Protein AF-0000000074463330 (afdb_homodimer)

Structure (mmCIF, N/CA/C/O backbone):
data_AF-0000000074463330-model_v1
#
loop_
_entity.id
_entity.type
_entity.pdbx_description
1 polymer 'Transcription factor domain-containing protein'
#
loop_
_atom_site.group_PDB
_atom_site.id
_atom_site.type_symbol
_atom_site.label_atom_id
_atom_site.label_alt_id
_atom_site.label_comp_id
_atom_site.label_asym_id
_atom_site.label_entity_id
_atom_site.label_seq_id
_atom_site.pdbx_PDB_ins_code
_atom_site.Cartn_x
_atom_site.Cartn_y
_atom_site.Cartn_z
_atom_site.occupancy
_atom_site.B_iso_or_equiv
_atom_site.auth_seq_id
_atom_site.auth_comp_id
_atom_site.auth_asym_id
_atom_site.auth_atom_id
_atom_site.pdbx_PDB_model_num
ATOM 1 N N . MET A 1 1 ? 44.812 35 -33.781 1 24.67 1 MET A N 1
ATOM 2 C CA . MET A 1 1 ? 43.562 34.344 -34.25 1 24.67 1 MET A CA 1
ATOM 3 C C . MET A 1 1 ? 43.031 33.438 -33.188 1 24.67 1 MET A C 1
ATOM 5 O O . MET A 1 1 ? 43.562 33.344 -32.062 1 24.67 1 MET A O 1
ATOM 9 N N . SER A 1 2 ? 42.969 32.094 -33.125 1 26.42 2 SER A N 1
ATOM 10 C CA . SER A 1 2 ? 41.688 31.516 -33.469 1 26.42 2 SER A CA 1
ATOM 11 C C . SER A 1 2 ? 40.875 31.234 -32.219 1 26.42 2 SER A C 1
ATOM 13 O O . SER A 1 2 ? 39.625 31.391 -32.25 1 26.42 2 SER A O 1
ATOM 15 N N . PRO A 1 3 ? 41.281 30.344 -31.516 1 35.53 3 PRO A N 1
ATOM 16 C CA . PRO A 1 3 ? 41 29.562 -30.312 1 35.53 3 PRO A CA 1
ATOM 17 C C . PRO A 1 3 ? 40.469 30.406 -29.172 1 35.53 3 PRO A C 1
ATOM 19 O O . PRO A 1 3 ? 40.781 31.609 -29.078 1 35.53 3 PRO A O 1
ATOM 22 N N . GLN A 1 4 ? 39.031 29.812 -28.75 1 30.98 4 GLN A N 1
ATOM 23 C CA . GLN A 1 4 ? 38.062 29.281 -27.781 1 30.98 4 GLN A CA 1
ATOM 24 C C . GLN A 1 4 ? 38.625 29.25 -26.375 1 30.98 4 GLN A C 1
ATOM 26 O O . GLN A 1 4 ? 39.25 28.266 -25.969 1 30.98 4 GLN A O 1
ATOM 31 N N . ASP A 1 5 ? 39.531 29.797 -25.969 1 28.56 5 ASP A N 1
ATOM 32 C CA . ASP A 1 5 ? 40.125 30.297 -24.719 1 28.56 5 ASP A CA 1
ATOM 33 C C . ASP A 1 5 ? 39.094 30.25 -23.578 1 28.56 5 ASP A C 1
ATOM 35 O O . ASP A 1 5 ? 37.875 30.297 -23.828 1 28.56 5 ASP A O 1
ATOM 39 N N . ALA A 1 6 ? 39.906 30.172 -22.344 1 32.5 6 ALA A N 1
ATOM 40 C CA . ALA A 1 6 ? 39.562 29.859 -20.953 1 32.5 6 ALA A CA 1
ATOM 41 C C . ALA A 1 6 ? 38.219 30.469 -20.562 1 32.5 6 ALA A C 1
ATOM 43 O O . ALA A 1 6 ? 37.906 31.594 -20.969 1 32.5 6 ALA A O 1
ATOM 44 N N . LYS A 1 7 ? 37.344 29.609 -20.125 1 33 7 LYS A N 1
ATOM 45 C CA . LYS A 1 7 ? 36.5 28.969 -19.109 1 33 7 LYS A CA 1
ATOM 46 C C . LYS A 1 7 ? 36.562 29.719 -17.797 1 33 7 LYS A C 1
ATOM 48 O O . LYS A 1 7 ? 36.031 29.25 -16.781 1 33 7 LYS A O 1
ATOM 53 N N . SER A 1 8 ? 37.375 30.672 -17.594 1 29 8 SER A N 1
ATOM 54 C CA . SER A 1 8 ? 37.656 31.453 -16.406 1 29 8 SER A CA 1
ATOM 55 C C . SER A 1 8 ? 36.438 32.156 -15.867 1 29 8 SER A C 1
ATOM 57 O O . SER A 1 8 ? 36.156 32.094 -14.672 1 29 8 SER A O 1
ATOM 59 N N . GLN A 1 9 ? 36.406 33.594 -16.156 1 24.06 9 GLN A N 1
ATOM 60 C CA . GLN A 1 9 ? 35.531 34.406 -15.344 1 24.06 9 GLN A CA 1
ATOM 61 C C . GLN A 1 9 ? 34.125 33.781 -15.289 1 24.06 9 GLN A C 1
ATOM 63 O O . GLN A 1 9 ? 33.531 33.469 -16.328 1 24.06 9 GLN A O 1
ATOM 68 N N . ALA A 1 10 ? 33.969 32.938 -14.016 1 29.97 10 ALA A N 1
ATOM 69 C CA . ALA A 1 10 ? 33 32.562 -13 1 29.97 10 ALA A CA 1
ATOM 70 C C . ALA A 1 10 ? 31.781 33.469 -13.039 1 29.97 10 ALA A C 1
ATOM 72 O O . ALA A 1 10 ? 31.828 34.594 -12.531 1 29.97 10 ALA A O 1
ATOM 73 N N . ARG A 1 11 ? 31.75 34.25 -14 1 31 11 ARG A N 1
ATOM 74 C CA . ARG A 1 11 ? 30.359 34.469 -14.383 1 31 11 ARG A CA 1
ATOM 75 C C . ARG A 1 11 ? 29.406 33.594 -13.555 1 31 11 ARG A C 1
ATOM 77 O O . ARG A 1 11 ? 29.438 32.375 -13.633 1 31 11 ARG A O 1
ATOM 84 N N . VAL A 1 12 ? 28.797 34.188 -12.086 1 31.64 12 VAL A N 1
ATOM 85 C CA . VAL A 1 12 ? 28.469 35.062 -10.953 1 31.64 12 VAL A CA 1
ATOM 86 C C . VAL A 1 12 ? 26.969 35.031 -10.703 1 31.64 12 VAL A C 1
ATOM 88 O O . VAL A 1 12 ? 26.531 34.781 -9.586 1 31.64 12 VAL A O 1
ATOM 91 N N . ASN A 1 13 ? 26.141 36.375 -10.812 1 26.14 13 ASN A N 1
ATOM 92 C CA . ASN A 1 13 ? 24.891 36.562 -10.086 1 26.14 13 ASN A CA 1
ATOM 93 C C . ASN A 1 13 ? 23.922 35.406 -10.328 1 26.14 13 ASN A C 1
ATOM 95 O O . ASN A 1 13 ? 23.375 35.281 -11.422 1 26.14 13 ASN A O 1
ATOM 99 N N . ASP A 1 14 ? 24.406 34.375 -10.164 1 32.69 14 ASP A N 1
ATOM 100 C CA . ASP A 1 14 ? 23.594 33.156 -10.07 1 32.69 14 ASP A CA 1
ATOM 101 C C . ASP A 1 14 ? 22.266 33.438 -9.375 1 32.69 14 ASP A C 1
ATOM 103 O O . ASP A 1 14 ? 21.391 32.594 -9.312 1 32.69 14 ASP A O 1
ATOM 107 N N . ARG A 1 15 ? 21.922 34.625 -8.43 1 31.67 15 ARG A N 1
ATOM 108 C CA . ARG A 1 15 ? 21.25 35.188 -7.266 1 31.67 15 ARG A CA 1
ATOM 109 C C . ARG A 1 15 ? 19.781 35.469 -7.566 1 31.67 15 ARG A C 1
ATOM 111 O O . ARG A 1 15 ? 18.906 35.062 -6.809 1 31.67 15 ARG A O 1
ATOM 118 N N . PRO A 1 16 ? 19.453 36.688 -8.023 1 28.98 16 PRO A N 1
ATOM 119 C CA . PRO A 1 16 ? 18.031 36.938 -7.797 1 28.98 16 PRO A CA 1
ATOM 120 C C . PRO A 1 16 ? 17.156 35.75 -8.125 1 28.98 16 PRO A C 1
ATOM 122 O O . PRO A 1 16 ? 17.297 35.125 -9.188 1 28.98 16 PRO A O 1
ATOM 125 N N . LYS A 1 17 ? 17.016 34.938 -6.555 1 36.09 17 LYS A N 1
ATOM 126 C CA . LYS A 1 17 ? 15.797 34.375 -5.973 1 36.09 17 LYS A CA 1
ATOM 127 C C . LYS A 1 17 ? 14.695 34.25 -7.012 1 36.09 17 LYS A C 1
ATOM 129 O O . LYS A 1 17 ? 14.133 35.25 -7.453 1 36.09 17 LYS A O 1
ATOM 134 N N . LEU A 1 18 ? 14.711 34.031 -8.219 1 34.25 18 LEU A N 1
ATOM 135 C CA . LEU A 1 18 ? 14.039 32.75 -8.391 1 34.25 18 LEU A CA 1
ATOM 136 C C . LEU A 1 18 ? 13.719 32.125 -7.039 1 34.25 18 LEU A C 1
ATOM 138 O O . LEU A 1 18 ? 14.336 31.141 -6.648 1 34.25 18 LEU A O 1
ATOM 142 N N . LEU A 1 19 ? 13.477 32.781 -6.066 1 35.53 19 LEU A N 1
ATOM 143 C CA . LEU A 1 19 ? 13.102 33.469 -4.828 1 35.53 19 LEU A CA 1
ATOM 144 C C . LEU A 1 19 ? 11.586 33.531 -4.672 1 35.53 19 LEU A C 1
ATOM 146 O O . LEU A 1 19 ? 11.055 33.219 -3.602 1 35.53 19 LEU A O 1
ATOM 150 N N . ARG A 1 20 ? 10.586 34.281 -5.414 1 35.41 20 ARG A N 1
ATOM 151 C CA . ARG A 1 20 ? 9.195 33.844 -5.293 1 35.41 20 ARG A CA 1
ATOM 152 C C . ARG A 1 20 ? 9.07 32.344 -5.547 1 35.41 20 ARG A C 1
ATOM 154 O O . ARG A 1 20 ? 8.992 31.922 -6.695 1 35.41 20 ARG A O 1
ATOM 161 N N . GLN A 1 21 ? 9.883 31.812 -5.934 1 37.69 21 GLN A N 1
ATOM 162 C CA . GLN A 1 21 ? 9.336 30.484 -5.617 1 37.69 21 GLN A CA 1
ATOM 163 C C . GLN A 1 21 ? 8.477 30.547 -4.359 1 37.69 21 GLN A C 1
ATOM 165 O O . GLN A 1 21 ? 7.684 29.625 -4.105 1 37.69 21 GLN A O 1
ATOM 170 N N . THR A 1 22 ? 8.594 31.516 -3.707 1 39.84 22 THR A N 1
ATOM 171 C CA . THR A 1 22 ? 8.031 32.25 -2.592 1 39.84 22 THR A CA 1
ATOM 172 C C . THR A 1 22 ? 6.594 32.656 -2.885 1 39.84 22 THR A C 1
ATOM 174 O O . THR A 1 22 ? 5.727 32.562 -2.016 1 39.84 22 THR A O 1
ATOM 177 N N . THR A 1 23 ? 6.289 34.094 -3.541 1 39.19 23 THR A N 1
ATOM 178 C CA . THR A 1 23 ? 4.965 34.562 -3.178 1 39.19 23 THR A CA 1
ATOM 179 C C . THR A 1 23 ? 4.031 33.406 -2.863 1 39.19 23 THR A C 1
ATOM 181 O O . THR A 1 23 ? 3.705 32.594 -3.744 1 39.19 23 THR A O 1
ATOM 184 N N . TRP A 1 24 ? 5.371 32.406 -1.98 1 40.56 24 TRP A N 1
ATOM 185 C CA . TRP A 1 24 ? 4.973 31.25 -1.193 1 40.56 24 TRP A CA 1
ATOM 186 C C . TRP A 1 24 ? 3.463 31.047 -1.262 1 40.56 24 TRP A C 1
ATOM 188 O O . TRP A 1 24 ? 2.688 31.953 -0.958 1 40.56 24 TRP A O 1
ATOM 198 N N . CYS A 1 25 ? 3.844 30.406 -2.279 1 41.78 25 CYS A N 1
ATOM 199 C CA . CYS A 1 25 ? 2.77 29.656 -2.93 1 41.78 25 CYS A CA 1
ATOM 200 C C . CYS A 1 25 ? 1.416 30.016 -2.33 1 41.78 25 CYS A C 1
ATOM 202 O O . CYS A 1 25 ? 1.131 29.672 -1.182 1 41.78 25 CYS A O 1
ATOM 204 N N . ASP A 1 26 ? 1.65 31.266 -2.385 1 43.47 26 ASP A N 1
ATOM 205 C CA . ASP A 1 26 ? 1.362 32.656 -1.999 1 43.47 26 ASP A CA 1
ATOM 206 C C . ASP A 1 26 ? -0.14 32.875 -1.848 1 43.47 26 ASP A C 1
ATOM 208 O O . ASP A 1 26 ? -0.58 33.562 -0.928 1 43.47 26 ASP A O 1
ATOM 212 N N . LEU A 1 27 ? -0.972 33.344 -2.295 1 41.72 27 LEU A N 1
ATOM 213 C CA . LEU A 1 27 ? -2.363 33.062 -1.972 1 41.72 27 LEU A CA 1
ATOM 214 C C . LEU A 1 27 ? -2.479 31.766 -1.178 1 41.72 27 LEU A C 1
ATOM 216 O O . LEU A 1 27 ? -3.564 31.406 -0.707 1 41.72 27 LEU A O 1
ATOM 220 N N . TYR A 1 28 ? -1.092 31.094 -0.988 1 42.28 28 TYR A N 1
ATOM 221 C CA . TYR A 1 28 ? -1.128 29.641 -0.854 1 42.28 28 TYR A CA 1
ATOM 222 C C . TYR A 1 28 ? -2.557 29.141 -0.672 1 42.28 28 TYR A C 1
ATOM 224 O O . TYR A 1 28 ? -3.027 28.984 0.458 1 42.28 28 TYR A O 1
ATOM 232 N N . LEU A 1 29 ? -2.727 29.562 -0.995 1 43.25 29 LEU A N 1
ATOM 233 C CA . LEU A 1 29 ? -2.598 30.984 -1.283 1 43.25 29 LEU A CA 1
ATOM 234 C C . LEU A 1 29 ? -3.965 31.609 -1.531 1 43.25 29 LEU A C 1
ATOM 236 O O . LEU A 1 29 ? -4.824 31 -2.178 1 43.25 29 LEU A O 1
ATOM 240 N N . ARG A 1 30 ? -4.383 32.281 -2.377 1 43.88 30 ARG A N 1
ATOM 241 C CA . ARG A 1 30 ? -5.652 33 -2.357 1 43.88 30 ARG A CA 1
ATOM 242 C C . ARG A 1 30 ? -6.676 32.281 -1.484 1 43.88 30 ARG A C 1
ATOM 244 O O . ARG A 1 30 ? -7.176 31.219 -1.854 1 43.88 30 ARG A O 1
ATOM 251 N N . MET A 1 31 ? -5.773 31.859 -0.049 1 40.53 31 MET A N 1
ATOM 252 C CA . MET A 1 31 ? -6.395 31.688 1.259 1 40.53 31 MET A CA 1
ATOM 253 C C . MET A 1 31 ? -7.625 30.781 1.157 1 40.53 31 MET A C 1
ATOM 255 O O . MET A 1 31 ? -8.703 31.25 0.761 1 40.53 31 MET A O 1
ATOM 259 N N . ILE A 1 32 ? -6.922 30.203 0.501 1 42.94 32 ILE A N 1
ATOM 260 C CA . ILE A 1 32 ? -7.398 28.953 -0.097 1 42.94 32 ILE A CA 1
ATOM 261 C C . ILE A 1 32 ? -8.922 28.969 -0.187 1 42.94 32 ILE A C 1
ATOM 263 O O . ILE A 1 32 ? -9.609 29.078 0.832 1 42.94 32 ILE A O 1
ATOM 267 N N . THR A 1 33 ? -8.656 29.859 -0.935 1 43.88 33 THR A N 1
ATOM 268 C CA . THR A 1 33 ? -8.812 31.094 -1.699 1 43.88 33 THR A CA 1
ATOM 269 C C . THR A 1 33 ? -10.047 31.859 -1.234 1 43.88 33 THR A C 1
ATOM 271 O O . THR A 1 33 ? -11.062 31.266 -0.883 1 43.88 33 THR A O 1
ATOM 274 N N . GLY A 1 34 ? -10.375 32.875 -1.562 1 44.5 34 GLY A N 1
ATOM 275 C CA . GLY A 1 34 ? -11.766 33.25 -1.347 1 44.5 34 GLY A CA 1
ATOM 276 C C . GLY A 1 34 ? -12.516 32.281 -0.461 1 44.5 34 GLY A C 1
ATOM 277 O O . GLY A 1 34 ? -13.023 31.266 -0.942 1 44.5 34 GLY A O 1
ATOM 278 N N . LEU A 1 35 ? -11.891 31.344 0.212 1 45.56 35 LEU A N 1
ATOM 279 C CA . LEU A 1 35 ? -11.945 30.297 1.231 1 45.56 35 LEU A CA 1
ATOM 280 C C . LEU A 1 35 ? -13.328 29.672 1.286 1 45.56 35 LEU A C 1
ATOM 282 O O . LEU A 1 35 ? -14.305 30.312 1.67 1 45.56 35 LEU A O 1
ATOM 286 N N . LEU A 1 36 ? -13.031 29.203 0.502 1 42.88 36 LEU A N 1
ATOM 287 C CA . LEU A 1 36 ? -13.93 28.469 -0.378 1 42.88 36 LEU A CA 1
ATOM 288 C C . LEU A 1 36 ? -15.234 29.234 -0.593 1 42.88 36 LEU A C 1
ATOM 290 O O . LEU A 1 36 ? -15.977 29.469 0.358 1 42.88 36 LEU A O 1
ATOM 294 N N . ASP A 1 37 ? -14.93 30.469 -1.25 1 45.84 37 ASP A N 1
ATOM 295 C CA . ASP A 1 37 ? -15.75 31.594 -1.677 1 45.84 37 ASP A CA 1
ATOM 296 C C . ASP A 1 37 ? -16.812 31.922 -0.629 1 45.84 37 ASP A C 1
ATOM 298 O O . ASP A 1 37 ? -17.547 31.047 -0.171 1 45.84 37 ASP A O 1
ATOM 302 N N . GLU A 1 38 ? -17.125 32.938 0.131 1 44.41 38 GLU A N 1
ATOM 303 C CA . GLU A 1 38 ? -18.5 33.188 0.579 1 44.41 38 GLU A CA 1
ATOM 304 C C . GLU A 1 38 ? -19.188 31.859 0.96 1 44.41 38 GLU A C 1
ATOM 306 O O . GLU A 1 38 ? -19.781 31.203 0.11 1 44.41 38 GLU A O 1
ATOM 311 N N . TRP A 1 39 ? -18.344 30.734 0.541 1 42.66 39 TRP A N 1
ATOM 312 C CA . TRP A 1 39 ? -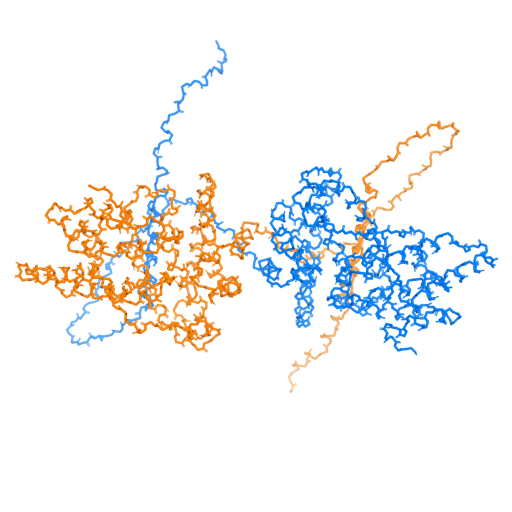18.766 29.344 0.697 1 42.66 39 TRP A CA 1
ATOM 313 C C . TRP A 1 39 ? -20.281 29.219 0.548 1 42.66 39 TRP A C 1
ATOM 315 O O . TRP A 1 39 ? -21.031 29.766 1.346 1 42.66 39 TRP A O 1
ATOM 325 N N . MET A 1 40 ? -20.938 29.234 -0.395 1 44.34 40 MET A N 1
ATOM 326 C CA . MET A 1 40 ? -22.016 29.25 -1.368 1 44.34 40 MET A CA 1
ATOM 327 C C . MET A 1 40 ? -22.859 30.516 -1.205 1 44.34 40 MET A C 1
ATOM 329 O O . MET A 1 40 ? -23.484 30.719 -0.156 1 44.34 40 MET A O 1
ATOM 333 N N . GLN A 1 41 ? -23.109 31.656 -1.552 1 44.56 41 GLN A N 1
ATOM 334 C CA . GLN A 1 41 ? -23.766 32.938 -1.603 1 44.56 41 GLN A CA 1
ATOM 335 C C . GLN A 1 41 ? -25.109 32.906 -0.875 1 44.56 41 GLN A C 1
ATOM 337 O O . GLN A 1 41 ? -25.422 33.812 -0.093 1 44.56 41 GLN A O 1
ATOM 342 N N . PRO A 1 42 ? -26.641 32.656 -1.02 1 39.56 42 PRO A N 1
ATOM 343 C CA . PRO A 1 42 ? -27.375 33.938 -1.11 1 39.56 42 PRO A CA 1
ATOM 344 C C . PRO A 1 42 ? -27.578 34.594 0.249 1 39.56 42 PRO A C 1
ATOM 346 O O . PRO A 1 42 ? -28.125 34 1.17 1 39.56 42 PRO A O 1
ATOM 349 N N . PRO A 1 43 ? -27.125 35.094 1.417 1 36.12 43 PRO A N 1
ATOM 350 C CA . PRO A 1 43 ? -28.141 35.594 2.324 1 36.12 43 PRO A CA 1
ATOM 351 C C . PRO A 1 43 ? -29.125 36.562 1.634 1 36.12 43 PRO A C 1
ATOM 353 O O . PRO A 1 43 ? -28.703 37.531 1.015 1 36.12 43 PRO A O 1
ATOM 356 N N . GLN A 1 44 ? -30.375 36.5 1.55 1 30.7 44 GLN A N 1
ATOM 357 C CA . GLN A 1 44 ? -31.5 37.375 1.17 1 30.7 44 GLN A CA 1
ATOM 358 C C . GLN A 1 44 ? -31.438 38.719 1.893 1 30.7 44 GLN A C 1
ATOM 360 O O . GLN A 1 44 ? -30.766 38.844 2.918 1 30.7 44 GLN A O 1
ATOM 365 N N . THR A 1 45 ? -32.812 39.5 1.943 1 31.52 45 THR A N 1
ATOM 366 C CA . THR A 1 45 ? -33.562 40.75 1.747 1 31.52 45 THR A CA 1
ATOM 367 C C . THR A 1 45 ? -33.562 41.562 3.031 1 31.52 45 THR A C 1
ATOM 369 O O . THR A 1 45 ? -34.281 41.25 3.973 1 31.52 45 THR A O 1
ATOM 372 N N . GLU A 1 46 ? -33.062 42.031 4.125 1 32.69 46 GLU A N 1
ATOM 373 C CA . GLU A 1 46 ? -33.875 42.938 4.922 1 32.69 46 GLU A CA 1
ATOM 374 C C . GLU A 1 46 ? -33.969 44.312 4.254 1 32.69 46 GLU A C 1
ATOM 376 O O . GLU A 1 46 ? -33.094 45.156 4.41 1 32.69 46 GLU A O 1
ATOM 381 N N . ASN A 1 47 ? -34.531 44.594 3.002 1 26.31 47 ASN A N 1
ATOM 382 C CA . ASN A 1 47 ? -35.312 45.812 2.676 1 26.31 47 ASN A CA 1
ATOM 383 C C . ASN A 1 47 ? -36.406 46.031 3.686 1 26.31 47 ASN A C 1
ATOM 385 O O . ASN A 1 47 ? -37.438 45.344 3.678 1 26.31 47 ASN A O 1
ATOM 389 N N . SER A 1 48 ? -36.344 46.562 4.988 1 27.73 48 SER A N 1
ATOM 390 C CA . SER A 1 48 ? -37.125 47.781 5.293 1 27.73 48 SER A CA 1
ATOM 391 C C . SER A 1 48 ? -37.062 48.75 4.129 1 27.73 48 SER A C 1
ATOM 393 O O . SER A 1 48 ? -36.219 48.656 3.246 1 27.73 48 SER A O 1
ATOM 395 N N . SER A 1 49 ? -37.719 50.219 4.195 1 27.16 49 SER A N 1
ATOM 396 C CA . SER A 1 49 ? -38.188 51.219 3.236 1 27.16 49 SER A CA 1
ATOM 397 C C . SER A 1 49 ? -37.062 51.656 2.32 1 27.16 49 SER A C 1
ATOM 399 O O . SER A 1 49 ? -37.25 51.812 1.113 1 27.16 49 SER A O 1
ATOM 401 N N . GLY A 1 50 ? -36.125 52.688 2.826 1 27.84 50 GLY A N 1
ATOM 402 C CA . GLY A 1 50 ? -35.719 53.812 2.008 1 27.84 50 GLY A CA 1
ATOM 403 C C . GLY A 1 50 ? -34.781 53.406 0.874 1 27.84 50 GLY A C 1
ATOM 404 O O . GLY A 1 50 ? -34.156 52.344 0.925 1 27.84 50 GLY A O 1
ATOM 405 N N . ARG A 1 51 ? -34.531 54.125 -0.52 1 26.36 51 ARG A N 1
ATOM 406 C CA . ARG A 1 51 ? -34.344 53.562 -1.853 1 26.36 51 ARG A CA 1
ATOM 407 C C . ARG A 1 51 ? -33 52.812 -1.941 1 26.36 51 ARG A C 1
ATOM 409 O O . ARG A 1 51 ? -31.938 53.438 -1.992 1 26.36 51 ARG A O 1
ATOM 416 N N . ARG A 1 52 ? -32.844 51.75 -1.244 1 26.62 52 ARG A N 1
ATOM 417 C CA . ARG A 1 52 ? -31.578 51.062 -1.069 1 26.62 52 ARG A CA 1
ATOM 418 C C . ARG A 1 52 ? -30.859 50.906 -2.404 1 26.62 52 ARG A C 1
ATOM 420 O O . ARG A 1 52 ? -31.234 50.062 -3.221 1 26.62 52 ARG A O 1
ATOM 427 N N . LYS A 1 53 ? -30.438 52.125 -2.982 1 24.89 53 LYS A N 1
ATOM 428 C CA . LYS A 1 53 ? -29.844 52.281 -4.309 1 24.89 53 LYS A CA 1
ATOM 429 C C . LYS A 1 53 ? -28.859 51.156 -4.605 1 24.89 53 LYS A C 1
ATOM 431 O O . LYS A 1 53 ? -28.266 50.594 -3.686 1 24.89 53 LYS A O 1
ATOM 436 N N . SER A 1 54 ? -29.047 50.688 -5.91 1 22.78 54 SER A N 1
ATOM 437 C CA . SER A 1 54 ? -28.328 49.594 -6.566 1 22.78 54 SER A CA 1
ATOM 438 C C . SER A 1 54 ? -26.812 49.781 -6.402 1 22.78 54 SER A C 1
ATOM 440 O O . SER A 1 54 ? -26.234 50.781 -6.848 1 22.78 54 SER A O 1
ATOM 442 N N . PRO A 1 55 ? -26.328 49.469 -5.215 1 24.3 55 PRO A N 1
ATOM 443 C CA . PRO A 1 55 ? -24.906 49.719 -5.012 1 24.3 55 PRO A CA 1
ATOM 444 C C . PRO A 1 55 ? -24.078 49.531 -6.277 1 24.3 55 PRO A C 1
ATOM 446 O O . PRO A 1 55 ? -24.297 48.562 -7.008 1 24.3 55 PRO A O 1
ATOM 449 N N . THR A 1 56 ? -23.766 50.5 -6.977 1 21.86 56 THR A N 1
ATOM 450 C CA . THR A 1 56 ? -22.906 50.594 -8.156 1 21.86 56 THR A CA 1
ATOM 451 C C . THR A 1 56 ? -21.766 49.594 -8.07 1 21.86 56 THR A C 1
ATOM 453 O O . THR A 1 56 ? -21.266 49.312 -6.977 1 21.86 56 THR A O 1
ATOM 456 N N . THR A 1 57 ? -21.406 49.094 -9.281 1 23.48 57 THR A N 1
ATOM 457 C CA . THR A 1 57 ? -20.562 48 -9.773 1 23.48 57 THR A CA 1
ATOM 458 C C . THR A 1 57 ? -19.141 48.156 -9.25 1 23.48 57 THR A C 1
ATOM 460 O O . THR A 1 57 ? -18.359 48.969 -9.766 1 23.48 57 THR A O 1
ATOM 463 N N . SER A 1 58 ? -19 48.625 -8.07 1 23.42 58 SER A N 1
ATOM 464 C CA . SER A 1 58 ? -17.562 48.812 -7.855 1 23.42 58 SER A CA 1
ATOM 465 C C . SER A 1 58 ? -16.75 47.688 -8.5 1 23.42 58 SER A C 1
ATOM 467 O O . SER A 1 58 ? -17.125 46.5 -8.406 1 23.42 58 SER A O 1
ATOM 469 N N . SER A 1 59 ? -16.062 48.094 -9.547 1 22.34 59 SER A N 1
ATOM 470 C CA . SER A 1 59 ? -15.078 47.406 -10.352 1 22.34 59 SER A CA 1
ATOM 471 C C . SER A 1 59 ? -14.148 46.562 -9.484 1 22.34 59 SER A C 1
ATOM 473 O O . SER A 1 59 ? -13.375 47.094 -8.688 1 22.34 59 SER A O 1
ATOM 475 N N . THR A 1 60 ? -14.695 45.625 -8.922 1 24.28 60 THR A N 1
ATOM 476 C CA . THR A 1 60 ? -13.891 44.625 -8.227 1 24.28 60 THR A CA 1
ATOM 477 C C . THR A 1 60 ? -12.57 44.406 -8.961 1 24.28 60 THR A C 1
ATOM 479 O O . THR A 1 60 ? -12.562 44.062 -10.148 1 24.28 60 THR A O 1
ATOM 482 N N . PRO A 1 61 ? -11.602 45.156 -8.562 1 23.45 61 PRO A N 1
ATOM 483 C CA . PRO A 1 61 ? -10.352 45.031 -9.32 1 23.45 61 PRO A CA 1
ATOM 484 C C . PRO A 1 61 ? -10.148 43.656 -9.898 1 23.45 61 PRO A C 1
ATOM 486 O O . PRO A 1 61 ? -10.422 42.656 -9.219 1 23.45 61 PRO A O 1
ATOM 489 N N . SER A 1 62 ? -10.289 43.625 -11.195 1 22.86 62 SER A N 1
ATOM 490 C CA . SER A 1 62 ? -10.172 42.562 -12.164 1 22.86 62 SER A CA 1
ATOM 491 C C . SER A 1 62 ? -8.984 41.656 -11.836 1 22.86 62 SER A C 1
ATOM 493 O O . SER A 1 62 ? -9.125 40.438 -11.797 1 22.86 62 SER A O 1
ATOM 495 N N . SER A 1 63 ? -7.789 42.281 -12.219 1 23.09 63 SER A N 1
ATOM 496 C CA . SER A 1 63 ? -6.695 41.562 -12.883 1 23.09 63 SER A CA 1
ATOM 497 C C . SER A 1 63 ? -5.836 40.812 -11.875 1 23.09 63 SER A C 1
ATOM 499 O O . SER A 1 63 ? -5.129 41.406 -11.07 1 23.09 63 SER A O 1
ATOM 501 N N . LEU A 1 64 ? -6.375 39.969 -11.328 1 26.61 64 LEU A N 1
ATOM 502 C CA . LEU A 1 64 ? -5.535 38.969 -10.688 1 26.61 64 LEU A CA 1
ATOM 503 C C . LEU A 1 64 ? -4.312 38.656 -11.539 1 26.61 64 LEU A C 1
ATOM 505 O O . LEU A 1 64 ? -4.238 37.594 -12.156 1 26.61 64 LEU A O 1
ATOM 509 N N . GLY A 1 65 ? -3.668 39.562 -12.305 1 24.66 65 GLY A N 1
ATOM 510 C CA . GLY A 1 65 ? -2.656 39.688 -13.344 1 24.66 65 GLY A CA 1
ATOM 511 C C . GLY A 1 65 ? -1.332 39.031 -12.953 1 24.66 65 GLY A C 1
ATOM 512 O O . GLY A 1 65 ? -0.531 38.688 -13.82 1 24.66 65 GLY A O 1
ATOM 513 N N . TRP A 1 66 ? -0.864 39.344 -11.867 1 25.72 66 TRP A N 1
ATOM 514 C CA . TRP A 1 66 ? 0.55 39 -11.734 1 25.72 66 TRP A CA 1
ATOM 515 C C . TRP A 1 66 ? 0.744 37.5 -11.648 1 25.72 66 TRP A C 1
ATOM 517 O O . TRP A 1 66 ? 1.868 37 -11.484 1 25.72 66 TRP A O 1
ATOM 527 N N . MET A 1 67 ? -0.329 36.812 -11.281 1 29.42 67 MET A N 1
ATOM 528 C CA . MET A 1 67 ? -0.231 35.375 -11.508 1 29.42 67 MET A CA 1
ATOM 529 C C . MET A 1 67 ? 0.135 35.062 -12.961 1 29.42 67 MET A C 1
ATOM 531 O O . MET A 1 67 ? -0.201 34 -13.484 1 29.42 67 MET A O 1
ATOM 535 N N . GLY A 1 68 ? 0.392 35.875 -13.758 1 28.06 68 GLY A N 1
ATOM 536 C CA . GLY A 1 68 ? 0.634 35.875 -15.188 1 28.06 68 GLY A CA 1
ATOM 537 C C . GLY A 1 68 ? 1.841 35.031 -15.578 1 28.06 68 GLY A C 1
ATOM 538 O O . GLY A 1 68 ? 2.174 34.938 -16.766 1 28.06 68 GLY A O 1
ATOM 539 N N . SER A 1 69 ? 2.842 35.094 -14.82 1 30.08 69 SER A N 1
ATOM 540 C CA . SER A 1 69 ? 3.893 34.312 -15.477 1 30.08 69 SER A CA 1
ATOM 541 C C . SER A 1 69 ? 3.58 32.844 -15.453 1 30.08 69 SER A C 1
ATOM 543 O O . SER A 1 69 ? 3.256 32.281 -14.398 1 30.08 69 SER A O 1
ATOM 545 N N . SER A 1 70 ? 3.105 32.094 -16.453 1 31.8 70 SER A N 1
ATOM 546 C CA . SER A 1 70 ? 2.672 30.844 -17.062 1 31.8 70 SER A CA 1
ATOM 547 C C . SER A 1 70 ? 3.605 29.688 -16.703 1 31.8 70 SER A C 1
ATOM 549 O O . SER A 1 70 ? 3.674 28.688 -17.406 1 31.8 70 SER A O 1
ATOM 551 N N . ASP A 1 71 ? 4.555 29.891 -15.938 1 32.53 71 ASP A N 1
ATOM 552 C CA . ASP A 1 71 ? 5.305 28.641 -15.938 1 32.53 71 ASP A CA 1
ATOM 553 C C . ASP A 1 71 ? 4.516 27.531 -15.25 1 32.53 71 ASP A C 1
ATOM 555 O O . ASP A 1 71 ? 4.082 27.688 -14.102 1 32.53 71 ASP A O 1
ATOM 559 N N . PRO A 1 72 ? 3.889 26.594 -15.906 1 36.22 72 PRO A N 1
ATOM 560 C CA . PRO A 1 72 ? 3.035 25.516 -15.398 1 36.22 72 PRO A CA 1
ATOM 561 C C . PRO A 1 72 ? 3.67 24.734 -14.242 1 36.22 72 PRO A C 1
ATOM 563 O O . PRO A 1 72 ? 4.875 24.484 -14.266 1 36.22 72 PRO A O 1
ATOM 566 N N . LEU A 1 73 ? 3.318 25.062 -12.906 1 40.53 73 LEU A N 1
ATOM 567 C CA . LEU A 1 73 ? 3.705 24.078 -11.898 1 40.53 73 LEU A CA 1
ATOM 568 C C . LEU A 1 73 ? 3.83 22.688 -12.508 1 40.53 73 LEU A C 1
ATOM 570 O O . LEU A 1 73 ? 3.143 22.375 -13.477 1 40.53 73 LEU A O 1
ATOM 574 N N . PRO A 1 74 ? 4.957 22.062 -12.383 1 44.09 74 PRO A N 1
ATOM 575 C CA . PRO A 1 74 ? 4.949 20.672 -12.852 1 44.09 74 PRO A CA 1
ATOM 576 C C . PRO A 1 74 ? 3.643 19.953 -12.531 1 44.09 74 PRO A C 1
ATOM 578 O O . PRO A 1 74 ? 3.08 20.125 -11.453 1 44.09 74 PRO A O 1
ATOM 581 N N . GLN A 1 75 ? 2.74 19.875 -13.445 1 48.72 75 GLN A N 1
ATOM 582 C CA . GLN A 1 75 ? 1.422 19.266 -13.32 1 48.72 75 GLN A CA 1
ATOM 583 C C . GLN A 1 75 ? 1.528 17.844 -12.781 1 48.72 75 GLN A C 1
ATOM 585 O O . GLN A 1 75 ? 2.236 17.016 -13.344 1 48.72 75 GLN A O 1
ATOM 590 N N . ALA A 1 76 ? 1.226 17.75 -11.445 1 52.56 76 ALA A N 1
ATOM 591 C CA . ALA A 1 76 ? 1.136 16.375 -10.953 1 52.56 76 ALA A CA 1
ATOM 592 C C . ALA A 1 76 ? 0.498 15.461 -11.992 1 52.56 76 ALA A C 1
ATOM 594 O O . ALA A 1 76 ? -0.443 15.859 -12.688 1 52.56 76 ALA A O 1
ATOM 595 N N . PRO A 1 77 ? 1.275 14.344 -12.281 1 60.56 77 PRO A N 1
ATOM 596 C CA . PRO A 1 77 ? 0.728 13.414 -13.266 1 60.56 77 PRO A CA 1
ATOM 597 C C . PRO A 1 77 ? -0.689 12.953 -12.922 1 60.56 77 PRO A C 1
ATOM 599 O O . PRO A 1 77 ? -1.084 12.977 -11.75 1 60.56 77 PRO A O 1
ATOM 602 N N . GLU A 1 78 ? -1.427 12.836 -13.898 1 76.56 78 GLU A N 1
ATOM 603 C CA . GLU A 1 78 ? -2.785 12.328 -13.766 1 76.56 78 GLU A CA 1
ATOM 604 C C . GLU A 1 78 ? -2.803 11 -13.008 1 76.56 78 GLU A C 1
ATOM 606 O O . GLU A 1 78 ? -1.896 10.18 -13.164 1 76.56 78 GLU A O 1
ATOM 611 N N . LEU A 1 79 ? -3.691 10.961 -12.07 1 81.38 79 LEU A N 1
ATOM 612 C CA . LEU A 1 79 ? -3.836 9.727 -11.312 1 81.38 79 LEU A CA 1
ATOM 613 C C . LEU A 1 79 ? -4.25 8.578 -12.219 1 81.38 79 LEU A C 1
ATOM 615 O O . LEU A 1 79 ? -5.145 8.727 -13.055 1 81.38 79 LEU A O 1
ATOM 619 N N . ASN A 1 80 ? -3.5 7.496 -12.203 1 88.5 80 ASN A N 1
ATOM 620 C CA . ASN A 1 80 ? -3.984 6.238 -12.758 1 88.5 80 ASN A CA 1
ATOM 621 C C . ASN A 1 80 ? -4.703 5.398 -11.703 1 88.5 80 ASN A C 1
ATOM 623 O O . ASN A 1 80 ? -4.082 4.562 -11.047 1 88.5 80 ASN A O 1
ATOM 627 N N . LEU A 1 81 ? -5.992 5.613 -11.633 1 91.31 81 LEU A N 1
ATOM 628 C CA . LEU A 1 81 ? -6.777 5.062 -10.531 1 91.31 81 LEU A CA 1
ATOM 629 C C . LEU A 1 81 ? -6.816 3.541 -10.602 1 91.31 81 LEU A C 1
ATOM 631 O O . LEU A 1 81 ? -6.844 2.869 -9.562 1 91.31 81 LEU A O 1
ATOM 635 N N . SER A 1 82 ? -6.723 3.021 -11.781 1 92.69 82 SER A N 1
ATOM 636 C CA . SER A 1 82 ? -6.746 1.571 -11.938 1 92.69 82 SER A CA 1
ATOM 637 C C . SER A 1 82 ? -5.492 0.931 -11.352 1 92.69 82 SER A C 1
ATOM 639 O O . SER A 1 82 ? -5.582 -0.028 -10.578 1 92.69 82 SER A O 1
ATOM 641 N N . ASN A 1 83 ? -4.344 1.482 -11.734 1 95.31 83 ASN A N 1
ATOM 642 C CA . ASN A 1 83 ? -3.094 0.96 -11.203 1 95.31 83 ASN A CA 1
ATOM 643 C C . ASN A 1 83 ? -3.006 1.155 -9.688 1 95.31 83 ASN A C 1
ATOM 645 O O . ASN A 1 83 ? -2.484 0.296 -8.977 1 95.31 83 ASN A O 1
ATOM 649 N N . MET A 1 84 ? -3.504 2.27 -9.234 1 96.38 84 MET A N 1
ATOM 650 C CA . MET A 1 84 ? -3.447 2.549 -7.801 1 96.38 84 MET A CA 1
ATOM 651 C C . MET A 1 84 ? -4.367 1.61 -7.027 1 96.38 84 MET A C 1
ATOM 653 O O . MET A 1 84 ? -4.031 1.178 -5.922 1 96.38 84 MET A O 1
ATOM 657 N N . GLU A 1 85 ? -5.48 1.325 -7.602 1 96.81 85 GLU A N 1
ATOM 658 C CA . GLU A 1 85 ? -6.387 0.355 -6.992 1 96.81 85 GLU A CA 1
ATOM 659 C C . GLU A 1 85 ? -5.723 -1.012 -6.855 1 96.81 85 GLU A C 1
ATOM 661 O O . GLU A 1 85 ? -5.824 -1.655 -5.809 1 96.81 85 GLU A O 1
ATOM 666 N N . LEU A 1 86 ? -5.074 -1.411 -7.875 1 97.69 86 LEU A N 1
ATOM 667 C CA . LEU A 1 86 ? -4.418 -2.713 -7.875 1 97.69 86 LEU A CA 1
ATOM 668 C C . LEU A 1 86 ? -3.268 -2.746 -6.875 1 97.69 86 LEU A C 1
ATOM 670 O O . LEU A 1 86 ? -3.053 -3.758 -6.203 1 97.69 86 LEU A O 1
ATOM 674 N N . LEU A 1 87 ? -2.523 -1.668 -6.844 1 97.94 87 LEU A N 1
ATOM 675 C CA . LEU A 1 87 ? -1.433 -1.604 -5.875 1 97.94 87 LEU A CA 1
ATOM 676 C C . LEU A 1 87 ? -1.968 -1.657 -4.449 1 97.94 87 LEU A C 1
ATOM 678 O O . LEU A 1 87 ? -1.393 -2.33 -3.592 1 97.94 87 LEU A O 1
ATOM 682 N N . LEU A 1 88 ? -3.045 -0.913 -4.188 1 97.56 88 LEU A N 1
ATOM 683 C CA . LEU A 1 88 ? -3.67 -0.943 -2.869 1 97.56 88 LEU A CA 1
ATOM 684 C C . LEU A 1 88 ? -4.156 -2.348 -2.531 1 97.56 88 LEU A C 1
ATOM 686 O O . LEU A 1 88 ? -4.008 -2.805 -1.396 1 97.56 88 LEU A O 1
ATOM 690 N N . GLN A 1 89 ? -4.781 -2.988 -3.506 1 97.5 89 GLN A N 1
ATOM 691 C CA . GLN A 1 89 ? -5.215 -4.371 -3.328 1 97.5 89 GLN A CA 1
ATOM 692 C C . GLN A 1 89 ? -4.039 -5.277 -2.977 1 97.5 89 GLN A C 1
ATOM 694 O O . GLN A 1 89 ? -4.16 -6.148 -2.111 1 97.5 89 GLN A O 1
ATOM 699 N N . TRP A 1 90 ? -2.934 -5.082 -3.639 1 98.19 90 TRP A N 1
ATOM 700 C CA . TRP A 1 90 ? -1.747 -5.883 -3.367 1 98.19 90 TRP A CA 1
ATOM 701 C C . TRP A 1 90 ? -1.278 -5.695 -1.929 1 98.19 90 TRP A C 1
ATOM 703 O O . TRP A 1 90 ? -1.104 -6.672 -1.192 1 98.19 90 TRP A O 1
ATOM 713 N N . CYS A 1 91 ? -1.137 -4.43 -1.512 1 97.19 91 CYS A N 1
ATOM 714 C CA . CYS A 1 91 ? -0.534 -4.094 -0.227 1 97.19 91 CYS A CA 1
ATOM 715 C C . CYS A 1 91 ? -1.478 -4.426 0.922 1 97.19 91 CYS A C 1
ATOM 717 O O . CYS A 1 91 ? -1.037 -4.621 2.057 1 97.19 91 CYS A O 1
ATOM 719 N N . SER A 1 92 ? -2.744 -4.527 0.641 1 95.88 92 SER A N 1
ATOM 720 C CA . SER A 1 92 ? -3.699 -4.73 1.725 1 95.88 92 SER A CA 1
ATOM 721 C C . SER A 1 92 ? -4.109 -6.195 1.833 1 95.88 92 SER A C 1
ATOM 723 O O . SER A 1 92 ? -4.453 -6.672 2.918 1 95.88 92 SER A O 1
ATOM 725 N N . SER A 1 93 ? -4.055 -6.934 0.67 1 96.12 93 SER A N 1
ATOM 726 C CA . SER A 1 93 ? -4.699 -8.242 0.752 1 96.12 93 SER A CA 1
ATOM 727 C C . SER A 1 93 ? -3.936 -9.289 -0.054 1 96.12 93 SER A C 1
ATOM 729 O O . SER A 1 93 ? -3.529 -10.32 0.484 1 96.12 93 SER A O 1
ATOM 731 N N . THR A 1 94 ? -3.625 -9.07 -1.315 1 97.56 94 THR A N 1
ATOM 732 C CA . THR A 1 94 ? -3.115 -10.078 -2.234 1 97.56 94 THR A CA 1
ATOM 733 C C . THR A 1 94 ? -1.752 -10.594 -1.776 1 97.56 94 THR A C 1
ATOM 735 O O . THR A 1 94 ? -1.456 -11.781 -1.898 1 97.56 94 THR A O 1
ATOM 738 N N . TYR A 1 95 ? -0.935 -9.727 -1.248 1 97.06 95 TYR A N 1
ATOM 739 C CA . TYR A 1 95 ? 0.417 -10.109 -0.857 1 97.06 95 TYR A CA 1
ATOM 740 C C . TYR A 1 95 ? 0.39 -11.289 0.106 1 97.06 95 TYR A C 1
ATOM 742 O O . TYR A 1 95 ? 1.2 -12.211 -0.011 1 97.06 95 TYR A O 1
ATOM 750 N N . ALA A 1 96 ? -0.547 -11.297 1.029 1 95.19 96 ALA A N 1
ATOM 751 C CA . ALA A 1 96 ? -0.606 -12.289 2.096 1 95.19 96 ALA A CA 1
ATOM 752 C C . ALA A 1 96 ? -1.031 -13.648 1.552 1 95.19 96 ALA A C 1
ATOM 754 O O . ALA A 1 96 ? -0.637 -14.695 2.086 1 95.19 96 ALA A O 1
ATOM 755 N N . THR A 1 97 ? -1.807 -13.594 0.517 1 94.44 97 THR A N 1
ATOM 756 C CA . THR A 1 97 ? -2.271 -14.836 -0.092 1 94.44 97 THR A CA 1
ATOM 757 C C . THR A 1 97 ? -1.191 -15.445 -0.983 1 94.44 97 THR A C 1
ATOM 759 O O . THR A 1 97 ? -1.195 -16.641 -1.243 1 94.44 97 THR A O 1
ATOM 762 N N . MET A 1 98 ? -0.291 -14.586 -1.391 1 94.38 98 MET A N 1
ATOM 763 C CA . MET A 1 98 ? 0.762 -15.055 -2.285 1 94.38 98 MET A CA 1
ATOM 764 C C . MET A 1 98 ? 1.986 -15.508 -1.494 1 94.38 98 MET A C 1
ATOM 766 O O . MET A 1 98 ? 2.729 -16.391 -1.937 1 94.38 98 MET A O 1
ATOM 770 N N . ALA A 1 99 ? 2.068 -14.867 -0.353 1 90.12 99 ALA A N 1
ATOM 771 C CA . ALA A 1 99 ? 3.182 -15.242 0.513 1 90.12 99 ALA A CA 1
ATOM 772 C C . ALA A 1 99 ? 2.891 -16.562 1.231 1 90.12 99 ALA A C 1
ATOM 774 O O . ALA A 1 99 ? 1.79 -16.766 1.747 1 90.12 99 ALA A O 1
ATOM 775 N N . HIS A 1 100 ? 3.627 -17.594 1.134 1 77.44 100 HIS A N 1
ATOM 776 C CA . HIS A 1 100 ? 3.383 -18.906 1.693 1 77.44 100 HIS A CA 1
ATOM 777 C C . HIS A 1 100 ? 3.623 -18.922 3.199 1 77.44 100 HIS A C 1
ATOM 779 O O . HIS A 1 100 ? 3.129 -19.812 3.902 1 77.44 100 HIS A O 1
ATOM 785 N N . ASP A 1 101 ? 4.367 -18.047 3.631 1 81.69 101 ASP A N 1
ATOM 786 C CA . ASP A 1 101 ? 4.711 -17.969 5.047 1 81.69 101 ASP A CA 1
ATOM 787 C C . ASP A 1 101 ? 4.855 -16.531 5.516 1 81.69 101 ASP A C 1
ATOM 789 O O . ASP A 1 101 ? 5.059 -15.625 4.699 1 81.69 101 ASP A O 1
ATOM 793 N N . GLN A 1 102 ? 4.785 -16.391 6.828 1 83.06 102 GLN A N 1
ATOM 794 C CA . GLN A 1 102 ? 4.863 -15.07 7.441 1 83.06 102 GLN A CA 1
ATOM 795 C C . GLN A 1 102 ? 6.219 -14.422 7.184 1 83.06 102 GLN A C 1
ATOM 797 O O . GLN A 1 102 ? 6.312 -13.203 7.047 1 83.06 102 GLN A O 1
ATOM 802 N N . GLN A 1 103 ? 7.18 -15.258 7.035 1 84 103 GLN A N 1
ATOM 803 C CA . GLN A 1 103 ? 8.539 -14.75 6.848 1 84 103 GLN A CA 1
ATOM 804 C C . GLN A 1 103 ? 8.68 -14.039 5.504 1 84 103 GLN A C 1
ATOM 806 O O . GLN A 1 103 ? 9.523 -13.156 5.352 1 84 103 GLN A O 1
ATOM 811 N N . PHE A 1 104 ? 7.738 -14.375 4.543 1 89.06 104 PHE A N 1
ATOM 812 C CA . PHE A 1 104 ? 7.844 -13.812 3.201 1 89.06 104 PHE A CA 1
ATOM 813 C C . PHE A 1 104 ? 6.867 -12.648 3.023 1 89.06 104 PHE A C 1
ATOM 815 O O . PHE A 1 104 ? 6.895 -11.961 2.002 1 89.06 104 PHE A O 1
ATOM 822 N N . GLU A 1 105 ? 6.078 -12.375 3.977 1 92.25 105 GLU A N 1
ATOM 823 C CA . GLU A 1 105 ? 5.012 -11.391 3.828 1 92.25 105 GLU A CA 1
ATOM 824 C C . GLU A 1 105 ? 5.582 -9.992 3.604 1 92.25 105 GLU A C 1
ATOM 826 O O . GLU A 1 105 ? 5.09 -9.242 2.754 1 92.25 105 GLU A O 1
ATOM 831 N N . ASP A 1 106 ? 6.617 -9.648 4.32 1 92.88 106 ASP A N 1
ATOM 832 C CA . ASP A 1 106 ? 7.215 -8.328 4.148 1 92.88 106 ASP A CA 1
ATOM 833 C C . ASP A 1 106 ? 7.84 -8.188 2.762 1 92.88 106 ASP A C 1
ATOM 835 O O . ASP A 1 106 ? 7.797 -7.109 2.168 1 92.88 106 ASP A O 1
ATOM 839 N N . LEU A 1 107 ? 8.422 -9.242 2.307 1 93.5 107 LEU A N 1
ATOM 840 C CA . LEU A 1 107 ? 9 -9.242 0.969 1 93.5 107 LEU A CA 1
ATOM 841 C C . LEU A 1 107 ? 7.941 -8.961 -0.087 1 93.5 107 LEU A C 1
ATOM 843 O O . LEU A 1 107 ? 8.109 -8.078 -0.928 1 93.5 107 LEU A O 1
ATOM 847 N N . TYR A 1 108 ? 6.828 -9.695 0.017 1 96.25 108 TYR A N 1
ATOM 848 C CA . TYR A 1 108 ? 5.77 -9.555 -0.975 1 96.25 108 TYR A CA 1
ATOM 849 C C . TYR A 1 108 ? 5.066 -8.211 -0.831 1 96.25 108 TYR A C 1
ATOM 851 O O . TYR A 1 108 ? 4.727 -7.566 -1.828 1 96.25 108 TYR A O 1
ATOM 859 N N . ARG A 1 109 ? 4.93 -7.746 0.314 1 96.44 109 ARG A N 1
ATOM 860 C CA . ARG A 1 109 ? 4.09 -6.586 0.577 1 96.44 109 ARG A CA 1
ATOM 861 C C . ARG A 1 109 ? 4.832 -5.289 0.263 1 96.44 109 ARG A C 1
ATOM 863 O O . ARG A 1 109 ? 4.246 -4.352 -0.281 1 96.44 109 ARG A O 1
ATOM 870 N N . TRP A 1 110 ? 6.148 -5.25 0.6 1 94.5 110 TRP A N 1
ATOM 871 C CA . TRP A 1 110 ? 6.816 -3.955 0.544 1 94.5 110 TRP A CA 1
ATOM 872 C C . TRP A 1 110 ? 8.031 -4.008 -0.377 1 94.5 110 TRP A C 1
ATOM 874 O O . TRP A 1 110 ? 8.25 -3.098 -1.18 1 94.5 110 TRP A O 1
ATOM 884 N N . VAL A 1 111 ? 8.781 -5.035 -0.366 1 94.38 111 VAL A N 1
ATOM 885 C CA . VAL A 1 111 ? 10.023 -5.109 -1.128 1 94.38 111 VAL A CA 1
ATOM 886 C C . VAL A 1 111 ? 9.703 -5.238 -2.617 1 94.38 111 VAL A C 1
ATOM 888 O O . VAL A 1 111 ? 10.312 -4.555 -3.447 1 94.38 111 VAL A O 1
ATOM 891 N N . LEU A 1 112 ? 8.719 -6.129 -2.975 1 96.62 112 LEU A N 1
ATOM 892 C CA . LEU A 1 112 ? 8.367 -6.359 -4.371 1 96.62 112 LEU A CA 1
ATOM 893 C C . LEU A 1 112 ? 7.871 -5.074 -5.023 1 96.62 112 LEU A C 1
ATOM 895 O O . LEU A 1 112 ? 8.391 -4.664 -6.066 1 96.62 112 LEU A O 1
ATOM 899 N N . PRO A 1 113 ? 6.941 -4.387 -4.375 1 97.38 113 PRO A N 1
ATOM 900 C CA . PRO A 1 113 ? 6.484 -3.148 -5.012 1 97.38 113 PRO A CA 1
ATOM 901 C C . PRO A 1 113 ? 7.586 -2.094 -5.105 1 97.38 113 PRO A C 1
ATOM 903 O O . PRO A 1 113 ? 7.664 -1.36 -6.094 1 97.38 113 PRO A O 1
ATOM 906 N N . LYS A 1 114 ? 8.406 -2.031 -4.117 1 95.75 114 LYS A N 1
ATOM 907 C CA . LYS A 1 114 ? 9.5 -1.06 -4.141 1 95.75 114 LYS A CA 1
ATOM 908 C C . LYS A 1 114 ? 10.477 -1.363 -5.27 1 95.75 114 LYS A C 1
ATOM 910 O O . LYS A 1 114 ? 10.914 -0.456 -5.984 1 95.75 114 LYS A O 1
ATOM 915 N N . GLU A 1 115 ? 10.859 -2.656 -5.414 1 95.19 115 GLU A N 1
ATOM 916 C CA . GLU A 1 115 ? 11.695 -3.076 -6.535 1 95.19 115 GLU A CA 1
ATOM 917 C C . GLU A 1 115 ? 11.023 -2.771 -7.867 1 95.19 115 GLU A C 1
ATOM 919 O O . GLU A 1 115 ? 11.695 -2.457 -8.852 1 95.19 115 GLU A O 1
ATOM 924 N N . GLY A 1 116 ? 9.766 -2.918 -7.859 1 96.81 116 GLY A N 1
ATOM 925 C CA . GLY A 1 116 ? 8.992 -2.678 -9.062 1 96.81 116 GLY A CA 1
ATOM 926 C C . GLY A 1 116 ? 9.023 -1.231 -9.516 1 96.81 116 GLY A C 1
ATOM 927 O O . GLY A 1 116 ? 8.836 -0.942 -10.703 1 96.81 116 GLY A O 1
ATOM 928 N N . LEU A 1 117 ? 9.195 -0.306 -8.594 1 95.5 117 LEU A N 1
ATOM 929 C CA . LEU A 1 117 ? 9.289 1.101 -8.969 1 95.5 117 LEU A CA 1
ATOM 930 C C . LEU A 1 117 ? 10.5 1.348 -9.852 1 95.5 117 LEU A C 1
ATOM 932 O O . LEU A 1 117 ? 10.469 2.207 -10.734 1 95.5 117 LEU A O 1
ATOM 936 N N . GLU A 1 118 ? 11.539 0.589 -9.656 1 94.69 118 GLU A N 1
ATOM 937 C CA . GLU A 1 118 ? 12.75 0.7 -10.461 1 94.69 118 GLU A CA 1
ATOM 938 C C . GLU A 1 118 ? 12.703 -0.233 -11.672 1 94.69 118 GLU A C 1
ATOM 940 O O . GLU A 1 118 ? 13.25 0.081 -12.727 1 94.69 118 GLU A O 1
ATOM 945 N N . TYR A 1 119 ? 12.125 -1.384 -11.477 1 95.75 119 TYR A N 1
ATOM 946 C CA . TYR A 1 119 ? 11.969 -2.377 -12.531 1 95.75 119 TYR A CA 1
ATOM 947 C C . TYR A 1 119 ? 10.5 -2.668 -12.797 1 95.75 119 TYR A C 1
ATOM 949 O O . TYR A 1 119 ? 9.945 -3.641 -12.273 1 95.75 119 TYR A O 1
ATOM 957 N N . PRO A 1 120 ? 9.898 -1.971 -13.742 1 96.19 120 PRO A N 1
ATOM 958 C CA . PRO A 1 120 ? 8.445 -1.949 -13.906 1 96.19 120 PRO A CA 1
ATOM 959 C C . PRO A 1 120 ? 7.867 -3.318 -14.273 1 96.19 120 PRO A C 1
ATOM 961 O O . PRO A 1 120 ? 6.676 -3.562 -14.07 1 96.19 120 PRO A O 1
ATOM 964 N N . PHE A 1 121 ? 8.672 -4.262 -14.812 1 94.62 121 PHE A N 1
ATOM 965 C CA . PHE A 1 121 ? 8.117 -5.578 -15.102 1 94.62 121 PHE A CA 1
ATOM 966 C C . PHE A 1 121 ? 7.707 -6.285 -13.812 1 94.62 121 PHE A C 1
ATOM 968 O O . PHE A 1 121 ? 6.75 -7.066 -13.805 1 94.62 121 PHE A O 1
ATOM 975 N N . VAL A 1 122 ? 8.414 -5.988 -12.695 1 97.62 122 VAL A N 1
ATOM 976 C CA . VAL A 1 122 ? 8.023 -6.551 -11.406 1 97.62 122 VAL A CA 1
ATOM 977 C C . VAL A 1 122 ? 6.672 -5.98 -10.984 1 97.62 122 VAL A C 1
ATOM 979 O O . VAL A 1 122 ? 5.797 -6.715 -10.523 1 97.62 122 VAL A O 1
ATOM 982 N N . LEU A 1 123 ? 6.52 -4.68 -11.164 1 97.5 123 LEU A N 1
ATOM 983 C CA . LEU A 1 123 ? 5.281 -4.012 -10.781 1 97.5 123 LEU A CA 1
ATOM 984 C C . LEU A 1 123 ? 4.109 -4.52 -11.617 1 97.5 123 LEU A C 1
ATOM 986 O O . LEU A 1 123 ? 3.041 -4.816 -11.07 1 97.5 123 LEU A O 1
ATOM 990 N N . HIS A 1 124 ? 4.312 -4.648 -12.883 1 96.25 124 HIS A N 1
ATOM 991 C CA . HIS A 1 124 ? 3.275 -5.203 -13.742 1 96.25 124 HIS A CA 1
ATOM 992 C C . HIS A 1 124 ? 2.912 -6.625 -13.328 1 96.25 124 HIS A C 1
ATOM 994 O O . HIS A 1 124 ? 1.742 -7.012 -13.375 1 96.25 124 HIS A O 1
ATOM 1000 N N . GLY A 1 125 ? 3.932 -7.395 -12.953 1 96.75 125 GLY A N 1
ATOM 1001 C CA . GLY A 1 125 ? 3.664 -8.75 -12.508 1 96.75 125 GLY A CA 1
ATOM 1002 C C . GLY A 1 125 ? 2.768 -8.812 -11.289 1 96.75 125 GLY A C 1
ATOM 1003 O O . GLY A 1 125 ? 1.794 -9.57 -11.266 1 96.75 125 GLY A O 1
ATOM 1004 N N . LEU A 1 126 ? 3.135 -7.984 -10.289 1 98 126 LEU A N 1
ATOM 1005 C CA . LEU A 1 126 ? 2.332 -8.039 -9.078 1 98 126 LEU A CA 1
ATOM 1006 C C . LEU A 1 126 ? 0.953 -7.434 -9.305 1 98 126 LEU A C 1
ATOM 1008 O O . LEU A 1 126 ? -0.032 -7.879 -8.711 1 98 126 LEU A O 1
ATOM 1012 N N . LEU A 1 127 ? 0.826 -6.391 -10.18 1 98 127 LEU A N 1
ATOM 1013 C CA . LEU A 1 127 ? -0.479 -5.816 -10.492 1 98 127 LEU A CA 1
ATOM 1014 C C . LEU A 1 127 ? -1.355 -6.828 -11.227 1 98 127 LEU A C 1
ATOM 1016 O O . LEU A 1 127 ? -2.574 -6.844 -11.047 1 98 127 LEU A O 1
ATOM 1020 N N . ALA A 1 128 ? -0.717 -7.668 -12.039 1 96.56 128 ALA A N 1
ATOM 1021 C CA . ALA A 1 128 ? -1.459 -8.734 -12.711 1 96.56 128 ALA A CA 1
ATOM 1022 C C . ALA A 1 128 ? -2.07 -9.695 -11.695 1 96.56 128 ALA A C 1
ATOM 1024 O O . ALA A 1 128 ? -3.246 -10.047 -11.805 1 96.56 128 ALA A O 1
ATOM 1025 N N . LEU A 1 129 ? -1.295 -10.07 -10.727 1 98.12 129 LEU A N 1
ATOM 1026 C CA . LEU A 1 129 ? -1.782 -10.984 -9.695 1 98.12 129 LEU A CA 1
ATOM 1027 C C . LEU A 1 129 ? -2.885 -10.328 -8.867 1 98.12 129 LEU A C 1
ATOM 1029 O O . LEU A 1 129 ? -3.859 -10.992 -8.5 1 98.12 129 LEU A O 1
ATOM 1033 N N . SER A 1 130 ? -2.682 -9.039 -8.633 1 98.12 130 SER A N 1
ATOM 1034 C CA . SER A 1 130 ? -3.709 -8.297 -7.91 1 98.12 130 SER A CA 1
ATOM 1035 C C . SER A 1 130 ? -5.027 -8.289 -8.672 1 98.12 130 SER A C 1
ATOM 1037 O O . SER A 1 130 ? -6.094 -8.469 -8.078 1 98.12 130 SER A O 1
ATOM 1039 N N . ALA A 1 131 ? -4.93 -8.016 -9.922 1 97.38 131 ALA A N 1
ATOM 1040 C CA . ALA A 1 131 ? -6.125 -7.992 -10.758 1 97.38 131 ALA A CA 1
ATOM 1041 C C . ALA A 1 131 ? -6.809 -9.359 -10.781 1 97.38 131 ALA A C 1
ATOM 1043 O O . ALA A 1 131 ? -8.039 -9.445 -10.719 1 97.38 131 ALA A O 1
ATOM 1044 N N . LEU A 1 132 ? -6.062 -10.414 -10.836 1 97.31 132 LEU A N 1
ATOM 1045 C CA . LEU A 1 132 ? -6.633 -11.758 -10.82 1 97.31 132 LEU A CA 1
ATOM 1046 C C . LEU A 1 132 ? -7.324 -12.047 -9.492 1 97.31 132 LEU A C 1
ATOM 1048 O O . LEU A 1 132 ? -8.391 -12.664 -9.461 1 97.31 132 LEU A O 1
ATOM 1052 N N . HIS A 1 133 ? -6.68 -11.672 -8.461 1 97.94 133 HIS A N 1
ATOM 1053 C CA . HIS A 1 133 ? -7.262 -11.859 -7.137 1 97.94 133 HIS A CA 1
ATOM 1054 C C . HIS A 1 133 ? -8.602 -11.148 -7.012 1 97.94 133 HIS A C 1
ATOM 1056 O O . HIS A 1 133 ? -9.555 -11.688 -6.441 1 97.94 133 HIS A O 1
ATOM 1062 N N . ILE A 1 134 ? -8.68 -9.906 -7.504 1 97.31 134 ILE A N 1
ATOM 1063 C CA . ILE A 1 134 ? -9.938 -9.164 -7.504 1 97.31 134 ILE A CA 1
ATOM 1064 C C . ILE A 1 134 ? -10.961 -9.875 -8.383 1 97.31 134 ILE A C 1
ATOM 1066 O O . ILE A 1 134 ? -12.125 -10.016 -8 1 97.31 134 ILE A O 1
ATOM 1070 N N . ALA A 1 135 ? -10.57 -10.336 -9.539 1 94.69 135 ALA A N 1
ATOM 1071 C CA . ALA A 1 135 ? -11.469 -11.016 -10.469 1 94.69 135 ALA A CA 1
ATOM 1072 C C . ALA A 1 135 ? -12.117 -12.227 -9.812 1 94.69 135 ALA A C 1
ATOM 1074 O O . ALA A 1 135 ? -13.312 -12.469 -9.992 1 94.69 135 ALA A O 1
ATOM 1075 N N . ARG A 1 136 ? -11.391 -12.953 -9.062 1 93.31 136 ARG A N 1
ATOM 1076 C CA . ARG A 1 136 ? -11.859 -14.18 -8.43 1 93.31 136 ARG A CA 1
ATOM 1077 C C . ARG A 1 136 ? -13.008 -13.898 -7.465 1 93.31 136 ARG A C 1
ATOM 1079 O O . ARG A 1 136 ? -13.938 -14.695 -7.352 1 93.31 136 ARG A O 1
ATOM 1086 N N . THR A 1 137 ? -12.938 -12.773 -6.801 1 91.75 137 THR A N 1
ATOM 1087 C CA . THR A 1 137 ? -13.914 -12.477 -5.758 1 91.75 137 THR A CA 1
ATOM 1088 C C . THR A 1 137 ? -14.977 -11.516 -6.266 1 91.75 137 THR A C 1
ATOM 1090 O O . THR A 1 137 ? -15.828 -11.055 -5.5 1 91.75 137 THR A O 1
ATOM 1093 N N . SER A 1 138 ? -14.945 -11.172 -7.484 1 91.81 138 SER A N 1
ATOM 1094 C CA . SER A 1 138 ? -15.844 -10.164 -8.039 1 91.81 138 SER A CA 1
ATOM 1095 C C . SER A 1 138 ? -17.062 -10.812 -8.703 1 91.81 138 SER A C 1
ATOM 1097 O O . SER A 1 138 ? -17.094 -12.031 -8.883 1 91.81 138 SER A O 1
ATOM 1099 N N . ASP A 1 139 ? -18.047 -9.977 -9.031 1 88.81 139 ASP A N 1
ATOM 1100 C CA . ASP A 1 139 ? -19.172 -10.406 -9.844 1 88.81 139 ASP A CA 1
ATOM 1101 C C . ASP A 1 139 ? -18.734 -10.734 -11.266 1 88.81 139 ASP A C 1
ATOM 1103 O O . ASP A 1 139 ? -17.641 -10.359 -11.68 1 88.81 139 ASP A O 1
ATOM 1107 N N . PRO A 1 140 ? -19.578 -11.359 -12.016 1 86 140 PRO A N 1
ATOM 1108 C CA . PRO A 1 140 ? -19.188 -11.859 -13.336 1 86 140 PRO A CA 1
ATOM 1109 C C . PRO A 1 140 ? -18.719 -10.75 -14.273 1 86 140 PRO A C 1
ATOM 1111 O O . PRO A 1 140 ? -17.75 -10.922 -15.016 1 86 140 PRO A O 1
ATOM 1114 N N . VAL A 1 141 ? -19.359 -9.648 -14.234 1 86.75 141 VAL A N 1
ATOM 1115 C CA . VAL A 1 141 ? -18.984 -8.547 -15.117 1 86.75 141 VAL A CA 1
ATOM 1116 C C . VAL A 1 141 ? -17.609 -8 -14.727 1 86.75 141 VAL A C 1
ATOM 1118 O O . VAL A 1 141 ? -16.75 -7.82 -15.578 1 86.75 141 VAL A O 1
ATOM 1121 N N . SER A 1 142 ? -17.422 -7.777 -13.539 1 90.88 142 SER A N 1
ATOM 1122 C CA . SER A 1 142 ? -16.141 -7.281 -13.039 1 90.88 142 SER A CA 1
ATOM 1123 C C . SER A 1 142 ? -15.039 -8.32 -13.203 1 90.88 142 SER A C 1
ATOM 1125 O O . SER A 1 142 ? -13.883 -7.973 -13.438 1 90.88 142 SER A O 1
ATOM 1127 N N . ARG A 1 143 ? -15.445 -9.555 -13.125 1 92.5 143 ARG A N 1
ATOM 1128 C CA . ARG A 1 143 ? -14.484 -10.641 -13.266 1 92.5 143 ARG A CA 1
ATOM 1129 C C . ARG A 1 143 ? -13.812 -10.602 -14.625 1 92.5 143 ARG A C 1
ATOM 1131 O O . ARG A 1 143 ? -12.586 -10.719 -14.727 1 92.5 143 ARG A O 1
ATOM 1138 N N . THR A 1 144 ? -14.547 -10.438 -15.648 1 89.69 144 THR A N 1
ATOM 1139 C CA . THR A 1 144 ? -14.008 -10.398 -17 1 89.69 144 THR A CA 1
ATOM 1140 C C . THR A 1 144 ? -13.117 -9.172 -17.188 1 89.69 144 THR A C 1
ATOM 1142 O O . THR A 1 144 ? -12.062 -9.25 -17.828 1 89.69 144 THR A O 1
ATOM 1145 N N . ARG A 1 145 ? -13.539 -8.078 -16.656 1 90.75 145 ARG A N 1
ATOM 1146 C CA . ARG A 1 145 ? -12.773 -6.844 -16.766 1 90.75 145 ARG A CA 1
ATOM 1147 C C . ARG A 1 145 ? -11.414 -6.98 -16.094 1 90.75 145 ARG A C 1
ATOM 1149 O O . ARG A 1 145 ? -10.375 -6.691 -16.688 1 90.75 145 ARG A O 1
ATOM 1156 N N . TYR A 1 146 ? -11.414 -7.453 -14.867 1 94.19 146 TYR A N 1
ATOM 1157 C CA . TYR A 1 146 ? -10.172 -7.562 -14.109 1 94.19 146 TYR A CA 1
ATOM 1158 C C . TYR A 1 146 ? -9.273 -8.648 -14.688 1 94.19 146 TYR A C 1
ATOM 1160 O O . TYR A 1 146 ? -8.047 -8.539 -14.648 1 94.19 146 TYR A O 1
ATOM 1168 N N . PHE A 1 147 ? -9.875 -9.695 -15.242 1 91.19 147 PHE A N 1
ATOM 1169 C CA . PHE A 1 147 ? -9.078 -10.711 -15.93 1 91.19 147 PHE A CA 1
ATOM 1170 C C . PHE A 1 147 ? -8.344 -10.109 -17.109 1 91.19 147 PHE A C 1
ATOM 1172 O O . PHE A 1 147 ? -7.152 -10.367 -17.312 1 91.19 147 PHE A O 1
ATOM 1179 N N . SER A 1 148 ? -9.039 -9.289 -17.859 1 88.38 148 SER A N 1
ATOM 1180 C CA . SER A 1 148 ? -8.43 -8.617 -19 1 88.38 148 SER A CA 1
ATOM 1181 C C . SER A 1 148 ? -7.301 -7.691 -18.562 1 88.38 148 SER A C 1
ATOM 1183 O O . SER A 1 148 ? -6.25 -7.633 -19.203 1 88.38 148 SER A O 1
ATOM 1185 N N . ILE A 1 149 ? -7.5 -7.008 -17.484 1 91.12 149 ILE A N 1
ATOM 1186 C CA . ILE A 1 149 ? -6.488 -6.113 -16.938 1 91.12 149 ILE A CA 1
ATOM 1187 C C . ILE A 1 149 ? -5.258 -6.918 -16.516 1 91.12 149 ILE A C 1
ATOM 1189 O O . ILE A 1 149 ? -4.125 -6.5 -16.766 1 91.12 149 ILE A O 1
ATOM 1193 N N . ALA A 1 150 ? -5.512 -8.062 -15.922 1 93.44 150 ALA A N 1
ATOM 1194 C CA . ALA A 1 150 ? -4.418 -8.93 -15.5 1 93.44 150 ALA A CA 1
ATOM 1195 C C . ALA A 1 150 ? -3.572 -9.367 -16.688 1 93.44 150 ALA A C 1
ATOM 1197 O O . ALA A 1 150 ? -2.34 -9.328 -16.641 1 93.44 150 ALA A O 1
ATOM 1198 N N . LEU A 1 151 ? -4.234 -9.758 -17.734 1 88.38 151 LEU A N 1
ATOM 1199 C CA . LEU A 1 151 ? -3.531 -10.219 -18.922 1 88.38 151 LEU A CA 1
ATOM 1200 C C . LEU A 1 151 ? -2.727 -9.086 -19.547 1 88.38 151 LEU A C 1
ATOM 1202 O O . LEU A 1 151 ? -1.618 -9.305 -20.047 1 88.38 151 LEU A O 1
ATOM 1206 N N . GLU A 1 152 ? -3.258 -7.945 -19.531 1 87.69 152 GLU A N 1
ATOM 1207 C CA . GLU A 1 152 ? -2.547 -6.789 -20.062 1 87.69 152 GLU A CA 1
ATOM 1208 C C . GLU A 1 152 ? -1.286 -6.492 -19.266 1 87.69 152 GLU A C 1
ATOM 1210 O O . GLU A 1 152 ? -0.226 -6.23 -19.828 1 87.69 152 GLU A O 1
ATOM 1215 N N . HIS A 1 153 ? -1.412 -6.457 -18 1 92.31 153 HIS A N 1
ATOM 1216 C CA . HIS A 1 153 ? -0.248 -6.246 -17.141 1 92.31 153 HIS A CA 1
ATOM 1217 C C . HIS A 1 153 ? 0.798 -7.336 -17.359 1 92.31 153 HIS A C 1
ATOM 1219 O O . HIS A 1 153 ? 1.997 -7.051 -17.406 1 92.31 153 HIS A O 1
ATOM 1225 N N . GLN A 1 154 ? 0.341 -8.547 -17.453 1 89.69 154 GLN A N 1
ATOM 1226 C CA . GLN A 1 154 ? 1.272 -9.641 -17.703 1 89.69 154 GLN A CA 1
ATOM 1227 C C . GLN A 1 154 ? 2.006 -9.445 -19.031 1 89.69 154 GLN A C 1
ATOM 1229 O O . GLN A 1 154 ? 3.219 -9.648 -19.109 1 89.69 154 GLN A O 1
ATOM 1234 N N . ASN A 1 155 ? 1.273 -9.07 -20.047 1 84.5 155 ASN A N 1
ATOM 1235 C CA . ASN A 1 155 ? 1.88 -8.836 -21.359 1 84.5 155 ASN A CA 1
ATOM 1236 C C . ASN A 1 155 ? 2.922 -7.723 -21.312 1 84.5 155 ASN A C 1
ATOM 1238 O O . ASN A 1 155 ? 4 -7.848 -21.891 1 84.5 155 ASN A O 1
ATOM 1242 N N . ARG A 1 156 ? 2.602 -6.691 -20.609 1 88.81 156 ARG A N 1
ATOM 1243 C CA . ARG A 1 156 ? 3.539 -5.578 -20.484 1 88.81 156 ARG A CA 1
ATOM 1244 C C . ARG A 1 156 ? 4.758 -5.984 -19.672 1 88.81 156 ARG A C 1
ATOM 1246 O O . ARG A 1 156 ? 5.879 -5.57 -19.969 1 88.81 156 ARG A O 1
ATOM 1253 N N . ALA A 1 157 ? 4.496 -6.738 -18.641 1 91.62 157 ALA A N 1
ATOM 1254 C CA . ALA A 1 157 ? 5.598 -7.234 -17.828 1 91.62 157 ALA A CA 1
ATOM 1255 C C . ALA A 1 157 ? 6.586 -8.039 -18.672 1 91.62 157 ALA A C 1
ATOM 1257 O O . ALA A 1 157 ? 7.797 -7.816 -18.594 1 91.62 157 ALA A O 1
ATOM 1258 N N . LEU A 1 158 ? 6.062 -8.875 -19.469 1 86.5 158 LEU A N 1
ATOM 1259 C CA . LEU A 1 158 ? 6.902 -9.742 -20.297 1 86.5 158 LEU A CA 1
ATOM 1260 C C . LEU A 1 158 ? 7.656 -8.93 -21.344 1 86.5 158 LEU A C 1
ATOM 1262 O O . LEU A 1 158 ? 8.82 -9.211 -21.625 1 86.5 158 LEU A O 1
ATOM 1266 N N . ALA A 1 159 ? 6.996 -7.938 -21.938 1 83.12 159 ALA A N 1
ATOM 1267 C CA . ALA A 1 159 ? 7.617 -7.074 -22.938 1 83.12 159 ALA A CA 1
ATOM 1268 C C . ALA A 1 159 ? 8.812 -6.328 -22.359 1 83.12 159 ALA A C 1
ATOM 1270 O O . ALA A 1 159 ? 9.82 -6.121 -23.031 1 83.12 159 ALA A O 1
ATOM 1271 N N . LEU A 1 160 ? 8.703 -5.996 -21.109 1 88.5 160 LEU A N 1
ATOM 1272 C CA . LEU A 1 160 ? 9.781 -5.262 -20.438 1 88.5 160 LEU A CA 1
ATOM 1273 C C . LEU A 1 160 ? 10.852 -6.215 -19.922 1 88.5 160 LEU A C 1
ATOM 1275 O O . LEU A 1 160 ? 12.016 -5.836 -19.797 1 88.5 160 LEU A O 1
ATOM 1279 N N . PHE A 1 161 ? 10.516 -7.395 -19.688 1 90.25 161 PHE A N 1
ATOM 1280 C CA . PHE A 1 161 ? 11.375 -8.391 -19.078 1 90.25 161 PHE A CA 1
ATOM 1281 C C . PHE A 1 161 ? 12.32 -9 -20.094 1 90.25 161 PHE A C 1
ATOM 1283 O O . PHE A 1 161 ? 13.508 -9.195 -19.828 1 90.25 161 PHE A O 1
ATOM 1290 N N . ARG A 1 162 ? 11.852 -9.219 -21.203 1 84.25 162 ARG A N 1
ATOM 1291 C CA . ARG A 1 162 ? 12.562 -9.953 -22.25 1 84.25 162 ARG A CA 1
ATOM 1292 C C . ARG A 1 162 ? 13.883 -9.273 -22.594 1 84.25 162 ARG A C 1
ATOM 1294 O O . ARG A 1 162 ? 14.922 -9.922 -22.656 1 84.25 162 ARG A O 1
ATOM 1301 N N . PRO A 1 163 ? 13.914 -7.961 -22.75 1 85.38 163 PRO A N 1
ATOM 1302 C CA . PRO A 1 163 ? 15.164 -7.305 -23.172 1 85.38 163 PRO A CA 1
ATOM 1303 C C . PRO A 1 163 ? 16.234 -7.34 -22.078 1 85.38 163 PRO A C 1
ATOM 1305 O O . PRO A 1 163 ? 17.406 -7.117 -22.359 1 85.38 163 PRO A O 1
ATOM 1308 N N . VAL A 1 164 ? 15.891 -7.656 -20.875 1 88.44 164 VAL A N 1
ATOM 1309 C CA . VAL A 1 164 ? 16.844 -7.594 -19.781 1 88.44 164 VAL A CA 1
ATOM 1310 C C . VAL A 1 164 ? 17.469 -8.969 -19.547 1 88.44 164 VAL A C 1
ATOM 1312 O O . VAL A 1 164 ? 18.531 -9.086 -18.938 1 88.44 164 VAL A O 1
ATOM 1315 N N . LEU A 1 165 ? 16.984 -10.031 -20.062 1 86.44 165 LEU A N 1
ATOM 1316 C CA . LEU A 1 165 ? 17.328 -11.414 -19.75 1 86.44 165 LEU A CA 1
ATOM 1317 C C . LEU A 1 165 ? 18.734 -11.742 -20.234 1 86.44 165 LEU A C 1
ATOM 1319 O O . LEU A 1 165 ? 19.484 -12.43 -19.531 1 86.44 165 LEU A O 1
ATOM 1323 N N . PRO A 1 166 ? 19.156 -11.164 -21.406 1 83.06 166 PRO A N 1
ATOM 1324 C CA . PRO A 1 166 ? 20.484 -11.508 -21.891 1 83.06 166 PRO A CA 1
ATOM 1325 C C . PRO A 1 166 ? 21.594 -10.891 -21.031 1 83.06 166 PRO A C 1
ATOM 1327 O O . PRO A 1 166 ? 22.75 -11.32 -21.094 1 83.06 166 PRO A O 1
ATOM 1330 N N . SER A 1 167 ? 21.328 -9.969 -20.172 1 88.56 167 SER A N 1
ATOM 1331 C CA . SER A 1 167 ? 22.344 -9.242 -19.406 1 88.56 167 SER A CA 1
ATOM 1332 C C . SER A 1 167 ? 22.094 -9.352 -17.906 1 88.56 167 SER A C 1
ATOM 1334 O O . SER A 1 167 ? 22.078 -8.336 -17.203 1 88.56 167 SER A O 1
ATOM 1336 N N . ILE A 1 168 ? 21.922 -10.586 -17.484 1 90.38 168 ILE A N 1
ATOM 1337 C CA . ILE A 1 168 ? 21.75 -10.766 -16.047 1 90.38 168 ILE A CA 1
ATOM 1338 C C . ILE A 1 168 ? 23.031 -10.414 -15.312 1 90.38 168 ILE A C 1
ATOM 1340 O O . ILE A 1 168 ? 24.125 -10.875 -15.695 1 90.38 168 ILE A O 1
ATOM 1344 N N . SER A 1 169 ? 22.969 -9.562 -14.438 1 92.31 169 SER A N 1
ATOM 1345 C CA . SER A 1 169 ? 24.109 -9.078 -13.656 1 92.31 169 SER A CA 1
ATOM 1346 C C . SER A 1 169 ? 23.75 -8.945 -12.18 1 92.31 169 SER A C 1
ATOM 1348 O O . SER A 1 169 ? 22.609 -9.227 -11.781 1 92.31 169 SER A O 1
ATOM 1350 N N . ARG A 1 170 ? 24.688 -8.547 -11.438 1 91.94 170 ARG A N 1
ATOM 1351 C CA . ARG A 1 170 ? 24.484 -8.352 -10.008 1 91.94 170 ARG A CA 1
ATOM 1352 C C . ARG A 1 170 ? 23.406 -7.305 -9.734 1 91.94 170 ARG A C 1
ATOM 1354 O O . ARG A 1 170 ? 22.625 -7.438 -8.789 1 91.94 170 ARG A O 1
ATOM 1361 N N . GLU A 1 171 ? 23.281 -6.34 -10.555 1 91.75 171 GLU A N 1
ATOM 1362 C CA . GLU A 1 171 ? 22.406 -5.188 -10.359 1 91.75 171 GLU A CA 1
ATOM 1363 C C . GLU A 1 171 ? 20.953 -5.559 -10.594 1 91.75 171 GLU A C 1
ATOM 1365 O O . GLU A 1 171 ? 20.062 -5.051 -9.914 1 91.75 171 GLU A O 1
ATOM 1370 N N . ASN A 1 172 ? 20.734 -6.434 -11.531 1 94.31 172 ASN A N 1
ATOM 1371 C CA . ASN A 1 172 ? 19.344 -6.691 -11.914 1 94.31 172 ASN A CA 1
ATOM 1372 C C . ASN A 1 172 ? 18.922 -8.109 -11.547 1 94.31 172 ASN A C 1
ATOM 1374 O O . ASN A 1 172 ? 17.797 -8.523 -11.859 1 94.31 172 ASN A O 1
ATOM 1378 N N . SER A 1 173 ? 19.734 -8.875 -10.852 1 95.56 173 SER A N 1
ATOM 1379 C CA . SER A 1 173 ? 19.438 -10.266 -10.516 1 95.56 173 SER A CA 1
ATOM 1380 C C . SER A 1 173 ? 18.281 -10.359 -9.539 1 95.56 173 SER A C 1
ATOM 1382 O O . SER A 1 173 ? 17.438 -11.258 -9.648 1 95.56 173 SER A O 1
ATOM 1384 N N . HIS A 1 174 ? 18.188 -9.43 -8.609 1 95.38 174 HIS A N 1
ATOM 1385 C CA . HIS A 1 174 ? 17.125 -9.469 -7.617 1 95.38 174 HIS A CA 1
ATOM 1386 C C . HIS A 1 174 ? 15.75 -9.25 -8.258 1 95.38 174 HIS A C 1
ATOM 1388 O O . HIS A 1 174 ? 14.859 -10.094 -8.125 1 95.38 174 HIS A O 1
ATOM 1394 N N . PRO A 1 175 ? 15.609 -8.164 -9.039 1 96.25 175 PRO A N 1
ATOM 1395 C CA . PRO A 1 175 ? 14.297 -7.988 -9.672 1 96.25 175 PRO A CA 1
ATOM 1396 C C . PRO A 1 175 ? 13.977 -9.086 -10.68 1 96.25 175 PRO A C 1
ATOM 1398 O O . PRO A 1 175 ? 12.812 -9.469 -10.828 1 96.25 175 PRO A O 1
ATOM 1401 N N . ILE A 1 176 ? 14.938 -9.602 -11.328 1 94.5 176 ILE A N 1
ATOM 1402 C CA . ILE A 1 176 ? 14.719 -10.688 -12.281 1 94.5 176 ILE A CA 1
ATOM 1403 C C . ILE A 1 176 ? 14.219 -11.922 -11.547 1 94.5 176 ILE A C 1
ATOM 1405 O O . ILE A 1 176 ? 13.242 -12.555 -11.977 1 94.5 176 ILE A O 1
ATOM 1409 N N . PHE A 1 177 ? 14.891 -12.234 -10.508 1 95.38 177 PHE A N 1
ATOM 1410 C CA . PHE A 1 177 ? 14.5 -13.375 -9.688 1 95.38 177 PHE A CA 1
ATOM 1411 C C . PHE A 1 177 ? 13.078 -13.203 -9.164 1 95.38 177 PHE A C 1
ATOM 1413 O O . PHE A 1 177 ? 12.273 -14.133 -9.211 1 95.38 177 PHE A O 1
ATOM 1420 N N . LEU A 1 178 ? 12.742 -12.023 -8.703 1 96 178 LEU A N 1
ATOM 1421 C CA . LEU A 1 178 ? 11.422 -11.734 -8.148 1 96 178 LEU A CA 1
ATOM 1422 C C . LEU A 1 178 ? 10.344 -11.859 -9.211 1 96 178 LEU A C 1
ATOM 1424 O O . LEU A 1 178 ? 9.297 -12.469 -8.977 1 96 178 LEU A O 1
ATOM 1428 N N . PHE A 1 179 ? 10.641 -11.289 -10.352 1 96.25 179 PHE A N 1
ATOM 1429 C CA . PHE A 1 179 ? 9.625 -11.359 -11.398 1 96.25 179 PHE A CA 1
ATOM 1430 C C . PHE A 1 179 ? 9.461 -12.789 -11.891 1 96.25 179 PHE A C 1
ATOM 1432 O O . PHE A 1 179 ? 8.344 -13.227 -12.172 1 96.25 179 PHE A O 1
ATOM 1439 N N . ALA A 1 180 ? 10.523 -13.5 -11.992 1 93.25 180 ALA A N 1
ATOM 1440 C CA . ALA A 1 180 ? 10.43 -14.898 -12.391 1 93.25 180 ALA A CA 1
ATOM 1441 C C . ALA A 1 180 ? 9.562 -15.688 -11.414 1 93.25 180 ALA A C 1
ATOM 1443 O O . ALA A 1 180 ? 8.766 -16.531 -11.82 1 93.25 180 ALA A O 1
ATOM 1444 N N . SER A 1 181 ? 9.719 -15.43 -10.164 1 93.44 181 SER A N 1
ATOM 1445 C CA . SER A 1 181 ? 8.891 -16.078 -9.148 1 93.44 181 SER A CA 1
ATOM 1446 C C . SER A 1 181 ? 7.422 -15.711 -9.312 1 93.44 181 SER A C 1
ATOM 1448 O O . SER A 1 181 ? 6.547 -16.562 -9.188 1 93.44 181 SER A O 1
ATOM 1450 N N . LEU A 1 182 ? 7.137 -14.453 -9.594 1 95.5 182 LEU A N 1
ATOM 1451 C CA . LEU A 1 182 ? 5.766 -14.023 -9.836 1 95.5 182 LEU A CA 1
ATOM 1452 C C . LEU A 1 182 ? 5.184 -14.711 -11.07 1 95.5 182 LEU A C 1
ATOM 1454 O O . LEU A 1 182 ? 4.004 -15.062 -11.086 1 95.5 182 LEU A O 1
ATOM 1458 N N . LEU A 1 183 ? 6.023 -14.883 -12 1 93.19 183 LEU A N 1
ATOM 1459 C CA . LEU A 1 183 ? 5.586 -15.508 -13.242 1 93.19 183 LEU A CA 1
ATOM 1460 C C . LEU A 1 183 ? 5.18 -16.953 -13 1 93.19 183 LEU A C 1
ATOM 1462 O O . LEU A 1 183 ? 4.242 -17.453 -13.625 1 93.19 183 LEU A O 1
ATOM 1466 N N . LEU A 1 184 ? 5.918 -17.609 -12.156 1 93.12 184 LEU A N 1
ATOM 1467 C CA . LEU A 1 184 ? 5.539 -18.969 -11.797 1 93.12 184 LEU A CA 1
ATOM 1468 C C . LEU A 1 184 ? 4.141 -19.016 -11.188 1 93.12 184 LEU A C 1
ATOM 1470 O O . LEU A 1 184 ? 3.328 -19.859 -11.539 1 93.12 184 LEU A O 1
ATOM 1474 N N . GLN A 1 185 ? 3.871 -18.094 -10.352 1 95.25 185 GLN A N 1
ATOM 1475 C CA . GLN A 1 185 ? 2.566 -18.031 -9.703 1 95.25 185 GLN A CA 1
ATOM 1476 C C . GLN A 1 185 ? 1.475 -17.641 -10.695 1 95.25 185 GLN A C 1
ATOM 1478 O O . GLN A 1 185 ? 0.369 -18.188 -10.656 1 95.25 185 GLN A O 1
ATOM 1483 N N . LEU A 1 186 ? 1.845 -16.719 -11.539 1 93.88 186 LEU A N 1
ATOM 1484 C CA . LEU A 1 186 ? 0.892 -16.281 -12.555 1 93.88 186 LEU A CA 1
ATOM 1485 C C . LEU A 1 186 ? 0.515 -17.438 -13.477 1 93.88 186 LEU A C 1
ATOM 1487 O O . LEU A 1 186 ? -0.635 -17.531 -13.914 1 93.88 186 LEU A O 1
ATOM 1491 N N . ALA A 1 187 ? 1.446 -18.281 -13.781 1 90.62 187 ALA A N 1
ATOM 1492 C CA . ALA A 1 187 ? 1.217 -19.422 -14.664 1 90.62 187 ALA A CA 1
ATOM 1493 C C . ALA A 1 187 ? 0.105 -20.312 -14.133 1 90.62 187 ALA A C 1
ATOM 1495 O O . ALA A 1 187 ? -0.658 -20.891 -14.906 1 90.62 187 ALA A O 1
ATOM 1496 N N . PHE A 1 188 ? -0.015 -20.438 -12.852 1 93.94 188 PHE A N 1
ATOM 1497 C CA . PHE A 1 188 ? -1.016 -21.297 -12.242 1 93.94 188 PHE A CA 1
ATOM 1498 C C . PHE A 1 188 ? -2.273 -20.516 -11.891 1 93.94 188 PHE A C 1
ATOM 1500 O O . PHE A 1 188 ? -3.346 -21.094 -11.711 1 93.94 188 PHE A O 1
ATOM 1507 N N . ALA A 1 189 ? -2.145 -19.203 -11.82 1 95 189 ALA A N 1
ATOM 1508 C CA . ALA A 1 189 ? -3.281 -18.391 -11.391 1 95 189 ALA A CA 1
ATOM 1509 C C . ALA A 1 189 ? -4.176 -18.031 -12.578 1 95 189 ALA A C 1
ATOM 1511 O O . ALA A 1 189 ? -5.395 -17.906 -12.43 1 95 189 ALA A O 1
ATOM 1512 N N . ILE A 1 190 ? -3.65 -17.891 -13.719 1 91.25 190 ILE A N 1
ATOM 1513 C CA . ILE A 1 190 ? -4.363 -17.328 -14.867 1 91.25 190 ILE A CA 1
ATOM 1514 C C . ILE A 1 190 ? -5.414 -18.312 -15.359 1 91.25 190 ILE A C 1
ATOM 1516 O O . ILE A 1 190 ? -6.586 -17.969 -15.508 1 91.25 190 ILE A O 1
ATOM 1520 N N . PRO A 1 191 ? -5.094 -19.578 -15.539 1 89 191 PRO A N 1
ATOM 1521 C CA . PRO A 1 191 ? -6.074 -20.484 -16.156 1 89 191 PRO A CA 1
ATOM 1522 C C . PRO A 1 191 ? -7.34 -20.625 -15.305 1 89 191 PRO A C 1
ATOM 1524 O O . PRO A 1 191 ? -8.453 -20.484 -15.828 1 89 191 PRO A O 1
ATOM 1527 N N . PRO A 1 192 ? -7.207 -20.891 -14.039 1 90.06 192 PRO A N 1
ATOM 1528 C CA . PRO A 1 192 ? -8.445 -21.062 -13.273 1 90.06 192 PRO A CA 1
ATOM 1529 C C . PRO A 1 192 ? -9.266 -19.766 -13.195 1 90.06 192 PRO A C 1
ATOM 1531 O O . PRO A 1 192 ? -10.469 -19.812 -12.914 1 90.06 192 PRO A O 1
ATOM 1534 N N . CYS A 1 193 ? -8.695 -18.609 -13.391 1 89.69 193 CYS A N 1
ATOM 1535 C CA . CYS A 1 193 ? -9.398 -17.328 -13.289 1 89.69 193 CYS A CA 1
ATOM 1536 C C . CYS A 1 193 ? -10 -16.938 -14.633 1 89.69 193 CYS A C 1
ATOM 1538 O O . CYS A 1 193 ? -10.758 -15.961 -14.711 1 89.69 193 CYS A O 1
ATOM 1540 N N . SER A 1 194 ? -9.727 -17.688 -15.586 1 86.06 194 SER A N 1
ATOM 1541 C CA . SER A 1 194 ? -10.242 -17.359 -16.906 1 86.06 194 SER A CA 1
ATOM 1542 C C . SER A 1 194 ? -11.758 -17.531 -16.969 1 86.06 194 SER A C 1
ATOM 1544 O O . SER A 1 194 ? -12.297 -18.547 -16.531 1 86.06 194 SER A O 1
ATOM 1546 N N . PRO A 1 195 ? -12.398 -16.531 -17.531 1 82.5 195 PRO A N 1
ATOM 1547 C CA . PRO A 1 195 ? -13.844 -16.672 -17.734 1 82.5 195 PRO A CA 1
ATOM 1548 C C . PRO A 1 195 ? -14.188 -17.812 -18.688 1 82.5 195 PRO A C 1
ATOM 1550 O O . PRO A 1 195 ? -15.336 -18.281 -18.719 1 82.5 195 PRO A O 1
ATOM 1553 N N . LEU A 1 196 ? -13.234 -18.328 -19.422 1 80.25 196 LEU A N 1
ATOM 1554 C CA . LEU A 1 196 ? -13.445 -19.391 -20.406 1 80.25 196 LEU A CA 1
ATOM 1555 C C . LEU A 1 196 ? -12.859 -20.703 -19.906 1 80.25 196 LEU A C 1
ATOM 1557 O O . LEU A 1 196 ? -12.602 -21.609 -20.703 1 80.25 196 LEU A O 1
ATOM 1561 N N . MET A 1 197 ? -12.656 -20.828 -18.688 1 81.56 197 MET A N 1
ATOM 1562 C CA . MET A 1 197 ? -12 -21.984 -18.078 1 81.56 197 MET A CA 1
ATOM 1563 C C . MET A 1 197 ? -12.711 -23.281 -18.484 1 81.56 197 MET A C 1
ATOM 1565 O O . MET A 1 197 ? -12.055 -24.297 -18.734 1 81.56 197 MET A O 1
ATOM 1569 N N . ALA A 1 198 ? -13.969 -23.234 -18.594 1 79.94 198 ALA A N 1
ATOM 1570 C CA . ALA A 1 198 ? -14.773 -24.422 -18.891 1 79.94 198 ALA A CA 1
ATOM 1571 C C . ALA A 1 198 ? -14.477 -24.938 -20.297 1 79.94 198 ALA A C 1
ATOM 1573 O O . ALA A 1 198 ? -14.656 -26.125 -20.578 1 79.94 198 ALA A O 1
ATOM 1574 N N . ASN A 1 199 ? -13.953 -24.109 -21.109 1 79.56 199 ASN A N 1
ATOM 1575 C CA . ASN A 1 199 ? -13.703 -24.469 -22.5 1 79.56 199 ASN A CA 1
ATOM 1576 C C . ASN A 1 199 ? -12.281 -25 -22.703 1 79.56 199 ASN A C 1
ATOM 1578 O O . ASN A 1 199 ? -11.93 -25.469 -23.781 1 79.56 199 ASN A O 1
ATOM 1582 N N . HIS A 1 200 ? -11.555 -25 -21.656 1 82.5 200 HIS A N 1
ATOM 1583 C CA . HIS A 1 200 ? -10.156 -25.391 -21.781 1 82.5 200 HIS A CA 1
ATOM 1584 C C . HIS A 1 200 ? -9.93 -26.812 -21.25 1 82.5 200 HIS A C 1
ATOM 1586 O O . HIS A 1 200 ? -10.68 -27.266 -20.375 1 82.5 200 HIS A O 1
ATOM 1592 N N . ASP A 1 201 ? -8.992 -27.438 -21.906 1 88.75 201 ASP A N 1
ATOM 1593 C CA . ASP A 1 201 ? -8.484 -28.688 -21.344 1 88.75 201 ASP A CA 1
ATOM 1594 C C . ASP A 1 201 ? -7.449 -28.422 -20.25 1 88.75 201 ASP A C 1
ATOM 1596 O O . ASP A 1 201 ? -6.375 -27.891 -20.531 1 88.75 201 ASP A O 1
ATOM 1600 N N . SER A 1 202 ? -7.727 -28.906 -19.125 1 93 202 SER A N 1
ATOM 1601 C CA . SER A 1 202 ? -6.898 -28.578 -17.969 1 93 202 SER A CA 1
ATOM 1602 C C . SER A 1 202 ? -5.516 -29.219 -18.078 1 93 202 SER A C 1
ATOM 1604 O O . SER A 1 202 ? -4.535 -28.672 -17.562 1 93 202 SER A O 1
ATOM 1606 N N . VAL A 1 203 ? -5.395 -30.344 -18.703 1 94.69 203 VAL A N 1
ATOM 1607 C CA . VAL A 1 203 ? -4.09 -30.969 -18.906 1 94.69 203 VAL A CA 1
ATOM 1608 C C . VAL A 1 203 ? -3.244 -30.109 -19.828 1 94.69 203 VAL A C 1
ATOM 1610 O O . VAL A 1 203 ? -2.057 -29.875 -19.578 1 94.69 203 VAL A O 1
ATOM 1613 N N . GLN A 1 204 ? -3.871 -29.609 -20.859 1 88.44 204 GLN A N 1
ATOM 1614 C CA . GLN A 1 204 ? -3.154 -28.734 -21.797 1 88.44 204 GLN A CA 1
ATOM 1615 C C . GLN A 1 204 ? -2.713 -27.438 -21.094 1 88.44 204 GLN A C 1
ATOM 1617 O O . GLN A 1 204 ? -1.606 -26.953 -21.344 1 88.44 204 GLN A O 1
ATOM 1622 N N . ASP A 1 205 ? -3.615 -26.891 -20.281 1 89 205 ASP A N 1
ATOM 1623 C CA . ASP A 1 205 ? -3.258 -25.703 -19.516 1 89 205 ASP A CA 1
ATOM 1624 C C . ASP A 1 205 ? -2.055 -25.984 -18.609 1 89 205 ASP A C 1
ATOM 1626 O O . ASP A 1 205 ? -1.164 -25.141 -18.484 1 89 205 ASP A O 1
ATOM 1630 N N . LEU A 1 206 ? -2.082 -27.094 -18.016 1 93.5 206 LEU A N 1
ATOM 1631 C CA . LEU A 1 206 ? -1.007 -27.453 -17.109 1 93.5 206 LEU A CA 1
ATOM 1632 C C . LEU A 1 206 ? 0.308 -27.641 -17.859 1 93.5 206 LEU A C 1
ATOM 1634 O O . LEU A 1 206 ? 1.372 -27.281 -17.344 1 93.5 206 LEU A O 1
ATOM 1638 N N . ILE A 1 207 ? 0.246 -28.25 -19.016 1 90.5 207 ILE A N 1
ATOM 1639 C CA . ILE A 1 207 ? 1.438 -28.438 -19.828 1 90.5 207 ILE A CA 1
ATOM 1640 C C . ILE A 1 207 ? 2.049 -27.078 -20.172 1 90.5 207 ILE A C 1
ATOM 1642 O O . ILE A 1 207 ? 3.27 -26.906 -20.141 1 90.5 207 ILE A O 1
ATOM 1646 N N . GLN A 1 208 ? 1.215 -26.125 -20.438 1 85.12 208 GLN A N 1
ATOM 1647 C CA . GLN A 1 208 ? 1.699 -24.781 -20.703 1 85.12 208 GLN A CA 1
ATOM 1648 C C . GLN A 1 208 ? 2.381 -24.188 -19.469 1 85.12 208 GLN A C 1
ATOM 1650 O O . GLN A 1 208 ? 3.438 -23.562 -19.578 1 85.12 208 GLN A O 1
ATOM 1655 N N . ALA A 1 209 ? 1.795 -24.375 -18.359 1 89.75 209 ALA A N 1
ATOM 1656 C CA . ALA A 1 209 ? 2.398 -23.922 -17.109 1 89.75 209 ALA A CA 1
ATOM 1657 C C . ALA A 1 209 ? 3.748 -24.594 -16.875 1 89.75 209 ALA A C 1
ATOM 1659 O O . ALA A 1 209 ? 4.715 -23.938 -16.469 1 89.75 209 ALA A O 1
ATOM 1660 N N . PHE A 1 210 ? 3.812 -25.875 -17.172 1 91.69 210 PHE A N 1
ATOM 1661 C CA . PHE A 1 210 ? 5.051 -26.625 -17 1 91.69 210 PHE A CA 1
ATOM 1662 C C . PHE A 1 210 ? 6.141 -26.094 -17.922 1 91.69 210 PHE A C 1
ATOM 1664 O O . PHE A 1 210 ? 7.297 -25.969 -17.516 1 91.69 210 PHE A O 1
ATOM 1671 N N . THR A 1 211 ? 5.711 -25.844 -19.078 1 85.25 211 THR A N 1
ATOM 1672 C CA . THR A 1 211 ? 6.66 -25.328 -20.062 1 85.25 211 THR A CA 1
ATOM 1673 C C . THR A 1 211 ? 7.25 -24 -19.594 1 85.25 211 THR A C 1
ATOM 1675 O O . THR A 1 211 ? 8.461 -23.781 -19.703 1 85.25 211 THR A O 1
ATOM 1678 N N . LEU A 1 212 ? 6.461 -23.156 -19.078 1 83.19 212 LEU A N 1
ATOM 1679 C CA . LEU A 1 212 ? 6.922 -21.891 -18.531 1 83.19 212 LEU A CA 1
ATOM 1680 C C . LEU A 1 212 ? 7.855 -22.109 -17.344 1 83.19 212 LEU A C 1
ATOM 1682 O O . LEU A 1 212 ? 8.891 -21.453 -17.234 1 83.19 212 LEU A O 1
ATOM 1686 N N . CYS A 1 213 ? 7.484 -22.984 -16.531 1 87.62 213 CYS A N 1
ATOM 1687 C CA . CYS A 1 213 ? 8.281 -23.281 -15.352 1 87.62 213 CYS A CA 1
ATOM 1688 C C . CYS A 1 213 ? 9.68 -23.75 -15.742 1 87.62 213 CYS A C 1
ATOM 1690 O O . CYS A 1 213 ? 10.672 -23.344 -15.133 1 87.62 213 CYS A O 1
ATOM 1692 N N . ARG A 1 214 ? 9.766 -24.578 -16.641 1 84.31 214 ARG A N 1
ATOM 1693 C CA . ARG A 1 214 ? 11.047 -25.109 -17.094 1 84.31 214 ARG A CA 1
ATOM 1694 C C . ARG A 1 214 ? 11.953 -24 -17.609 1 84.31 214 ARG A C 1
ATOM 1696 O O . ARG A 1 214 ? 13.148 -23.969 -17.328 1 84.31 214 ARG A O 1
ATOM 1703 N N . GLY A 1 215 ? 11.391 -23.078 -18.406 1 79.31 215 GLY A N 1
ATOM 1704 C CA . GLY A 1 215 ? 12.148 -21.938 -18.875 1 79.31 215 GLY A CA 1
ATOM 1705 C C . GLY A 1 215 ? 12.641 -21.031 -17.766 1 79.31 215 GLY A C 1
ATOM 1706 O O . GLY A 1 215 ? 13.758 -20.516 -17.828 1 79.31 215 GLY A O 1
ATOM 1707 N N . LEU A 1 216 ? 11.852 -20.922 -16.75 1 86.44 216 LEU A N 1
ATOM 1708 C CA . LEU A 1 216 ? 12.164 -20.031 -15.648 1 86.44 216 LEU A CA 1
ATOM 1709 C C . LEU A 1 216 ? 13.234 -20.625 -14.742 1 86.44 216 LEU A C 1
ATOM 1711 O O . LEU A 1 216 ? 13.898 -19.906 -14 1 86.44 216 LEU A O 1
ATOM 1715 N N . ARG A 1 217 ? 13.375 -21.969 -14.828 1 86.56 217 ARG A N 1
ATOM 1716 C CA . ARG A 1 217 ? 14.375 -22.625 -14 1 86.56 217 ARG A CA 1
ATOM 1717 C C . ARG A 1 217 ? 15.773 -22.078 -14.273 1 86.56 217 ARG A C 1
ATOM 1719 O O . ARG A 1 217 ? 16.531 -21.797 -13.336 1 86.56 217 ARG A O 1
ATOM 1726 N N . GLU A 1 218 ? 16.047 -21.891 -15.523 1 84 218 GLU A N 1
ATOM 1727 C CA . GLU A 1 218 ? 17.375 -21.391 -15.906 1 84 218 GLU A CA 1
ATOM 1728 C C . GLU A 1 218 ? 17.562 -19.953 -15.438 1 84 218 GLU A C 1
ATOM 1730 O O . GLU A 1 218 ? 18.656 -19.578 -15 1 84 218 GLU A O 1
ATOM 1735 N N . ILE A 1 219 ? 16.562 -19.219 -15.586 1 87.88 219 ILE A N 1
ATOM 1736 C CA . ILE A 1 219 ? 16.609 -17.812 -15.188 1 87.88 219 ILE A CA 1
ATOM 1737 C C . ILE A 1 219 ? 16.797 -17.719 -13.672 1 87.88 219 ILE A C 1
ATOM 1739 O O . ILE A 1 219 ? 17.625 -16.938 -13.188 1 87.88 219 ILE A O 1
ATOM 1743 N N . LEU A 1 220 ? 16.062 -18.469 -12.945 1 91 220 LEU A N 1
ATOM 1744 C CA . LEU A 1 220 ? 16.172 -18.516 -11.492 1 91 220 LEU A CA 1
ATOM 1745 C C . LEU A 1 220 ? 17.562 -18.969 -11.062 1 91 220 LEU A C 1
ATOM 1747 O O . LEU A 1 220 ? 18.156 -18.391 -10.148 1 91 220 LEU A O 1
ATOM 1751 N N . GLY A 1 221 ? 18.031 -19.969 -11.805 1 89.31 221 GLY A N 1
ATOM 1752 C CA . GLY A 1 221 ? 19.375 -20.453 -11.516 1 89.31 221 GLY A CA 1
ATOM 1753 C C . GLY A 1 221 ? 20.453 -19.422 -11.766 1 89.31 221 GLY A C 1
ATOM 1754 O O . GLY A 1 221 ? 21.375 -19.266 -10.961 1 89.31 221 GLY A O 1
ATOM 1755 N N . ALA A 1 222 ? 20.312 -18.688 -12.836 1 87.62 222 ALA A N 1
ATOM 1756 C CA . ALA A 1 222 ? 21.297 -17.672 -13.227 1 87.62 222 ALA A CA 1
ATOM 1757 C C . ALA A 1 222 ? 21.297 -16.5 -12.25 1 87.62 222 ALA A C 1
ATOM 1759 O O . ALA A 1 222 ? 22.359 -15.906 -12 1 87.62 222 ALA A O 1
ATOM 1760 N N . SER A 1 223 ? 20.203 -16.219 -11.703 1 91.06 223 SER A N 1
ATOM 1761 C CA . SER A 1 223 ? 20.109 -15.055 -10.812 1 91.06 223 SER A CA 1
ATOM 1762 C C . SER A 1 223 ? 20.359 -15.453 -9.367 1 91.06 223 SER A C 1
ATOM 1764 O O . SER A 1 223 ? 20.703 -14.609 -8.539 1 91.06 223 SER A O 1
ATOM 1766 N N . TRP A 1 224 ? 20.312 -16.672 -9.023 1 90.5 224 TRP A N 1
ATOM 1767 C CA . TRP A 1 224 ? 20.297 -17.172 -7.652 1 90.5 224 TRP A CA 1
ATOM 1768 C C . TRP A 1 224 ? 21.625 -16.875 -6.949 1 90.5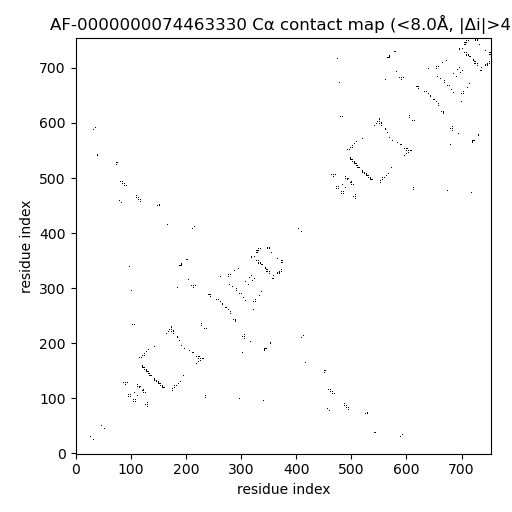 224 TRP A C 1
ATOM 1770 O O . TRP A 1 224 ? 21.641 -16.547 -5.758 1 90.5 224 TRP A O 1
ATOM 1780 N N . ASN A 1 225 ? 22.625 -16.969 -7.629 1 88.06 225 ASN A N 1
ATOM 1781 C CA . ASN A 1 225 ? 23.938 -16.781 -7 1 88.06 225 ASN A CA 1
ATOM 1782 C C . ASN A 1 225 ? 24.078 -15.383 -6.414 1 88.06 225 ASN A C 1
ATOM 1784 O O . ASN A 1 225 ? 24.688 -15.203 -5.355 1 88.06 225 ASN A O 1
ATOM 1788 N N . TRP A 1 226 ? 23.484 -14.453 -7.047 1 91.25 226 TRP A N 1
ATOM 1789 C CA . TRP A 1 226 ? 23.547 -13.078 -6.559 1 91.25 226 TRP A CA 1
ATOM 1790 C C . TRP A 1 226 ? 22.469 -12.828 -5.508 1 91.25 226 TRP A C 1
ATOM 1792 O O . TRP A 1 226 ? 22.688 -12.07 -4.562 1 91.25 226 TRP A O 1
ATOM 1802 N N . VAL A 1 227 ? 21.359 -13.461 -5.641 1 91.88 227 VAL A N 1
ATOM 1803 C CA . VAL A 1 227 ? 20.219 -13.258 -4.754 1 91.88 227 VAL A CA 1
ATOM 1804 C C . VAL A 1 227 ? 20.531 -13.844 -3.377 1 91.88 227 VAL A C 1
ATOM 1806 O O . VAL A 1 227 ? 20.203 -13.242 -2.352 1 91.88 227 VAL A O 1
ATOM 1809 N N . ARG A 1 228 ? 21.203 -14.961 -3.33 1 88.94 228 ARG A N 1
ATOM 1810 C CA . ARG A 1 228 ? 21.484 -15.656 -2.078 1 88.94 228 ARG A CA 1
ATOM 1811 C C . ARG A 1 228 ? 22.484 -14.875 -1.233 1 88.94 228 ARG A C 1
ATOM 1813 O O . ARG A 1 228 ? 22.609 -15.109 -0.028 1 88.94 228 ARG A O 1
ATOM 1820 N N . GLU A 1 229 ? 23.172 -13.961 -1.799 1 88.81 229 GLU A N 1
ATOM 1821 C CA . GLU A 1 229 ? 24.172 -13.164 -1.098 1 88.81 229 GLU A CA 1
ATOM 1822 C C . GLU A 1 229 ? 23.766 -11.703 -1.002 1 88.81 229 GLU A C 1
ATOM 1824 O O . GLU A 1 229 ? 24.469 -10.883 -0.415 1 88.81 229 GLU A O 1
ATOM 1829 N N . GLY A 1 230 ? 22.672 -11.438 -1.507 1 88.62 230 GLY A N 1
ATOM 1830 C CA . GLY A 1 230 ? 22.281 -10.039 -1.604 1 88.62 230 GLY A CA 1
ATOM 1831 C C . GLY A 1 230 ? 21.234 -9.641 -0.572 1 88.62 230 GLY A C 1
ATOM 1832 O O . GLY A 1 230 ? 21.188 -10.203 0.524 1 88.62 230 GLY A O 1
ATOM 1833 N N . LYS A 1 231 ? 20.5 -8.641 -0.872 1 86.06 231 LYS A N 1
ATOM 1834 C CA . LYS A 1 231 ? 19.594 -7.973 0.06 1 86.06 231 LYS A CA 1
ATOM 1835 C C . LYS A 1 231 ? 18.453 -8.898 0.466 1 86.06 231 LYS A C 1
ATOM 1837 O O . LYS A 1 231 ? 17.812 -8.688 1.505 1 86.06 231 LYS A O 1
ATOM 1842 N N . LEU A 1 232 ? 18.234 -9.953 -0.342 1 87.44 232 LEU A N 1
ATOM 1843 C CA . LEU A 1 232 ? 17.141 -10.867 -0.039 1 87.44 232 LEU A CA 1
ATOM 1844 C C . LEU A 1 232 ? 17.656 -12.125 0.647 1 87.44 232 LEU A C 1
ATOM 1846 O O . LEU A 1 232 ? 16.875 -13.047 0.935 1 87.44 232 LEU A O 1
ATOM 1850 N N . ALA A 1 233 ? 18.859 -12.195 0.96 1 85.38 233 ALA A N 1
ATOM 1851 C CA . ALA A 1 233 ? 19.516 -13.391 1.496 1 85.38 233 ALA A CA 1
ATOM 1852 C C . ALA A 1 233 ? 18.844 -13.844 2.787 1 85.38 233 ALA A C 1
ATOM 1854 O O . ALA A 1 233 ? 18.641 -15.047 3 1 85.38 233 ALA A O 1
ATOM 1855 N N . ASP A 1 234 ? 18.484 -12.93 3.596 1 82.62 234 ASP A N 1
ATOM 1856 C CA . ASP A 1 234 ? 17.938 -13.242 4.914 1 82.62 234 ASP A CA 1
ATOM 1857 C C . ASP A 1 234 ? 16.609 -13.977 4.797 1 82.62 234 ASP A C 1
ATOM 1859 O O . ASP A 1 234 ? 16.281 -14.812 5.641 1 82.62 234 ASP A O 1
ATOM 1863 N N . VAL A 1 235 ? 15.93 -13.703 3.789 1 81.75 235 VAL A N 1
ATOM 1864 C CA . VAL A 1 235 ? 14.609 -14.297 3.611 1 81.75 235 VAL A CA 1
ATOM 1865 C C . VAL A 1 235 ? 14.758 -15.75 3.156 1 81.75 235 VAL A C 1
ATOM 1867 O O . VAL A 1 235 ? 13.961 -16.609 3.541 1 81.75 235 VAL A O 1
ATOM 1870 N N . PHE A 1 236 ? 15.828 -16.047 2.453 1 79.75 236 PHE A N 1
ATOM 1871 C CA . PHE A 1 236 ? 15.945 -17.359 1.828 1 79.75 236 PHE A CA 1
ATOM 1872 C C . PHE A 1 236 ? 16.891 -18.25 2.615 1 79.75 236 PHE A C 1
ATOM 1874 O O . PHE A 1 236 ? 16.938 -19.453 2.398 1 79.75 236 PHE A O 1
ATOM 1881 N N . THR A 1 237 ? 17.703 -17.719 3.447 1 70.5 237 THR A N 1
ATOM 1882 C CA . THR A 1 237 ? 18.672 -18.5 4.215 1 70.5 237 THR A CA 1
ATOM 1883 C C . THR A 1 237 ? 17.969 -19.5 5.117 1 70.5 237 THR A C 1
ATOM 1885 O O . THR A 1 237 ? 18.516 -20.562 5.434 1 70.5 237 THR A O 1
ATOM 1888 N N . GLN A 1 238 ? 16.828 -19.359 5.305 1 65.94 238 GLN A N 1
ATOM 1889 C CA . GLN A 1 238 ? 16.125 -20.234 6.242 1 65.94 238 GLN A CA 1
ATOM 1890 C C . GLN A 1 238 ? 15.438 -21.375 5.516 1 65.94 238 GLN A C 1
ATOM 1892 O O . GLN A 1 238 ? 14.906 -22.297 6.152 1 65.94 238 GLN A O 1
ATOM 1897 N N . VAL A 1 239 ? 15.656 -21.438 4.328 1 68.31 239 VAL A N 1
ATOM 1898 C CA . VAL A 1 239 ? 14.953 -22.453 3.562 1 68.31 239 VAL A CA 1
ATOM 1899 C C . VAL A 1 239 ? 15.867 -23.656 3.34 1 68.31 239 VAL A C 1
ATOM 1901 O O . VAL A 1 239 ? 16.953 -23.531 2.758 1 68.31 239 VAL A O 1
ATOM 1904 N N . ASP A 1 240 ? 15.586 -24.75 4.051 1 75.62 240 ASP A N 1
ATOM 1905 C CA . ASP A 1 240 ? 16.328 -25.984 3.857 1 75.62 240 ASP A CA 1
ATOM 1906 C C . ASP A 1 240 ? 15.484 -27.016 3.1 1 75.62 240 ASP A C 1
ATOM 1908 O O . ASP A 1 240 ? 14.617 -27.672 3.682 1 75.62 240 ASP A O 1
ATOM 1912 N N . ASP A 1 241 ? 15.875 -27.234 1.846 1 80.19 241 ASP A N 1
ATOM 1913 C CA . ASP A 1 241 ? 15.125 -28.172 1.017 1 80.19 241 ASP A CA 1
ATOM 1914 C C . ASP A 1 241 ? 15.938 -29.438 0.749 1 80.19 241 ASP A C 1
ATOM 1916 O O . ASP A 1 241 ? 15.664 -30.156 -0.215 1 80.19 241 ASP A O 1
ATOM 1920 N N . THR A 1 242 ? 16.875 -29.672 1.613 1 82.94 242 THR A N 1
ATOM 1921 C CA . THR A 1 242 ? 17.719 -30.844 1.395 1 82.94 242 THR A CA 1
ATOM 1922 C C . THR A 1 242 ? 17.203 -32.031 2.178 1 82.94 242 THR A C 1
ATOM 1924 O O . THR A 1 242 ? 17.547 -33.188 1.863 1 82.94 242 THR A O 1
ATOM 1927 N N . LYS A 1 243 ? 16.344 -31.781 3.062 1 86.81 243 LYS A N 1
ATOM 1928 C CA . LYS A 1 243 ? 15.883 -32.875 3.914 1 86.81 243 LYS A CA 1
ATOM 1929 C C . LYS A 1 243 ? 14.633 -33.531 3.33 1 86.81 243 LYS A C 1
ATOM 1931 O O . LYS A 1 243 ? 13.695 -32.844 2.924 1 86.81 243 LYS A O 1
ATOM 1936 N N . HIS A 1 244 ? 14.695 -34.844 3.291 1 91.44 244 HIS A N 1
ATOM 1937 C CA . HIS A 1 244 ? 13.57 -35.656 2.832 1 91.44 244 HIS A CA 1
ATOM 1938 C C . HIS A 1 244 ? 12.891 -36.344 3.998 1 91.44 244 HIS A C 1
ATOM 1940 O O . HIS A 1 244 ? 13.562 -36.844 4.914 1 91.44 244 HIS A O 1
ATOM 1946 N N . TRP A 1 245 ? 11.633 -36.344 4.02 1 92.25 245 TRP A N 1
ATOM 1947 C CA . TRP A 1 245 ? 10.852 -37.031 5.055 1 92.25 245 TRP A CA 1
ATOM 1948 C C . TRP A 1 245 ? 10.023 -38.156 4.465 1 92.25 245 TRP A C 1
ATOM 1950 O O . TRP A 1 245 ? 9.641 -38.094 3.295 1 92.25 245 TRP A O 1
ATOM 1960 N N . PRO A 1 246 ? 9.773 -39.094 5.273 1 93.94 246 PRO A N 1
ATOM 1961 C CA . PRO A 1 246 ? 9.008 -40.25 4.777 1 93.94 246 PRO A CA 1
ATOM 1962 C C . PRO A 1 246 ? 7.594 -39.844 4.34 1 93.94 246 PRO A C 1
ATOM 1964 O O . PRO A 1 246 ? 6.953 -39 4.977 1 93.94 246 PRO A O 1
ATOM 1967 N N . LEU A 1 247 ? 7.129 -40.562 3.34 1 96.19 247 LEU A N 1
ATOM 1968 C CA . LEU A 1 247 ? 5.781 -40.344 2.826 1 96.19 247 LEU A CA 1
ATOM 1969 C C . LEU A 1 247 ? 4.766 -41.188 3.588 1 96.19 247 LEU A C 1
ATOM 1971 O O . LEU A 1 247 ? 5.125 -42.219 4.176 1 96.19 247 LEU A O 1
ATOM 1975 N N . PRO A 1 248 ? 3.523 -40.688 3.629 1 95.12 248 PRO A N 1
ATOM 1976 C CA . PRO A 1 248 ? 2.477 -41.594 4.094 1 95.12 248 PRO A CA 1
ATOM 1977 C C . PRO A 1 248 ? 2.486 -42.938 3.352 1 95.12 248 PRO A C 1
ATOM 1979 O O . PRO A 1 248 ? 2.764 -42.969 2.15 1 95.12 248 PRO A O 1
ATOM 1982 N N . GLU A 1 249 ? 2.119 -43.938 4.016 1 96 249 GLU A N 1
ATOM 1983 C CA . GLU A 1 249 ? 2.205 -45.312 3.496 1 96 249 GLU A CA 1
ATOM 1984 C C . GLU A 1 249 ? 1.434 -45.438 2.188 1 96 249 GLU A C 1
ATOM 1986 O O . GLU A 1 249 ? 1.915 -46.062 1.241 1 96 249 GLU A O 1
ATOM 1991 N N . THR A 1 250 ? 0.276 -44.938 2.084 1 95.56 250 THR A N 1
ATOM 1992 C CA . THR A 1 250 ? -0.573 -45.062 0.903 1 95.56 250 THR A CA 1
ATOM 1993 C C . THR A 1 250 ? 0.09 -44.438 -0.311 1 95.56 250 THR A C 1
ATOM 1995 O O . THR A 1 250 ? 0.03 -44.969 -1.417 1 95.56 250 THR A O 1
ATOM 1998 N N . VAL A 1 251 ? 0.71 -43.281 -0.084 1 96.56 251 VAL A N 1
ATOM 1999 C CA . VAL A 1 251 ? 1.378 -42.594 -1.168 1 96.56 251 VAL A CA 1
ATOM 2000 C C . VAL A 1 251 ? 2.629 -43.344 -1.596 1 96.56 251 VAL A C 1
ATOM 2002 O O . VAL A 1 251 ? 2.916 -43.469 -2.789 1 96.56 251 VAL A O 1
ATOM 2005 N N . GLU A 1 252 ? 3.352 -43.844 -0.652 1 96.56 252 GLU A N 1
ATOM 2006 C CA . GLU A 1 252 ? 4.551 -44.625 -0.934 1 96.56 252 GLU A CA 1
ATOM 2007 C C . GLU A 1 252 ? 4.223 -45.844 -1.781 1 96.56 252 GLU A C 1
ATOM 2009 O O . GLU A 1 252 ? 4.941 -46.156 -2.73 1 96.56 252 GLU A O 1
ATOM 2014 N N . VAL A 1 253 ? 3.184 -46.531 -1.411 1 96.5 253 VAL A N 1
ATOM 2015 C CA . VAL A 1 253 ? 2.754 -47.719 -2.145 1 96.5 253 VAL A CA 1
ATOM 2016 C C . VAL A 1 253 ? 2.357 -47.312 -3.568 1 96.5 253 VAL A C 1
ATOM 2018 O O . VAL A 1 253 ? 2.717 -48 -4.527 1 96.5 253 VAL A O 1
ATOM 2021 N N . ALA A 1 254 ? 1.618 -46.281 -3.686 1 96.31 254 ALA A N 1
ATOM 2022 C CA . ALA A 1 254 ? 1.173 -45.812 -5 1 96.31 254 ALA A CA 1
ATOM 2023 C C . ALA A 1 254 ? 2.361 -45.5 -5.902 1 96.31 254 ALA A C 1
ATOM 2025 O O . ALA A 1 254 ? 2.373 -45.875 -7.078 1 96.31 254 ALA A O 1
ATOM 2026 N N . LEU A 1 255 ? 3.363 -44.844 -5.379 1 97 255 LEU A N 1
ATOM 2027 C CA . LEU A 1 255 ? 4.539 -44.469 -6.16 1 97 255 LEU A CA 1
ATOM 2028 C C . LEU A 1 255 ? 5.371 -45.688 -6.508 1 97 255 LEU A C 1
ATOM 2030 O O . LEU A 1 255 ? 5.945 -45.781 -7.594 1 97 255 LEU A O 1
ATOM 2034 N N . SER A 1 256 ? 5.418 -46.625 -5.605 1 96.69 256 SER A N 1
ATOM 2035 C CA . SER A 1 256 ? 6.113 -47.875 -5.875 1 96.69 256 SER A CA 1
ATOM 2036 C C . SER A 1 256 ? 5.422 -48.656 -6.988 1 96.69 256 SER A C 1
ATOM 2038 O O . SER A 1 256 ? 6.09 -49.25 -7.832 1 96.69 256 SER A O 1
ATOM 2040 N N . GLN A 1 257 ? 4.141 -48.688 -6.934 1 96.5 257 GLN A N 1
ATOM 2041 C CA . GLN A 1 257 ? 3.371 -49.344 -7.984 1 96.5 257 GLN A CA 1
ATOM 2042 C C . GLN A 1 257 ? 3.611 -48.688 -9.344 1 96.5 257 GLN A C 1
ATOM 2044 O O . GLN A 1 257 ? 3.688 -49.344 -10.367 1 96.5 257 GLN A O 1
ATOM 2049 N N . LEU A 1 258 ? 3.688 -47.375 -9.32 1 97.12 258 LEU A N 1
ATOM 2050 C CA . LEU A 1 258 ? 3.973 -46.625 -10.547 1 97.12 258 LEU A CA 1
ATOM 2051 C C . LEU A 1 258 ? 5.336 -47.031 -11.109 1 97.12 258 LEU A C 1
ATOM 2053 O O . LEU A 1 258 ? 5.48 -47.219 -12.32 1 97.12 258 LEU A O 1
ATOM 2057 N N . LYS A 1 259 ? 6.316 -47.094 -10.242 1 97.5 259 LYS A N 1
ATOM 2058 C CA . LYS A 1 259 ? 7.656 -47.5 -10.656 1 97.5 259 LYS A CA 1
ATOM 2059 C C . LYS A 1 259 ? 7.652 -48.906 -11.242 1 97.5 259 LYS A C 1
ATOM 2061 O O . LYS A 1 259 ? 8.289 -49.156 -12.266 1 97.5 259 LYS A O 1
ATOM 2066 N N . SER A 1 260 ? 6.926 -49.781 -10.594 1 97.38 260 SER A N 1
ATOM 2067 C CA . SER A 1 260 ? 6.828 -51.156 -11.062 1 97.38 260 SER A CA 1
ATOM 2068 C C . SER A 1 260 ? 6.141 -51.25 -12.422 1 97.38 260 SER A C 1
ATOM 2070 O O . SER A 1 260 ? 6.551 -52.031 -13.281 1 97.38 260 SER A O 1
ATOM 2072 N N . LEU A 1 261 ? 5.094 -50.531 -12.562 1 97.12 261 LEU A N 1
ATOM 2073 C CA . LEU A 1 261 ? 4.383 -50.469 -13.836 1 97.12 261 LEU A CA 1
ATOM 2074 C C . LEU A 1 261 ? 5.305 -50 -14.953 1 97.12 261 LEU A C 1
ATOM 2076 O O . LEU A 1 261 ? 5.293 -50.562 -16.062 1 97.12 261 LEU A O 1
ATOM 2080 N N . ASN A 1 262 ? 6.086 -48.938 -14.688 1 97.88 262 ASN A N 1
ATOM 2081 C CA . ASN A 1 262 ? 7.031 -48.406 -15.656 1 97.88 262 ASN A CA 1
ATOM 2082 C C . ASN A 1 262 ? 8.055 -49.469 -16.094 1 97.88 262 ASN A C 1
ATOM 2084 O O . ASN A 1 262 ? 8.312 -49.625 -17.281 1 97.88 262 ASN A O 1
ATOM 2088 N N . GLU A 1 263 ? 8.562 -50.188 -15.102 1 96.94 263 GLU A N 1
ATOM 2089 C CA . GLU A 1 263 ? 9.555 -51.219 -15.375 1 96.94 263 GLU A CA 1
ATOM 2090 C C . GLU A 1 263 ? 8.945 -52.375 -16.156 1 96.94 263 GLU A C 1
ATOM 2092 O O . GLU A 1 263 ? 9.555 -52.906 -17.094 1 96.94 263 GLU A O 1
ATOM 2097 N N . THR A 1 264 ? 7.75 -52.812 -15.781 1 96.69 264 THR A N 1
ATOM 2098 C CA . THR A 1 264 ? 7.059 -53.906 -16.438 1 96.69 264 THR A CA 1
ATOM 2099 C C . THR A 1 264 ? 6.77 -53.562 -17.906 1 96.69 264 THR A C 1
ATOM 2101 O O . THR A 1 264 ? 6.996 -54.375 -18.797 1 96.69 264 THR A O 1
ATOM 2104 N N . ARG A 1 265 ? 6.332 -52.375 -18.094 1 95.75 265 ARG A N 1
ATOM 2105 C CA . ARG A 1 265 ? 6.023 -51.938 -19.453 1 95.75 265 ARG A CA 1
ATOM 2106 C C . ARG A 1 265 ? 7.293 -51.812 -20.297 1 95.75 265 ARG A C 1
ATOM 2108 O O . ARG A 1 265 ? 7.281 -52.062 -21.5 1 95.75 265 ARG A O 1
ATOM 2115 N N . GLY A 1 266 ? 8.344 -51.344 -19.656 1 94.62 266 GLY A N 1
ATOM 2116 C CA . GLY A 1 266 ? 9.633 -51.281 -20.328 1 94.62 266 GLY A CA 1
ATOM 2117 C C . GLY A 1 266 ? 10.102 -52.625 -20.844 1 94.62 266 GLY A C 1
ATOM 2118 O O . GLY A 1 266 ? 10.734 -52.688 -21.906 1 94.62 266 GLY A O 1
ATOM 2119 N N . GLY A 1 267 ? 9.789 -53.625 -20.125 1 93.31 267 GLY A N 1
ATOM 2120 C CA . GLY A 1 267 ? 10.148 -55 -20.547 1 93.31 267 GLY A CA 1
ATOM 2121 C C . GLY A 1 267 ? 9.25 -55.531 -21.641 1 93.31 267 GLY A C 1
ATOM 2122 O O . GLY A 1 267 ? 9.664 -56.406 -22.422 1 93.31 267 GLY A O 1
ATOM 2123 N N . GLN A 1 268 ? 8.055 -55.062 -21.766 1 93.44 268 GLN A N 1
ATOM 2124 C CA . GLN A 1 268 ? 7.047 -55.594 -22.672 1 93.44 268 GLN A CA 1
ATOM 2125 C C . GLN A 1 268 ? 7.055 -54.844 -24 1 93.44 268 GLN A C 1
ATOM 2127 O O . GLN A 1 268 ? 6.762 -55.438 -25.047 1 93.44 268 GLN A O 1
ATOM 2132 N N . PHE A 1 269 ? 7.309 -53.562 -23.875 1 92.12 269 PHE A N 1
ATOM 2133 C CA . PHE A 1 269 ? 7.219 -52.719 -25.062 1 92.12 269 PHE A CA 1
ATOM 2134 C C . PHE A 1 269 ? 8.547 -52.031 -25.344 1 92.12 269 PHE A C 1
ATOM 2136 O O . PHE A 1 269 ? 9.023 -51.219 -24.516 1 92.12 269 PHE A O 1
ATOM 2143 N N . GLY A 1 270 ? 9.203 -52.25 -26.406 1 88.75 270 GLY A N 1
ATOM 2144 C CA . GLY A 1 270 ? 10.516 -51.719 -26.766 1 88.75 270 GLY A CA 1
ATOM 2145 C C . GLY A 1 270 ? 10.531 -50.219 -26.938 1 88.75 270 GLY A C 1
ATOM 2146 O O . GLY A 1 270 ? 11.57 -49.594 -26.766 1 88.75 270 GLY A O 1
ATOM 2147 N N . ASP A 1 271 ? 9.406 -49.594 -27.266 1 91.38 271 ASP A N 1
ATOM 2148 C CA . ASP A 1 271 ? 9.344 -48.156 -27.531 1 91.38 271 ASP A CA 1
ATOM 2149 C C . ASP A 1 271 ? 9.055 -47.375 -26.234 1 91.38 271 ASP A C 1
ATOM 2151 O O . ASP A 1 271 ? 9.078 -46.156 -26.234 1 91.38 271 ASP A O 1
ATOM 2155 N N . HIS A 1 272 ? 8.906 -48.125 -25.188 1 93.44 272 HIS A N 1
ATOM 2156 C CA . HIS A 1 272 ? 8.648 -47.531 -23.875 1 93.44 272 HIS A CA 1
ATOM 2157 C C . HIS A 1 272 ? 9.922 -46.938 -23.297 1 93.44 272 HIS A C 1
ATOM 2159 O O . HIS A 1 272 ? 10.93 -47.625 -23.141 1 93.44 272 HIS A O 1
ATOM 2165 N N . ASP A 1 273 ? 9.945 -45.625 -23 1 94.19 273 ASP A N 1
ATOM 2166 C CA . ASP A 1 273 ? 11.125 -44.938 -22.484 1 94.19 273 ASP A CA 1
ATOM 2167 C C . ASP A 1 273 ? 11.164 -45 -20.969 1 94.19 273 ASP A C 1
ATOM 2169 O O . ASP A 1 273 ? 10.883 -44 -20.297 1 94.19 273 ASP A O 1
ATOM 2173 N N . VAL A 1 274 ? 11.672 -46.062 -20.422 1 96.75 274 VAL A N 1
ATOM 2174 C CA . VAL A 1 274 ? 11.695 -46.344 -18.984 1 96.75 274 VAL A CA 1
ATOM 2175 C C . VAL A 1 274 ? 12.43 -45.25 -18.25 1 96.75 274 VAL A C 1
ATOM 2177 O O . VAL A 1 274 ? 12.023 -44.844 -17.156 1 96.75 274 VAL A O 1
ATOM 2180 N N . ASP A 1 275 ? 13.477 -44.719 -18.859 1 96.56 275 ASP A N 1
ATOM 2181 C CA . ASP A 1 275 ? 14.305 -43.719 -18.203 1 96.56 275 ASP A CA 1
ATOM 2182 C C . ASP A 1 275 ? 13.555 -42.406 -18.062 1 96.56 275 ASP A C 1
ATOM 2184 O O . ASP A 1 275 ? 13.602 -41.781 -17 1 96.56 275 ASP A O 1
ATOM 2188 N N . CYS A 1 276 ? 12.891 -42 -19.078 1 96.81 276 CYS A N 1
ATOM 2189 C CA . CYS A 1 276 ? 12.156 -40.75 -19.078 1 96.81 276 CYS A CA 1
ATOM 2190 C C . CYS A 1 276 ? 11.055 -40.75 -18.031 1 96.81 276 CYS A C 1
ATOM 2192 O O . CYS A 1 276 ? 10.953 -39.844 -17.219 1 96.81 276 CYS A O 1
ATOM 2194 N N . TYR A 1 277 ? 10.25 -41.812 -18.016 1 98.12 277 TYR A N 1
ATOM 2195 C CA . TYR A 1 277 ? 9.164 -41.938 -17.031 1 98.12 277 TYR A CA 1
ATOM 2196 C C . TYR A 1 277 ? 9.719 -42.125 -15.625 1 98.12 277 TYR A C 1
ATOM 2198 O O . TYR A 1 277 ? 9.18 -41.562 -14.672 1 98.12 277 TYR A O 1
ATOM 2206 N N . GLY A 1 278 ? 10.781 -42.906 -15.57 1 97.81 278 GLY A N 1
ATOM 2207 C CA . GLY A 1 278 ? 11.406 -43.094 -14.273 1 97.81 278 GLY A CA 1
ATOM 2208 C C . GLY A 1 278 ? 11.906 -41.812 -13.633 1 97.81 278 GLY A C 1
ATOM 2209 O O . GLY A 1 278 ? 11.766 -41.656 -12.422 1 97.81 278 GLY A O 1
ATOM 2210 N N . ALA A 1 279 ? 12.5 -41 -14.414 1 97.31 279 ALA A N 1
ATOM 2211 C CA . ALA A 1 279 ? 12.977 -39.719 -13.914 1 97.31 279 ALA A CA 1
ATOM 2212 C C . ALA A 1 279 ? 11.82 -38.844 -13.414 1 97.31 279 ALA A C 1
ATOM 2214 O O . ALA A 1 279 ? 11.922 -38.188 -12.375 1 97.31 279 ALA A O 1
ATOM 2215 N N . ALA A 1 280 ? 10.711 -38.781 -14.172 1 98.12 280 ALA A N 1
ATOM 2216 C CA . ALA A 1 280 ? 9.531 -38.031 -13.773 1 98.12 280 ALA A CA 1
ATOM 2217 C C . ALA A 1 280 ? 8.984 -38.531 -12.438 1 98.12 280 ALA A C 1
ATOM 2219 O O . ALA A 1 280 ? 8.633 -37.719 -11.562 1 98.12 280 ALA A O 1
ATOM 2220 N N . ILE A 1 281 ? 8.914 -39.844 -12.25 1 98.31 281 ILE A N 1
ATOM 2221 C CA . ILE A 1 281 ? 8.406 -40.469 -11.031 1 98.31 281 ILE A CA 1
ATOM 2222 C C . ILE A 1 281 ? 9.344 -40.125 -9.867 1 98.31 281 ILE A C 1
ATOM 2224 O O . ILE A 1 281 ? 8.883 -39.781 -8.773 1 98.31 281 ILE A O 1
ATOM 2228 N N . SER A 1 282 ? 10.625 -40.25 -10.125 1 97.06 282 SER A N 1
ATOM 2229 C CA . SER A 1 282 ? 11.609 -40 -9.078 1 97.06 282 SER A CA 1
ATOM 2230 C C . SER A 1 282 ? 11.555 -38.562 -8.602 1 97.06 282 SER A C 1
ATOM 2232 O O . SER A 1 282 ? 11.633 -38.312 -7.402 1 97.06 282 SER A O 1
ATOM 2234 N N . HIS A 1 283 ? 11.469 -37.656 -9.539 1 96.06 283 HIS A N 1
ATOM 2235 C CA . HIS A 1 283 ? 11.391 -36.219 -9.188 1 96.06 283 HIS A CA 1
ATOM 2236 C C . HIS A 1 283 ? 10.117 -35.938 -8.398 1 96.06 283 HIS A C 1
ATOM 2238 O O . HIS A 1 283 ? 10.125 -35.094 -7.5 1 96.06 283 HIS A O 1
ATOM 2244 N N . LEU A 1 284 ? 9.047 -36.531 -8.797 1 97.56 284 LEU A N 1
ATOM 2245 C CA . LEU A 1 284 ? 7.789 -36.344 -8.086 1 97.56 284 LEU A CA 1
ATOM 2246 C C . LEU A 1 284 ? 7.902 -36.844 -6.645 1 97.56 284 LEU A C 1
ATOM 2248 O O . LEU A 1 284 ? 7.473 -36.125 -5.719 1 97.56 284 LEU A O 1
ATOM 2252 N N . LYS A 1 285 ? 8.469 -38 -6.484 1 97 285 LYS A N 1
ATOM 2253 C CA . LYS A 1 285 ? 8.664 -38.562 -5.148 1 97 285 LYS A CA 1
ATOM 2254 C C . LYS A 1 285 ? 9.539 -37.656 -4.297 1 97 285 LYS A C 1
ATOM 2256 O O . LYS A 1 285 ? 9.219 -37.375 -3.137 1 97 285 LYS A O 1
ATOM 2261 N N . ASP A 1 286 ? 10.617 -37.188 -4.879 1 94.56 286 ASP A N 1
ATOM 2262 C CA . ASP A 1 286 ? 11.531 -36.312 -4.172 1 94.56 286 ASP A CA 1
ATOM 2263 C C . ASP A 1 286 ? 10.805 -35.062 -3.662 1 94.56 286 ASP A C 1
ATOM 2265 O O . ASP A 1 286 ? 10.969 -34.656 -2.506 1 94.56 286 ASP A O 1
ATOM 2269 N N . MET A 1 287 ? 10.078 -34.469 -4.539 1 94.06 287 MET A N 1
ATOM 2270 C CA . MET A 1 287 ? 9.344 -33.281 -4.191 1 94.06 287 MET A CA 1
ATOM 2271 C C . MET A 1 287 ? 8.344 -33.531 -3.074 1 94.06 287 MET A C 1
ATOM 2273 O O . MET A 1 287 ? 8.242 -32.75 -2.125 1 94.06 287 MET A O 1
ATOM 2277 N N . MET A 1 288 ? 7.57 -34.656 -3.143 1 95.75 288 MET A N 1
ATOM 2278 C CA . MET A 1 288 ? 6.57 -35 -2.135 1 95.75 288 MET A CA 1
ATOM 2279 C C . MET A 1 288 ? 7.23 -35.25 -0.783 1 95.75 288 MET A C 1
ATOM 2281 O O . MET A 1 288 ? 6.668 -34.938 0.261 1 95.75 288 MET A O 1
ATOM 2285 N N . GLU A 1 289 ? 8.391 -35.781 -0.825 1 95.38 289 GLU A N 1
ATOM 2286 C CA . GLU A 1 289 ? 9.125 -36.031 0.414 1 95.38 289 GLU A CA 1
ATOM 2287 C C . GLU A 1 289 ? 9.586 -34.75 1.061 1 95.38 289 GLU A C 1
ATOM 2289 O O . GLU A 1 289 ? 9.617 -34.625 2.287 1 95.38 289 GLU A O 1
ATOM 2294 N N . ILE A 1 290 ? 9.914 -33.812 0.278 1 91.38 290 ILE A N 1
ATOM 2295 C CA . ILE A 1 290 ? 10.438 -32.531 0.77 1 91.38 290 ILE A CA 1
ATOM 2296 C C . ILE A 1 290 ? 9.312 -31.734 1.418 1 91.38 290 ILE A C 1
ATOM 2298 O O . ILE A 1 290 ? 9.492 -31.156 2.492 1 91.38 290 ILE A O 1
ATOM 2302 N N . TYR A 1 291 ? 8.078 -31.656 0.825 1 89.38 291 TYR A N 1
ATOM 2303 C CA . TYR A 1 291 ? 7.074 -30.734 1.341 1 89.38 291 TYR A CA 1
ATOM 2304 C C . TYR A 1 291 ? 6.328 -31.328 2.525 1 89.38 291 TYR A C 1
ATOM 2306 O O . TYR A 1 291 ? 5.496 -30.672 3.145 1 89.38 291 TYR A O 1
ATOM 2314 N N . GLN A 1 292 ? 6.723 -32.656 2.949 1 90.06 292 GLN A N 1
ATOM 2315 C CA . GLN A 1 292 ? 6.066 -33.281 4.098 1 90.06 292 GLN A CA 1
ATOM 2316 C C . GLN A 1 292 ? 6.266 -32.438 5.359 1 90.06 292 GLN A C 1
ATOM 2318 O O . GLN A 1 292 ? 5.387 -32.406 6.219 1 90.06 292 GLN A O 1
ATOM 2323 N N . ASP A 1 293 ? 7.395 -31.797 5.449 1 86.19 293 ASP A N 1
ATOM 2324 C CA . ASP A 1 293 ? 7.695 -31 6.633 1 86.19 293 ASP A CA 1
ATOM 2325 C C . ASP A 1 293 ? 7.406 -29.516 6.387 1 86.19 293 ASP A C 1
ATOM 2327 O O . ASP A 1 293 ? 7.676 -28.672 7.246 1 86.19 293 ASP A O 1
ATOM 2331 N N . LYS A 1 294 ? 6.918 -29.25 5.262 1 85.19 294 LYS A N 1
ATOM 2332 C CA . LYS A 1 294 ? 6.656 -27.859 4.879 1 85.19 294 LYS A CA 1
ATOM 2333 C C . LYS A 1 294 ? 5.316 -27.734 4.16 1 85.19 294 LYS A C 1
ATOM 2335 O O . LYS A 1 294 ? 5.262 -27.281 3.014 1 85.19 294 LYS A O 1
ATOM 2340 N N . PRO A 1 295 ? 4.277 -27.953 4.871 1 81.06 295 PRO A N 1
ATOM 2341 C CA . PRO A 1 295 ? 2.979 -28.078 4.203 1 81.06 295 PRO A CA 1
ATOM 2342 C C . PRO A 1 295 ? 2.453 -26.75 3.676 1 81.06 295 PRO A C 1
ATOM 2344 O O . PRO A 1 295 ? 1.564 -26.734 2.82 1 81.06 295 PRO A O 1
ATOM 2347 N N . ARG A 1 296 ? 3.082 -25.641 4.055 1 84.31 296 ARG A N 1
ATOM 2348 C CA . ARG A 1 296 ? 2.557 -24.344 3.629 1 84.31 296 ARG A CA 1
ATOM 2349 C C . ARG A 1 296 ? 3.398 -23.75 2.502 1 84.31 296 ARG A C 1
ATOM 2351 O O . ARG A 1 296 ? 3.055 -22.719 1.941 1 84.31 296 ARG A O 1
ATOM 2358 N N . ARG A 1 297 ? 4.469 -24.484 2.139 1 88.94 297 ARG A N 1
ATOM 2359 C CA . ARG A 1 297 ? 5.371 -23.984 1.105 1 88.94 297 ARG A CA 1
ATOM 2360 C C . ARG A 1 297 ? 4.887 -24.391 -0.283 1 88.94 297 ARG A C 1
ATOM 2362 O O . ARG A 1 297 ? 5.473 -25.25 -0.926 1 88.94 297 ARG A O 1
ATOM 2369 N N . VAL A 1 298 ? 3.947 -23.656 -0.794 1 91 298 VAL A N 1
ATOM 2370 C CA . VAL A 1 298 ? 3.229 -23.969 -2.025 1 91 298 VAL A CA 1
ATOM 2371 C C . VAL A 1 298 ? 4.18 -23.891 -3.215 1 91 298 VAL A C 1
ATOM 2373 O O . VAL A 1 298 ? 3.984 -24.562 -4.223 1 91 298 VAL A O 1
ATOM 2376 N N . GLU A 1 299 ? 5.23 -23.109 -3.123 1 87.88 299 GLU A N 1
ATOM 2377 C CA . GLU A 1 299 ? 6.176 -22.969 -4.227 1 87.88 299 GLU A CA 1
ATOM 2378 C C . GLU A 1 299 ? 6.844 -24.297 -4.559 1 87.88 299 GLU A C 1
ATOM 2380 O O . GLU A 1 299 ? 7.297 -24.5 -5.684 1 87.88 299 GLU A O 1
ATOM 2385 N N . LEU A 1 300 ? 6.883 -25.188 -3.617 1 89.19 300 LEU A N 1
ATOM 2386 C CA . LEU A 1 300 ? 7.465 -26.516 -3.836 1 89.19 300 LEU A CA 1
ATOM 2387 C C . LEU A 1 300 ? 6.656 -27.312 -4.855 1 89.19 300 LEU A C 1
ATOM 2389 O O . LEU A 1 300 ? 7.207 -28.125 -5.594 1 89.19 300 LEU A O 1
ATOM 2393 N N . ALA A 1 301 ? 5.387 -27.031 -4.895 1 91.06 301 ALA A N 1
ATOM 2394 C CA . ALA A 1 301 ? 4.527 -27.703 -5.867 1 91.06 301 ALA A CA 1
ATOM 2395 C C . ALA A 1 301 ? 4.938 -27.359 -7.297 1 91.06 301 ALA A C 1
ATOM 2397 O O . ALA A 1 301 ? 4.695 -28.125 -8.227 1 91.06 301 ALA A O 1
ATOM 2398 N N . LEU A 1 302 ? 5.578 -26.234 -7.398 1 92.31 302 LEU A N 1
ATOM 2399 C CA . LEU A 1 302 ? 5.93 -25.75 -8.727 1 92.31 302 LEU A CA 1
ATOM 2400 C C . LEU A 1 302 ? 7.293 -26.281 -9.164 1 92.31 302 LEU A C 1
ATOM 2402 O O . LEU A 1 302 ? 7.715 -26.062 -10.297 1 92.31 302 LEU A O 1
ATOM 2406 N N . ARG A 1 303 ? 7.906 -27.094 -8.383 1 90.75 303 ARG A N 1
ATOM 2407 C CA . ARG A 1 303 ? 9.273 -27.547 -8.633 1 90.75 303 ARG A CA 1
ATOM 2408 C C . ARG A 1 303 ? 9.281 -28.75 -9.555 1 90.75 303 ARG A C 1
ATOM 2410 O O . ARG A 1 303 ? 10.273 -29.016 -10.242 1 90.75 303 ARG A O 1
ATOM 2417 N N . TRP A 1 304 ? 8.242 -29.516 -9.547 1 96 304 TRP A N 1
ATOM 2418 C CA . TRP A 1 304 ? 8.227 -30.766 -10.305 1 96 304 TRP A CA 1
ATOM 2419 C C . TRP A 1 304 ? 8.547 -30.5 -11.773 1 96 304 TRP A C 1
ATOM 2421 O O . TRP A 1 304 ? 9.398 -31.172 -12.359 1 96 304 TRP A O 1
ATOM 2431 N N . PRO A 1 305 ? 7.953 -29.516 -12.398 1 94 305 PRO A N 1
ATOM 2432 C CA . PRO A 1 305 ? 8.227 -29.281 -13.82 1 94 305 PRO A CA 1
ATOM 2433 C C . PRO A 1 305 ? 9.688 -28.906 -14.086 1 94 305 PRO A C 1
ATOM 2435 O O . PRO A 1 305 ? 10.172 -29.062 -15.211 1 94 305 PRO A O 1
ATOM 2438 N N . PHE A 1 306 ? 10.391 -28.484 -13.07 1 90.94 306 PHE A N 1
ATOM 2439 C CA . PHE A 1 306 ? 11.789 -28.109 -13.258 1 90.94 306 PHE A CA 1
ATOM 2440 C C . PHE A 1 306 ? 12.617 -29.328 -13.648 1 90.94 306 PHE A C 1
ATOM 2442 O O . PHE A 1 306 ? 13.617 -29.219 -14.359 1 90.94 306 PHE A O 1
ATOM 2449 N N . GLY A 1 307 ? 12.203 -30.516 -13.164 1 90.12 307 GLY A N 1
ATOM 2450 C CA . GLY A 1 307 ? 12.984 -31.719 -13.367 1 90.12 307 GLY A CA 1
ATOM 2451 C C . GLY A 1 307 ? 12.484 -32.562 -14.516 1 90.12 307 GLY A C 1
ATOM 2452 O O . GLY A 1 307 ? 13.078 -33.594 -14.836 1 90.12 307 GLY A O 1
ATOM 2453 N N . LEU A 1 308 ? 11.469 -32.125 -15.211 1 94.12 308 LEU A N 1
ATOM 2454 C CA . LEU A 1 308 ? 10.875 -32.938 -16.281 1 94.12 308 LEU A CA 1
ATOM 2455 C C . LEU A 1 308 ? 11.633 -32.75 -17.578 1 94.12 308 LEU A C 1
ATOM 2457 O O . LEU A 1 308 ? 12.078 -31.656 -17.906 1 94.12 308 LEU A O 1
ATOM 2461 N N . GLU A 1 309 ? 11.812 -33.844 -18.266 1 92.62 309 GLU A N 1
ATOM 2462 C CA . GLU A 1 309 ? 12.414 -33.781 -19.609 1 92.62 309 GLU A CA 1
ATOM 2463 C C . GLU A 1 309 ? 11.422 -33.281 -20.641 1 92.62 309 GLU A C 1
ATOM 2465 O O . GLU A 1 309 ? 10.211 -33.438 -20.5 1 92.62 309 GLU A O 1
ATOM 2470 N N . SER A 1 310 ? 12.016 -32.656 -21.703 1 91.38 310 SER A N 1
ATOM 2471 C CA . SER A 1 310 ? 11.172 -32.188 -22.812 1 91.38 310 SER A CA 1
ATOM 2472 C C . SER A 1 310 ? 10.383 -33.344 -23.438 1 91.38 310 SER A C 1
ATOM 2474 O O . SER A 1 310 ? 9.242 -33.156 -23.859 1 91.38 310 SER A O 1
ATOM 2476 N N . LYS A 1 311 ? 11 -34.438 -23.422 1 95.19 311 LYS A N 1
ATOM 2477 C CA . LYS A 1 311 ? 10.352 -35.625 -23.984 1 95.19 311 LYS A CA 1
ATOM 2478 C C . LYS A 1 311 ? 9.086 -35.969 -23.203 1 95.19 311 LYS A C 1
ATOM 2480 O O . LYS A 1 311 ? 8.086 -36.375 -23.797 1 95.19 311 LYS A O 1
ATOM 2485 N N . TYR A 1 312 ? 9.148 -35.906 -21.953 1 96.81 312 TYR A N 1
ATOM 2486 C CA . TYR A 1 312 ? 7.98 -36.188 -21.125 1 96.81 312 TYR A CA 1
ATOM 2487 C C . TYR A 1 312 ? 6.82 -35.281 -21.453 1 96.81 312 TYR A C 1
ATOM 2489 O O . TYR A 1 312 ? 5.668 -35.688 -21.531 1 96.81 312 TYR A O 1
ATOM 2497 N N . LEU A 1 313 ? 7.07 -34 -21.625 1 94.62 313 LEU A N 1
ATOM 2498 C CA . LEU A 1 313 ? 6.035 -33.031 -21.969 1 94.62 313 LEU A CA 1
ATOM 2499 C C . LEU A 1 313 ? 5.418 -33.344 -23.328 1 94.62 313 LEU A C 1
ATOM 2501 O O . LEU A 1 313 ? 4.211 -33.188 -23.516 1 94.62 313 LEU A O 1
ATOM 2505 N N . LYS A 1 314 ? 6.277 -33.719 -24.234 1 94.62 314 LYS A N 1
ATOM 2506 C CA . LYS A 1 314 ? 5.777 -34.156 -25.531 1 94.62 314 LYS A CA 1
ATOM 2507 C C . LYS A 1 314 ? 4.832 -35.344 -25.406 1 94.62 314 LYS A C 1
ATOM 2509 O O . LYS A 1 314 ? 3.791 -35.375 -26.062 1 94.62 314 LYS A O 1
ATOM 2514 N N . LEU A 1 315 ? 5.219 -36.25 -24.547 1 97.06 315 LEU A N 1
ATOM 2515 C CA . LEU A 1 315 ? 4.387 -37.438 -24.312 1 97.06 315 LEU A CA 1
ATOM 2516 C C . LEU A 1 315 ? 3.043 -37.031 -23.719 1 97.06 315 LEU A C 1
ATOM 2518 O O . LEU A 1 315 ? 2.006 -37.594 -24.078 1 97.06 315 LEU A O 1
ATOM 2522 N N . LEU A 1 316 ? 3.057 -36.094 -22.812 1 96.69 316 LEU A N 1
ATOM 2523 C CA . LEU A 1 316 ? 1.818 -35.594 -22.219 1 96.69 316 LEU A CA 1
ATOM 2524 C C . LEU A 1 316 ? 0.928 -34.938 -23.281 1 96.69 316 LEU A C 1
ATOM 2526 O O . LEU A 1 316 ? -0.287 -35.156 -23.297 1 96.69 316 LEU A O 1
ATOM 2530 N N . LYS A 1 317 ? 1.528 -34.188 -24.141 1 93.62 317 LYS A N 1
ATOM 2531 C CA . LYS A 1 317 ? 0.79 -33.5 -25.203 1 93.62 317 LYS A CA 1
ATOM 2532 C C . LYS A 1 317 ? 0.119 -34.5 -26.141 1 93.62 317 LYS A C 1
ATOM 2534 O O . LYS A 1 317 ? -0.956 -34.25 -26.672 1 93.62 317 LYS A O 1
ATOM 2539 N N . GLU A 1 318 ? 0.742 -35.625 -26.219 1 95.5 318 GLU A N 1
ATOM 2540 C CA . GLU A 1 318 ? 0.23 -36.688 -27.094 1 95.5 318 GLU A CA 1
ATOM 2541 C C . GLU A 1 318 ? -0.718 -37.594 -26.328 1 95.5 318 GLU A C 1
ATOM 2543 O O . GLU A 1 318 ? -1.163 -38.625 -26.875 1 95.5 318 GLU A O 1
ATOM 2548 N N . ASN A 1 319 ? -1.013 -37.312 -25.141 1 96.31 319 ASN A N 1
ATOM 2549 C CA . ASN A 1 319 ? -1.896 -38.094 -24.281 1 96.31 319 ASN A CA 1
ATOM 2550 C C . ASN A 1 319 ? -1.372 -39.531 -24.094 1 96.31 319 ASN A C 1
ATOM 2552 O O . ASN A 1 319 ? -2.145 -40.469 -24.125 1 96.31 319 ASN A O 1
ATOM 2556 N N . ASP A 1 320 ? -0.048 -39.594 -24.016 1 97 320 ASP A N 1
ATOM 2557 C CA . ASP A 1 320 ? 0.524 -40.875 -23.688 1 97 320 ASP A CA 1
ATOM 2558 C C . ASP A 1 320 ? -0.032 -41.406 -22.359 1 97 320 ASP A C 1
ATOM 2560 O O . ASP A 1 320 ? -0.003 -40.719 -21.359 1 97 320 ASP A O 1
ATOM 2564 N N . PRO A 1 321 ? -0.51 -42.656 -22.359 1 97.12 321 PRO A N 1
ATOM 2565 C CA . PRO A 1 321 ? -1.196 -43.156 -21.172 1 97.12 321 PRO A CA 1
ATOM 2566 C C . PRO A 1 321 ? -0.285 -43.219 -19.953 1 97.12 321 PRO A C 1
ATOM 2568 O O . PRO A 1 321 ? -0.704 -42.844 -18.844 1 97.12 321 PRO A O 1
ATOM 2571 N N . MET A 1 322 ? 0.99 -43.688 -20.109 1 97.75 322 MET A N 1
ATOM 2572 C CA . MET A 1 322 ? 1.911 -43.75 -18.984 1 97.75 322 MET A CA 1
ATOM 2573 C C . MET A 1 322 ? 2.201 -42.375 -18.422 1 97.75 322 MET A C 1
ATOM 2575 O O . MET A 1 322 ? 2.24 -42.188 -17.219 1 97.75 322 MET A O 1
ATOM 2579 N N . ALA A 1 323 ? 2.424 -41.406 -19.312 1 98.19 323 ALA A N 1
ATOM 2580 C CA . ALA A 1 323 ? 2.674 -40.031 -18.906 1 98.19 323 ALA A CA 1
ATOM 2581 C C . ALA A 1 323 ? 1.483 -39.438 -18.125 1 98.19 323 ALA A C 1
ATOM 2583 O O . ALA A 1 323 ? 1.658 -38.781 -17.125 1 98.19 323 ALA A O 1
ATOM 2584 N N . LEU A 1 324 ? 0.308 -39.75 -18.578 1 98.5 324 LEU A N 1
ATOM 2585 C CA . LEU A 1 324 ? -0.909 -39.281 -17.938 1 98.5 324 LEU A CA 1
ATOM 2586 C C . LEU A 1 324 ? -1.079 -39.875 -16.562 1 98.5 324 LEU A C 1
ATOM 2588 O O . LEU A 1 324 ? -1.511 -39.219 -15.617 1 98.5 324 LEU A O 1
ATOM 2592 N N . VAL A 1 325 ? -0.81 -41.156 -16.469 1 98.5 325 VAL A N 1
ATOM 2593 C CA . VAL A 1 325 ? -0.923 -41.844 -15.18 1 98.5 325 VAL A CA 1
ATOM 2594 C C . VAL A 1 325 ? 0.018 -41.188 -14.172 1 98.5 325 VAL A C 1
ATOM 2596 O O . VAL A 1 325 ? -0.355 -40.969 -13.016 1 98.5 325 VAL A O 1
ATOM 2599 N N . ILE A 1 326 ? 1.259 -40.906 -14.586 1 98.56 326 ILE A N 1
ATOM 2600 C CA . ILE A 1 326 ? 2.219 -40.219 -13.711 1 98.56 326 ILE A CA 1
ATOM 2601 C C . ILE A 1 326 ? 1.691 -38.844 -13.32 1 98.56 326 ILE A C 1
ATOM 2603 O O . ILE A 1 326 ? 1.734 -38.469 -12.141 1 98.56 326 ILE A O 1
ATOM 2607 N N . LEU A 1 327 ? 1.159 -38.125 -14.289 1 98.62 327 LEU A N 1
ATOM 2608 C CA . LEU A 1 327 ? 0.598 -36.812 -14.031 1 98.62 327 LEU A CA 1
ATOM 2609 C C . LEU A 1 327 ? -0.545 -36.875 -13.023 1 98.62 327 LEU A C 1
ATOM 2611 O O . LEU A 1 327 ? -0.715 -35.969 -12.203 1 98.62 327 LEU A O 1
ATOM 2615 N N . ALA A 1 328 ? -1.354 -37.875 -13.141 1 98.56 328 ALA A N 1
ATOM 2616 C CA . ALA A 1 328 ? -2.455 -38.062 -12.195 1 98.56 328 ALA A CA 1
ATOM 2617 C C . ALA A 1 328 ? -1.952 -38.031 -10.758 1 98.56 328 ALA A C 1
ATOM 2619 O O . ALA A 1 328 ? -2.613 -37.5 -9.867 1 98.56 328 ALA A O 1
ATOM 2620 N N . HIS A 1 329 ? -0.832 -38.594 -10.508 1 98.25 329 HIS A N 1
ATOM 2621 C CA . HIS A 1 329 ? -0.296 -38.625 -9.148 1 98.25 329 HIS A CA 1
ATOM 2622 C C . HIS A 1 329 ? 0.173 -37.25 -8.711 1 98.25 329 HIS A C 1
ATOM 2624 O O . HIS A 1 329 ? 0.208 -36.938 -7.516 1 98.25 329 HIS A O 1
ATOM 2630 N N . TYR A 1 330 ? 0.57 -36.375 -9.641 1 98.06 330 TYR A N 1
ATOM 2631 C CA . TYR A 1 330 ? 0.871 -35 -9.336 1 98.06 330 TYR A CA 1
ATOM 2632 C C . TYR A 1 330 ? -0.369 -34.25 -8.828 1 98.06 330 TYR A C 1
ATOM 2634 O O . TYR A 1 330 ? -0.262 -33.281 -8.078 1 98.06 330 TYR A O 1
ATOM 2642 N N . CYS A 1 331 ? -1.53 -34.75 -9.195 1 98 331 CYS A N 1
ATOM 2643 C CA . CYS A 1 331 ? -2.773 -34.156 -8.719 1 98 331 CYS A CA 1
ATOM 2644 C C . CYS A 1 331 ? -2.867 -34.25 -7.199 1 98 331 CYS A C 1
ATOM 2646 O O . CYS A 1 331 ? -3.545 -33.438 -6.57 1 98 331 CYS A O 1
ATOM 2648 N N . LEU A 1 332 ? -2.207 -35.188 -6.57 1 97.25 332 LEU A N 1
ATOM 2649 C CA . LEU A 1 332 ? -2.17 -35.281 -5.113 1 97.25 332 LEU A CA 1
ATOM 2650 C C . LEU A 1 332 ? -1.491 -34.031 -4.523 1 97.25 332 LEU A C 1
ATOM 2652 O O . LEU A 1 332 ? -1.91 -33.531 -3.475 1 97.25 332 LEU A O 1
ATOM 2656 N N . VAL A 1 333 ? -0.44 -33.562 -5.203 1 96.94 333 VAL A N 1
ATOM 2657 C CA . VAL A 1 333 ? 0.288 -32.375 -4.77 1 96.94 333 VAL A CA 1
ATOM 2658 C C . VAL A 1 333 ? -0.598 -31.156 -4.926 1 96.94 333 VAL A C 1
ATOM 2660 O O . VAL A 1 333 ? -0.704 -30.344 -4.004 1 96.94 333 VAL A O 1
ATOM 2663 N N . LEU A 1 334 ? -1.218 -31.062 -6.102 1 97.19 334 LEU A N 1
ATOM 2664 C CA . LEU A 1 334 ? -2.127 -29.938 -6.352 1 97.19 334 LEU A CA 1
ATOM 2665 C C . LEU A 1 334 ? -3.25 -29.922 -5.316 1 97.19 334 LEU A C 1
ATOM 2667 O O . LEU A 1 334 ? -3.656 -28.844 -4.859 1 97.19 334 LEU A O 1
ATOM 2671 N N . HIS A 1 335 ? -3.709 -31.078 -4.992 1 96.75 335 HIS A N 1
ATOM 2672 C CA . HIS A 1 335 ? -4.785 -31.203 -4.016 1 96.75 335 HIS A CA 1
ATOM 2673 C C . HIS A 1 335 ? -4.328 -30.766 -2.629 1 96.75 335 HIS A C 1
ATOM 2675 O O . HIS A 1 335 ? -5.086 -30.141 -1.884 1 96.75 335 HIS A O 1
ATOM 2681 N N . HIS A 1 336 ? -3.146 -31.156 -2.301 1 95.12 336 HIS A N 1
ATOM 2682 C CA . HIS A 1 336 ? -2.588 -30.781 -1.007 1 95.12 336 HIS A CA 1
ATOM 2683 C C . HIS A 1 336 ? -2.553 -29.266 -0.841 1 95.12 336 HIS A C 1
ATOM 2685 O O . HIS A 1 336 ? -2.84 -28.75 0.241 1 95.12 336 HIS A O 1
ATOM 2691 N N . PHE A 1 337 ? -2.24 -28.547 -1.892 1 94.94 337 PHE A N 1
ATOM 2692 C CA . PHE A 1 337 ? -2.053 -27.109 -1.812 1 94.94 337 PHE A CA 1
ATOM 2693 C C . PHE A 1 337 ? -3.283 -26.375 -2.332 1 94.94 337 PHE A C 1
ATOM 2695 O O . PHE A 1 337 ? -3.207 -25.188 -2.674 1 94.94 337 PHE A O 1
ATOM 2702 N N . ARG A 1 338 ? -4.434 -26.984 -2.35 1 94.62 338 ARG A N 1
ATOM 2703 C CA . ARG A 1 338 ? -5.652 -26.469 -2.965 1 94.62 338 ARG A CA 1
ATOM 2704 C C . ARG A 1 338 ? -6.184 -25.266 -2.201 1 94.62 338 ARG A C 1
ATOM 2706 O O . ARG A 1 338 ? -7.035 -24.531 -2.705 1 94.62 338 ARG A O 1
ATOM 2713 N N . HIS A 1 339 ? -5.676 -24.953 -1.008 1 92.75 339 HIS A N 1
ATOM 2714 C CA . HIS A 1 339 ? -6.207 -23.891 -0.169 1 92.75 339 HIS A CA 1
ATOM 2715 C C . HIS A 1 339 ? -5.688 -22.531 -0.617 1 92.75 339 HIS A C 1
ATOM 2717 O O . HIS A 1 339 ? -6.191 -21.484 -0.178 1 92.75 339 HIS A O 1
ATOM 2723 N N . HIS A 1 340 ? -4.738 -22.5 -1.454 1 94.31 340 HIS A N 1
ATOM 2724 C CA . HIS A 1 340 ? -4.344 -21.266 -2.129 1 94.31 340 HIS A CA 1
ATOM 2725 C C . HIS A 1 340 ? -5.246 -20.984 -3.324 1 94.31 340 HIS A C 1
ATOM 2727 O O . HIS A 1 340 ? -5.5 -21.859 -4.145 1 94.31 340 HIS A O 1
ATOM 2733 N N . TRP A 1 341 ? -5.691 -19.75 -3.42 1 95.12 341 TRP A N 1
ATOM 2734 C CA . TRP A 1 341 ? -6.73 -19.453 -4.402 1 95.12 341 TRP A CA 1
ATOM 2735 C C . TRP A 1 341 ? -6.234 -19.734 -5.816 1 95.12 341 TRP A C 1
ATOM 2737 O O . TRP A 1 341 ? -7.012 -20.125 -6.691 1 95.12 341 TRP A O 1
ATOM 2747 N N . TRP A 1 342 ? -4.973 -19.531 -6.059 1 94.94 342 TRP A N 1
ATOM 2748 C CA . TRP A 1 342 ? -4.441 -19.672 -7.41 1 94.94 342 TRP A CA 1
ATOM 2749 C C . TRP A 1 342 ? -4.145 -21.141 -7.723 1 94.94 342 TRP A C 1
ATOM 2751 O O . TRP A 1 342 ? -3.768 -21.484 -8.852 1 94.94 342 TRP A O 1
ATOM 2761 N N . MET A 1 343 ? -4.297 -22.078 -6.754 1 95.31 343 MET A N 1
ATOM 2762 C CA . MET A 1 343 ? -4.156 -23.516 -6.941 1 95.31 343 MET A CA 1
ATOM 2763 C C . MET A 1 343 ? -5.516 -24.203 -6.887 1 95.31 343 MET A C 1
ATOM 2765 O O . MET A 1 343 ? -5.637 -25.375 -7.246 1 95.31 343 MET A O 1
ATOM 2769 N N . GLU A 1 344 ? -6.438 -23.484 -6.512 1 94.31 344 GLU A N 1
ATOM 2770 C CA . GLU A 1 344 ? -7.762 -24.062 -6.262 1 94.31 344 GLU A CA 1
ATOM 2771 C C . GLU A 1 344 ? -8.359 -24.641 -7.535 1 94.31 344 GLU A C 1
ATOM 2773 O O . GLU A 1 344 ? -8.336 -24 -8.594 1 94.31 344 GLU A O 1
ATOM 2778 N N . GLY A 1 345 ? -8.852 -25.891 -7.418 1 94.19 345 GLY A N 1
ATOM 2779 C CA . GLY A 1 345 ? -9.602 -26.516 -8.492 1 94.19 345 GLY A CA 1
ATOM 2780 C C . GLY A 1 345 ? -8.719 -27.266 -9.469 1 94.19 345 GLY A C 1
ATOM 2781 O O . GLY A 1 345 ? -9.195 -28.109 -10.234 1 94.19 345 GLY A O 1
ATOM 2782 N N . TRP A 1 346 ? -7.445 -27 -9.523 1 96.44 346 TRP A N 1
ATOM 2783 C CA . TRP A 1 346 ? -6.531 -27.641 -10.461 1 96.44 346 TRP A CA 1
ATOM 2784 C C . TRP A 1 346 ? -6.613 -29.172 -10.336 1 96.44 346 TRP A C 1
ATOM 2786 O O . TRP A 1 346 ? -6.742 -29.875 -11.336 1 96.44 346 TRP A O 1
ATOM 2796 N N . SER A 1 347 ? -6.48 -29.688 -9.086 1 97.69 347 SER A N 1
ATOM 2797 C CA . SER A 1 347 ? -6.414 -31.141 -8.867 1 97.69 347 SER A CA 1
ATOM 2798 C C . SER A 1 347 ? -7.625 -31.844 -9.469 1 97.69 347 SER A C 1
ATOM 2800 O O . SER A 1 347 ? -7.48 -32.812 -10.203 1 97.69 347 SER A O 1
ATOM 2802 N N . LEU A 1 348 ? -8.828 -31.312 -9.281 1 96.81 348 LEU A N 1
ATOM 2803 C CA . LEU A 1 348 ? -10.062 -31.922 -9.758 1 96.81 348 LEU A CA 1
ATOM 2804 C C . LEU A 1 348 ? -10.172 -31.828 -11.273 1 96.81 348 LEU A C 1
ATOM 2806 O O . LEU A 1 348 ? -10.516 -32.812 -11.945 1 96.81 348 LEU A O 1
ATOM 2810 N N . ARG A 1 349 ? -9.891 -30.734 -11.805 1 96.56 349 ARG A N 1
ATOM 2811 C CA . ARG A 1 349 ? -10.031 -30.516 -13.242 1 96.56 349 ARG A CA 1
ATOM 2812 C C . ARG A 1 349 ? -9.023 -31.359 -14.023 1 96.56 349 ARG A C 1
ATOM 2814 O O . ARG A 1 349 ? -9.367 -31.953 -15.047 1 96.56 349 ARG A O 1
ATOM 2821 N N . VAL A 1 350 ? -7.816 -31.328 -13.555 1 97.62 350 VAL A N 1
ATOM 2822 C CA . VAL A 1 350 ? -6.781 -32.094 -14.234 1 97.62 350 VAL A CA 1
ATOM 2823 C C . VAL A 1 350 ? -7.09 -33.594 -14.117 1 97.62 350 VAL A C 1
ATOM 2825 O O . VAL A 1 350 ? -6.961 -34.344 -15.102 1 97.62 350 VAL A O 1
ATOM 2828 N N . ALA A 1 351 ? -7.504 -34.062 -12.938 1 97.94 351 ALA A N 1
ATOM 2829 C CA . ALA A 1 351 ? -7.859 -35.469 -12.75 1 97.94 351 ALA A CA 1
ATOM 2830 C C . ALA A 1 351 ? -9 -35.875 -13.68 1 97.94 351 ALA A C 1
ATOM 2832 O O . ALA A 1 351 ? -8.969 -36.969 -14.258 1 97.94 351 ALA A O 1
ATOM 2833 N N . ARG A 1 352 ? -9.969 -35.031 -13.773 1 97 352 ARG A N 1
ATOM 2834 C CA . ARG A 1 352 ? -11.094 -35.312 -14.664 1 97 352 ARG A CA 1
ATOM 2835 C C . ARG A 1 352 ? -10.625 -35.438 -16.109 1 97 352 ARG A C 1
ATOM 2837 O O . ARG A 1 352 ? -11.023 -36.344 -16.828 1 97 352 ARG A O 1
ATOM 2844 N N . SER A 1 353 ? -9.859 -34.438 -16.516 1 96.75 353 SER A N 1
ATOM 2845 C CA . SER A 1 353 ? -9.336 -34.469 -17.891 1 96.75 353 SER A CA 1
ATOM 2846 C C . SER A 1 353 ? -8.539 -35.719 -18.156 1 96.75 353 SER A C 1
ATOM 2848 O O . SER A 1 353 ? -8.672 -36.344 -19.203 1 96.75 353 SER A O 1
ATOM 2850 N N . ILE A 1 354 ? -7.668 -36.125 -17.188 1 97.94 354 ILE A N 1
ATOM 2851 C CA . ILE A 1 354 ? -6.871 -37.344 -17.328 1 97.94 354 ILE A CA 1
ATOM 2852 C C . ILE A 1 354 ? -7.797 -38.562 -17.438 1 97.94 354 ILE A C 1
ATOM 2854 O O . ILE A 1 354 ? -7.613 -39.406 -18.328 1 97.94 354 ILE A O 1
ATOM 2858 N N . TRP A 1 355 ? -8.773 -38.625 -16.594 1 97.06 355 TRP A N 1
ATOM 2859 C CA . TRP A 1 355 ? -9.734 -39.719 -16.594 1 97.06 355 TRP A CA 1
ATOM 2860 C C . TRP A 1 355 ? -10.422 -39.844 -17.953 1 97.06 355 TRP A C 1
ATOM 2862 O O . TRP A 1 355 ? -10.602 -40.938 -18.484 1 97.06 355 TRP A O 1
ATOM 2872 N N . ASP A 1 356 ? -10.758 -38.75 -18.5 1 95.5 356 ASP A N 1
ATOM 2873 C CA . ASP A 1 356 ? -11.477 -38.719 -19.781 1 95.5 356 ASP A CA 1
ATOM 2874 C C . ASP A 1 356 ? -10.578 -39.156 -20.938 1 95.5 356 ASP A C 1
ATOM 2876 O O . ASP A 1 356 ? -11.047 -39.719 -21.906 1 95.5 356 ASP A O 1
ATOM 2880 N N . HIS A 1 357 ? -9.297 -38.875 -20.828 1 95.75 357 HIS A N 1
ATOM 2881 C CA . HIS A 1 357 ? -8.367 -39.156 -21.922 1 95.75 357 HIS A CA 1
ATOM 2882 C C . HIS A 1 357 ? -7.855 -40.594 -21.828 1 95.75 357 HIS A C 1
ATOM 2884 O O . HIS A 1 357 ? -7.398 -41.156 -22.828 1 95.75 357 HIS A O 1
ATOM 2890 N N . LEU A 1 358 ? -7.852 -41.188 -20.641 1 96.5 358 LEU A N 1
ATOM 2891 C CA . LEU A 1 358 ? -7.289 -42.531 -20.438 1 96.5 358 LEU A CA 1
ATOM 2892 C C . LEU A 1 358 ? -8.258 -43.594 -20.922 1 96.5 358 LEU A C 1
ATOM 2894 O O . LEU A 1 358 ? -9.453 -43.562 -20.625 1 96.5 358 LEU A O 1
ATOM 2898 N N . HIS A 1 359 ? -7.762 -44.562 -21.625 1 94.31 359 HIS A N 1
ATOM 2899 C CA . HIS A 1 359 ? -8.547 -45.719 -21.984 1 94.31 359 HIS A CA 1
ATOM 2900 C C . HIS A 1 359 ? -8.805 -46.625 -20.781 1 94.31 359 HIS A C 1
ATOM 2902 O O . HIS A 1 359 ? -8.062 -46.562 -19.797 1 94.31 359 HIS A O 1
ATOM 2908 N N . GLU A 1 360 ? -9.68 -47.5 -20.891 1 93.5 360 GLU A N 1
ATOM 2909 C CA . GLU A 1 360 ? -10.227 -48.281 -19.797 1 93.5 360 GLU A CA 1
ATOM 2910 C C . GLU A 1 360 ? -9.148 -49.125 -19.125 1 93.5 360 GLU A C 1
ATOM 2912 O O . GLU A 1 360 ? -9.094 -49.219 -17.906 1 93.5 360 GLU A O 1
ATOM 2917 N N . PRO A 1 361 ? -8.227 -49.688 -19.844 1 94.62 361 PRO A N 1
ATOM 2918 C CA . PRO A 1 361 ? -7.234 -50.531 -19.203 1 94.62 361 PRO A CA 1
ATOM 2919 C C . PRO A 1 361 ? -6.301 -49.781 -18.266 1 94.62 361 PRO A C 1
ATOM 2921 O O . PRO A 1 361 ? -5.668 -50.375 -17.391 1 94.62 361 PRO A O 1
ATOM 2924 N N . TRP A 1 362 ? -6.219 -48.5 -18.484 1 96.5 362 TRP A N 1
ATOM 2925 C CA . TRP A 1 362 ? -5.285 -47.688 -17.719 1 96.5 362 TRP A CA 1
ATOM 2926 C C . TRP A 1 362 ? -5.965 -47.094 -16.484 1 96.5 362 TRP A C 1
ATOM 2928 O O . TRP A 1 362 ? -5.293 -46.625 -15.562 1 96.5 362 TRP A O 1
ATOM 2938 N N . ARG A 1 363 ? -7.234 -47.062 -16.359 1 95.81 363 ARG A N 1
ATOM 2939 C CA . ARG A 1 363 ? -8.008 -46.344 -15.336 1 95.81 363 ARG A CA 1
ATOM 2940 C C . ARG A 1 363 ? -7.758 -46.938 -13.953 1 95.81 363 ARG A C 1
ATOM 2942 O O . ARG A 1 363 ? -7.711 -46.219 -12.961 1 95.81 363 ARG A O 1
ATOM 2949 N N . PRO A 1 364 ? -7.535 -48.281 -13.812 1 95.25 364 PRO A N 1
ATOM 2950 C CA . PRO A 1 364 ? -7.238 -48.812 -12.492 1 95.25 364 PRO A CA 1
ATOM 2951 C C . PRO A 1 364 ? -5.977 -48.219 -11.867 1 95.25 364 PRO A C 1
ATOM 2953 O O . PRO A 1 364 ? -5.863 -48.156 -10.641 1 95.25 364 PRO A O 1
ATOM 2956 N N . TYR A 1 365 ? -5.051 -47.781 -12.695 1 95.88 365 TYR A N 1
ATOM 2957 C CA . TYR A 1 365 ? -3.779 -47.25 -12.203 1 95.88 365 TYR A CA 1
ATOM 2958 C C . TYR A 1 365 ? -3.936 -45.844 -11.656 1 95.88 365 TYR A C 1
ATOM 2960 O O . TYR A 1 365 ? -3.051 -45.344 -10.961 1 95.88 365 TYR A O 1
ATOM 2968 N N . VAL A 1 366 ? -5.102 -45.188 -11.953 1 96.81 366 VAL A N 1
ATOM 2969 C CA . VAL A 1 366 ? -5.301 -43.812 -11.469 1 96.81 366 VAL A CA 1
ATOM 2970 C C . VAL A 1 366 ? -6.508 -43.781 -10.539 1 96.81 366 VAL A C 1
ATOM 2972 O O . VAL A 1 366 ? -6.824 -42.719 -9.977 1 96.81 366 VAL A O 1
ATOM 2975 N N . SER A 1 367 ? -7.191 -44.844 -10.273 1 95.44 367 SER A N 1
ATOM 2976 C CA . SER A 1 367 ? -8.438 -44.875 -9.516 1 95.44 367 SER A CA 1
ATOM 2977 C C . SER A 1 367 ? -8.234 -44.406 -8.094 1 95.44 367 SER A C 1
ATOM 2979 O O . SER A 1 367 ? -9.055 -43.625 -7.57 1 95.44 367 SER A O 1
ATOM 2981 N N . TRP A 1 368 ? -7.176 -44.844 -7.469 1 96.06 368 TRP A N 1
ATOM 2982 C CA . TRP A 1 368 ? -6.906 -44.406 -6.102 1 96.06 368 TRP A CA 1
ATOM 2983 C C . TRP A 1 368 ? -6.691 -42.906 -6.031 1 96.06 368 TRP A C 1
ATOM 2985 O O . TRP A 1 368 ? -7.227 -42.219 -5.145 1 96.06 368 TRP A O 1
ATOM 2995 N N . VAL A 1 369 ? -5.867 -42.344 -6.941 1 96.56 369 VAL A N 1
ATOM 2996 C CA . VAL A 1 369 ? -5.531 -40.938 -6.953 1 96.56 369 VAL A CA 1
ATOM 2997 C C . VAL A 1 369 ? -6.789 -40.094 -7.207 1 96.56 369 VAL A C 1
ATOM 2999 O O . VAL A 1 369 ? -7.02 -39.094 -6.539 1 96.56 369 VAL A O 1
ATOM 3002 N N . VAL A 1 370 ? -7.574 -40.531 -8.219 1 96.62 370 VAL A N 1
ATOM 3003 C CA . VAL A 1 370 ? -8.789 -39.812 -8.586 1 96.62 370 VAL A CA 1
ATOM 3004 C C . VAL A 1 370 ? -9.75 -39.781 -7.395 1 96.62 370 VAL A C 1
ATOM 3006 O O . VAL A 1 370 ? -10.398 -38.75 -7.133 1 96.62 370 VAL A O 1
ATOM 3009 N N . ASN A 1 371 ? -9.828 -40.812 -6.629 1 96.19 371 ASN A N 1
ATOM 3010 C CA . ASN A 1 371 ? -10.656 -40.875 -5.434 1 96.19 371 ASN A CA 1
ATOM 3011 C C . ASN A 1 371 ? -10.102 -40 -4.316 1 96.19 371 ASN A C 1
ATOM 3013 O O . ASN A 1 371 ? -10.867 -39.406 -3.559 1 96.19 371 ASN A O 1
ATOM 3017 N N . GLU A 1 372 ? -8.789 -40.031 -4.16 1 96.31 372 GLU A N 1
ATOM 3018 C CA . GLU A 1 372 ? -8.125 -39.281 -3.107 1 96.31 372 GLU A CA 1
ATOM 3019 C C . GLU A 1 372 ? -8.352 -37.781 -3.295 1 96.31 372 GLU A C 1
ATOM 3021 O O . GLU A 1 372 ? -8.43 -37.031 -2.318 1 96.31 372 GLU A O 1
ATOM 3026 N N . VAL A 1 373 ? -8.461 -37.312 -4.59 1 97 373 VAL A N 1
ATOM 3027 C CA . VAL A 1 373 ? -8.625 -35.875 -4.84 1 97 373 VAL A CA 1
ATOM 3028 C C . VAL A 1 373 ? -10.109 -35.5 -4.824 1 97 373 VAL A C 1
ATOM 3030 O O . VAL A 1 373 ? -10.477 -34.344 -4.93 1 97 373 VAL A O 1
ATOM 3033 N N . GLY A 1 374 ? -10.992 -36.531 -4.723 1 95.62 374 GLY A N 1
ATOM 3034 C CA . GLY A 1 374 ? -12.422 -36.281 -4.539 1 95.62 374 GLY A CA 1
ATOM 3035 C C . GLY A 1 374 ? -13.203 -36.312 -5.836 1 95.62 374 GLY A C 1
ATOM 3036 O O . GLY A 1 374 ? -14.289 -35.75 -5.918 1 95.62 374 GLY A O 1
ATOM 3037 N N . LEU A 1 375 ? -12.602 -36.812 -6.863 1 94.88 375 LEU A N 1
ATOM 3038 C CA . LEU A 1 375 ? -13.312 -36.938 -8.133 1 94.88 375 LEU A CA 1
ATOM 3039 C C . LEU A 1 375 ? -14.234 -38.125 -8.133 1 94.88 375 LEU A C 1
ATOM 3041 O O . LEU A 1 375 ? -13.805 -39.25 -7.836 1 94.88 375 LEU A O 1
ATOM 3045 N N . GLU A 1 376 ? -15.516 -37.875 -8.359 1 91.62 376 GLU A N 1
ATOM 3046 C CA . GLU A 1 376 ? -16.484 -38.938 -8.461 1 91.62 376 GLU A CA 1
ATOM 3047 C C . GLU A 1 376 ? -16.547 -39.5 -9.891 1 91.62 376 GLU A C 1
ATOM 3049 O O . GLU A 1 376 ? -16.875 -38.75 -10.82 1 91.62 376 GLU A O 1
ATOM 3054 N N . VAL A 1 377 ? -16.125 -40.688 -10.102 1 85.94 377 VAL A N 1
ATOM 3055 C CA . VAL A 1 377 ? -16.172 -41.312 -11.422 1 85.94 377 VAL A CA 1
ATOM 3056 C C . VAL A 1 377 ? -16.906 -42.625 -11.328 1 85.94 377 VAL A C 1
ATOM 3058 O O . VAL A 1 377 ? -16.953 -43.25 -10.266 1 85.94 377 VAL A O 1
ATOM 3061 N N . MET B 1 1 ? -52.188 -0.435 -34.719 1 22.61 1 MET B N 1
ATOM 3062 C CA . MET B 1 1 ? -51.156 -1.126 -33.906 1 22.61 1 MET B CA 1
ATOM 3063 C C . MET B 1 1 ? -49.812 -1.078 -34.594 1 22.61 1 MET B C 1
ATOM 3065 O O . MET B 1 1 ? -49.656 -1.558 -35.719 1 22.61 1 MET B O 1
ATOM 3069 N N . SER B 1 2 ? -48.812 -0.243 -34.344 1 33.12 2 SER B N 1
ATOM 3070 C CA . SER B 1 2 ? -47.812 0.663 -34.875 1 33.12 2 SER B CA 1
ATOM 3071 C C . SER B 1 2 ? -46.406 0.031 -34.812 1 33.12 2 SER B C 1
ATOM 3073 O O . SER B 1 2 ? -46.031 -0.557 -33.812 1 33.12 2 SER B O 1
ATOM 3075 N N . PRO B 1 3 ? -45.75 -0.585 -35.719 1 35.31 3 PRO B N 1
ATOM 3076 C CA . PRO B 1 3 ? -44.75 -1.655 -35.812 1 35.31 3 PRO B CA 1
ATOM 3077 C C . PRO B 1 3 ? -43.438 -1.289 -35.125 1 35.31 3 PRO B C 1
ATOM 3079 O O . PRO B 1 3 ? -42.719 -0.416 -35.594 1 35.31 3 PRO B O 1
ATOM 3082 N N . GLN B 1 4 ? -43.375 -0.827 -34.062 1 33.12 4 GLN B N 1
ATOM 3083 C CA . GLN B 1 4 ? -42.562 -0.743 -32.875 1 33.12 4 GLN B CA 1
ATOM 3084 C C . GLN B 1 4 ? -42 -2.115 -32.469 1 33.12 4 GLN B C 1
ATOM 3086 O O . GLN B 1 4 ? -41.188 -2.23 -31.547 1 33.12 4 GLN B O 1
ATOM 3091 N N . ASP B 1 5 ? -42.219 -3.209 -33.156 1 27.22 5 ASP B N 1
ATOM 3092 C CA . ASP B 1 5 ? -41.875 -4.621 -33.031 1 27.22 5 ASP B CA 1
ATOM 3093 C C . ASP B 1 5 ? -40.469 -4.883 -33.562 1 27.22 5 ASP B C 1
ATOM 3095 O O . ASP B 1 5 ? -39.844 -5.914 -33.25 1 27.22 5 ASP B O 1
ATOM 3099 N N . ALA B 1 6 ? -40 -4.277 -34.25 1 27.62 6 ALA B N 1
ATOM 3100 C CA . ALA B 1 6 ? -38.781 -4.879 -34.844 1 27.62 6 ALA B CA 1
ATOM 3101 C C . ALA B 1 6 ? -37.625 -4.82 -33.875 1 27.62 6 ALA B C 1
ATOM 3103 O O . ALA B 1 6 ? -36.531 -5.289 -34.188 1 27.62 6 ALA B O 1
ATOM 3104 N N . LYS B 1 7 ? -37.875 -4.418 -32.781 1 32.56 7 LYS B N 1
ATOM 3105 C CA . LYS B 1 7 ? -37 -4.457 -31.609 1 32.56 7 LYS B CA 1
ATOM 3106 C C . LYS B 1 7 ? -36.906 -5.871 -31.047 1 32.56 7 LYS B C 1
ATOM 3108 O O . LYS B 1 7 ? -36.156 -6.105 -30.078 1 32.56 7 LYS B O 1
ATOM 3113 N N . SER B 1 8 ? -37.625 -6.863 -31.531 1 30.16 8 SER B N 1
ATOM 3114 C CA . SER B 1 8 ? -37.5 -8.219 -31 1 30.16 8 SER B CA 1
ATOM 3115 C C . SER B 1 8 ? -36.25 -8.914 -31.531 1 30.16 8 SER B C 1
ATOM 3117 O O . SER B 1 8 ? -35.594 -9.664 -30.797 1 30.16 8 SER B O 1
ATOM 3119 N N . GLN B 1 9 ? -36.031 -9.305 -32.656 1 25.45 9 GLN B N 1
ATOM 3120 C CA . GLN B 1 9 ? -35.281 -10.492 -33.031 1 25.45 9 GLN B CA 1
ATOM 3121 C C . GLN B 1 9 ? -33.781 -10.289 -32.812 1 25.45 9 GLN B C 1
ATOM 3123 O O . GLN B 1 9 ? -33.312 -9.156 -32.781 1 25.45 9 GLN B O 1
ATOM 3128 N N . ALA B 1 10 ? -32.375 -11.039 -33.25 1 26.39 10 ALA B N 1
ATOM 3129 C CA . ALA B 1 10 ? -31.031 -11.18 -32.688 1 26.39 10 ALA B CA 1
ATOM 3130 C C . ALA B 1 10 ? -30.469 -9.828 -32.25 1 26.39 10 ALA B C 1
ATOM 3132 O O . ALA B 1 10 ? -30.328 -8.922 -33.094 1 26.39 10 ALA B O 1
ATOM 3133 N N . ARG B 1 11 ? -30.594 -8.992 -31.266 1 31.5 11 ARG B N 1
ATOM 3134 C CA . ARG B 1 11 ? -29.766 -9.07 -30.062 1 31.5 11 ARG B CA 1
ATOM 3135 C C . ARG B 1 11 ? -29.188 -10.469 -29.875 1 31.5 11 ARG B C 1
ATOM 3137 O O . ARG B 1 11 ? -28.453 -10.727 -28.938 1 31.5 11 ARG B O 1
ATOM 3144 N N . VAL B 1 12 ? -29.234 -11.336 -30.672 1 34.41 12 VAL B N 1
ATOM 3145 C CA . VAL B 1 12 ? -28.828 -12.688 -31.047 1 34.41 12 VAL B CA 1
ATOM 3146 C C . VAL B 1 12 ? -27.422 -12.648 -31.656 1 34.41 12 VAL B C 1
ATOM 3148 O O . VAL B 1 12 ? -26.562 -13.461 -31.297 1 34.41 12 VAL B O 1
ATOM 3151 N N . ASN B 1 13 ? -27.203 -12.141 -32.656 1 28.31 13 ASN B N 1
ATOM 3152 C CA . ASN B 1 13 ? -26.062 -12.641 -33.438 1 28.31 13 ASN B CA 1
ATOM 3153 C C . ASN B 1 13 ? -24.75 -12.109 -32.875 1 28.31 13 ASN B C 1
ATOM 3155 O O . ASN B 1 13 ? -23.688 -12.43 -33.406 1 28.31 13 ASN B O 1
ATOM 3159 N N . ASP B 1 14 ? -24.688 -11.305 -32.188 1 29.25 14 ASP B N 1
ATOM 3160 C CA . ASP B 1 14 ? -23.547 -10.836 -31.422 1 29.25 14 ASP B CA 1
ATOM 3161 C C . ASP B 1 14 ? -23.203 -11.805 -30.297 1 29.25 14 ASP B C 1
ATOM 3163 O O . ASP B 1 14 ? -22.391 -11.492 -29.422 1 29.25 14 ASP B O 1
ATOM 3167 N N . ARG B 1 15 ? -23.219 -13.281 -30.484 1 32.5 15 ARG B N 1
ATOM 3168 C CA . ARG B 1 15 ? -22.672 -14.609 -30.188 1 32.5 15 ARG B CA 1
ATOM 3169 C C . ARG B 1 15 ? -21.25 -14.742 -30.672 1 32.5 15 ARG B C 1
ATOM 3171 O O . ARG B 1 15 ? -20.359 -15.148 -29.922 1 32.5 15 ARG B O 1
ATOM 3178 N N . PRO B 1 16 ? -20.922 -15.094 -31.797 1 30.28 16 PRO B N 1
ATOM 3179 C CA . PRO B 1 16 ? -19.516 -15.516 -31.938 1 30.28 16 PRO B CA 1
ATOM 3180 C C . PRO B 1 16 ? -18.547 -14.594 -31.203 1 30.28 16 PRO B C 1
ATOM 3182 O O . PRO B 1 16 ? -18.766 -13.383 -31.141 1 30.28 16 PRO B O 1
ATOM 3185 N N . LYS B 1 17 ? -17.578 -15.609 -30.156 1 33.06 17 LYS B N 1
ATOM 3186 C CA . LYS B 1 17 ? -16.328 -15.555 -29.422 1 33.06 17 LYS B CA 1
ATOM 3187 C C . LYS B 1 17 ? -15.57 -14.266 -29.719 1 33.06 17 LYS B C 1
ATOM 3189 O O . LYS B 1 17 ? -15.164 -14.016 -30.844 1 33.06 17 LYS B O 1
ATOM 3194 N N . LEU B 1 18 ? -15.828 -13.102 -29.562 1 34.25 18 LEU B N 1
ATOM 3195 C CA . LEU B 1 18 ? -15.625 -12.914 -28.125 1 34.25 18 LEU B CA 1
ATOM 3196 C C . LEU B 1 18 ? -15.531 -14.258 -27.422 1 34.25 18 LEU B C 1
ATOM 3198 O O . LEU B 1 18 ? -15.445 -14.312 -26.188 1 34.25 18 LEU B O 1
ATOM 3202 N N . LEU B 1 19 ? -15.609 -15.297 -27.953 1 35.72 19 LEU B N 1
ATOM 3203 C CA . LEU B 1 19 ? -15.164 -16.688 -27.984 1 35.72 19 LEU B CA 1
ATOM 3204 C C . LEU B 1 19 ? -13.656 -16.766 -28.172 1 35.72 19 LEU B C 1
ATOM 3206 O O . LEU B 1 19 ? -12.977 -17.531 -27.469 1 35.72 19 LEU B O 1
ATOM 3210 N N . ARG B 1 20 ? -12.742 -16.484 -29.344 1 35.84 20 ARG B N 1
ATOM 3211 C CA . ARG B 1 20 ? -11.344 -16.266 -29.016 1 35.84 20 ARG B CA 1
ATOM 3212 C C . ARG B 1 20 ? -11.203 -15.211 -27.906 1 35.84 20 ARG B C 1
ATOM 3214 O O . ARG B 1 20 ? -11.25 -14.016 -28.188 1 35.84 20 ARG B O 1
ATOM 3221 N N . GLN B 1 21 ? -12.023 -14.695 -27.484 1 38.62 21 GLN B N 1
ATOM 3222 C CA . GLN B 1 21 ? -11.359 -14.086 -26.328 1 38.62 21 GLN B CA 1
ATOM 3223 C C . GLN B 1 21 ? -10.219 -14.969 -25.812 1 38.62 21 GLN B C 1
ATOM 3225 O O . GLN B 1 21 ? -9.305 -14.477 -25.156 1 38.62 21 GLN B O 1
ATOM 3230 N N . THR B 1 22 ? -10.312 -16.109 -26.25 1 40.69 22 THR B N 1
ATOM 3231 C CA . THR B 1 22 ? -9.656 -17.406 -26.266 1 40.69 22 THR B CA 1
ATOM 3232 C C . THR B 1 22 ? -8.289 -17.312 -26.953 1 40.69 22 THR B C 1
ATOM 3234 O O . THR B 1 22 ? -7.316 -17.922 -26.484 1 40.69 22 THR B O 1
ATOM 3237 N N . THR B 1 23 ? -8.219 -17.359 -28.422 1 40.09 23 THR B N 1
ATOM 3238 C CA . THR B 1 23 ? -6.848 -17.703 -28.781 1 40.09 23 THR B CA 1
ATOM 3239 C C . THR B 1 23 ? -5.871 -17.188 -27.719 1 40.09 23 THR B C 1
ATOM 3241 O O . THR B 1 23 ? -5.668 -15.984 -27.578 1 40.09 23 THR B O 1
ATOM 3244 N N . TRP B 1 24 ? -6.84 -17 -26.609 1 40.81 24 TRP B N 1
ATOM 3245 C CA . TRP B 1 24 ? -6.484 -16.656 -25.234 1 40.81 24 TRP B CA 1
ATOM 3246 C C . TRP B 1 24 ? -4.973 -16.547 -25.062 1 40.81 24 TRP B C 1
ATOM 3248 O O . TRP B 1 24 ? -4.219 -17.234 -25.766 1 40.81 24 TRP B O 1
ATOM 3258 N N . CYS B 1 25 ? -4.777 -16.141 -23.672 1 44.28 25 CYS B N 1
ATOM 3259 C CA . CYS B 1 25 ? -3.352 -16.047 -23.391 1 44.28 25 CYS B CA 1
ATOM 3260 C C . CYS B 1 25 ? -2.529 -16.656 -24.531 1 44.28 25 CYS B C 1
ATOM 3262 O O . CYS B 1 25 ? -2.338 -17.875 -24.562 1 44.28 25 CYS B O 1
ATOM 3264 N N . ASP B 1 26 ? -3.219 -16.734 -25.625 1 43.09 26 ASP B N 1
ATOM 3265 C CA . ASP B 1 26 ? -3.262 -17.969 -26.391 1 43.09 26 ASP B CA 1
ATOM 3266 C C . ASP B 1 26 ? -1.854 -18.469 -26.719 1 43.09 26 ASP B C 1
ATOM 3268 O O . ASP B 1 26 ? -1.591 -19.672 -26.703 1 43.09 26 ASP B O 1
ATOM 3272 N N . LEU B 1 27 ? -1.111 -18.297 -27.641 1 41.25 27 LEU B N 1
ATOM 3273 C CA . LEU B 1 27 ? 0.326 -18.312 -27.406 1 41.25 27 LEU B CA 1
ATOM 3274 C C . LEU B 1 27 ? 0.625 -18.109 -25.922 1 41.25 27 LEU B C 1
ATOM 3276 O O . LEU B 1 27 ? 1.785 -18.156 -25.5 1 41.25 27 LEU B O 1
ATOM 3280 N N . TYR B 1 28 ? -0.545 -18.062 -25.156 1 42.16 28 TYR B N 1
ATOM 3281 C CA . TYR B 1 28 ? -0.393 -17.281 -23.938 1 42.16 28 TYR B CA 1
ATOM 3282 C C . TYR B 1 28 ? 1.077 -17.016 -23.641 1 42.16 28 TYR B C 1
ATOM 3284 O O . TYR B 1 28 ? 1.821 -17.938 -23.281 1 42.16 28 TYR B O 1
ATOM 3292 N N . LEU B 1 29 ? 1.17 -16.984 -24.062 1 43.53 29 LEU B N 1
ATOM 3293 C CA . LEU B 1 29 ? 0.913 -17.594 -25.359 1 43.53 29 LEU B CA 1
ATOM 3294 C C . LEU B 1 29 ? 2.197 -17.703 -26.172 1 43.53 29 LEU B C 1
ATOM 3296 O O . LEU B 1 29 ? 3.018 -16.797 -26.172 1 43.53 29 LEU B O 1
ATOM 3300 N N . ARG B 1 30 ? 2.279 -17.656 -27.172 1 43.25 30 ARG B N 1
ATOM 3301 C CA . ARG B 1 30 ? 3.443 -18.062 -27.953 1 43.25 30 ARG B CA 1
ATOM 3302 C C . ARG B 1 30 ? 4.688 -18.141 -27.078 1 43.25 30 ARG B C 1
ATOM 3304 O O . ARG B 1 30 ? 5.23 -17.109 -26.656 1 43.25 30 ARG B O 1
ATOM 3311 N N . MET B 1 31 ? 4.059 -18.844 -25.609 1 40.69 31 MET B N 1
ATOM 3312 C CA . MET B 1 31 ? 4.758 -19.734 -24.688 1 40.69 31 MET B CA 1
ATOM 3313 C C . MET B 1 31 ? 6.105 -19.141 -24.281 1 40.69 31 MET B C 1
ATOM 3315 O O . MET B 1 31 ? 7.055 -19.172 -25.062 1 40.69 31 MET B O 1
ATOM 3319 N N . ILE B 1 32 ? 5.391 -18.391 -23.984 1 43.03 32 ILE B N 1
ATOM 3320 C CA . ILE B 1 32 ? 6.051 -17.281 -23.312 1 43.03 32 ILE B CA 1
ATOM 3321 C C . ILE B 1 32 ? 7.52 -17.219 -23.719 1 43.03 32 ILE B C 1
ATOM 3323 O O . ILE B 1 32 ? 8.289 -18.141 -23.422 1 43.03 32 ILE B O 1
ATOM 3327 N N . THR B 1 33 ? 7.074 -17.359 -24.922 1 43.91 33 THR B N 1
ATOM 3328 C CA . THR B 1 33 ? 6.898 -17.734 -26.312 1 43.91 33 THR B CA 1
ATOM 3329 C C . THR B 1 33 ? 8.18 -18.344 -26.875 1 43.91 33 THR B C 1
ATOM 3331 O O . THR B 1 33 ? 9.281 -17.891 -26.547 1 43.91 33 THR B O 1
ATOM 3334 N N . GLY B 1 34 ? 8.406 -18.562 -27.828 1 44.16 34 GLY B N 1
ATOM 3335 C CA . GLY B 1 34 ? 9.797 -18.844 -28.109 1 44.16 34 GLY B CA 1
ATOM 3336 C C . GLY B 1 34 ? 10.664 -18.906 -26.859 1 44.16 34 GLY B C 1
ATOM 3337 O O . GLY B 1 34 ? 11.188 -17.891 -26.406 1 44.16 34 GLY B O 1
ATOM 3338 N N . LEU B 1 35 ? 10.297 -18.672 -25.812 1 44.56 35 LEU B N 1
ATOM 3339 C CA . LEU B 1 35 ? 10.531 -18.812 -24.375 1 44.56 35 LEU B CA 1
ATOM 3340 C C . LEU B 1 35 ? 12 -18.547 -24.031 1 44.56 35 LEU B C 1
ATOM 3342 O O . LEU B 1 35 ? 12.883 -19.312 -24.438 1 44.56 35 LEU B O 1
ATOM 3346 N N . LEU B 1 36 ? 11.594 -17.859 -23.984 1 42.59 36 LEU B N 1
ATOM 3347 C CA . LEU B 1 36 ? 12.352 -16.625 -24.141 1 42.59 36 LEU B CA 1
ATOM 3348 C C . LEU B 1 36 ? 13.555 -16.828 -25.047 1 42.59 36 LEU B C 1
ATOM 3350 O O . LEU B 1 36 ? 14.445 -17.625 -24.734 1 42.59 36 LEU B O 1
ATOM 3354 N N . ASP B 1 37 ? 13.031 -17.156 -26.438 1 44.31 37 ASP B N 1
ATOM 3355 C CA . ASP B 1 37 ? 13.523 -17.578 -27.734 1 44.31 37 ASP B CA 1
ATOM 3356 C C . ASP B 1 37 ? 14.695 -18.547 -27.609 1 44.31 37 ASP B C 1
ATOM 3358 O O . ASP B 1 37 ? 14.82 -19.5 -28.375 1 44.31 37 ASP B O 1
ATOM 3362 N N . GLU B 1 38 ? 15.336 -19.656 -27.844 1 44.47 38 GLU B N 1
ATOM 3363 C CA . GLU B 1 38 ? 16.781 -19.859 -27.906 1 44.47 38 GLU B CA 1
ATOM 3364 C C . GLU B 1 38 ? 17.453 -19.375 -26.625 1 44.47 38 GLU B C 1
ATOM 3366 O O . GLU B 1 38 ? 17.812 -18.203 -26.5 1 44.47 38 GLU B O 1
ATOM 3371 N N . TRP B 1 39 ? 16.531 -18.578 -25.875 1 42.03 39 TRP B N 1
ATOM 3372 C CA . TRP B 1 39 ? 17.172 -17.984 -24.719 1 42.03 39 TRP B CA 1
ATOM 3373 C C . TRP B 1 39 ? 18.641 -17.656 -25.016 1 42.03 39 TRP B C 1
ATOM 3375 O O . TRP B 1 39 ? 19.453 -18.562 -25.188 1 42.03 39 TRP B O 1
ATOM 3385 N N . MET B 1 40 ? 18.891 -16.828 -25.812 1 43.12 40 MET B N 1
ATOM 3386 C CA . MET B 1 40 ? 19.703 -15.938 -26.625 1 43.12 40 MET B CA 1
ATOM 3387 C C . MET B 1 40 ? 20.609 -16.719 -27.562 1 43.12 40 MET B C 1
ATOM 3389 O O . MET B 1 40 ? 21.406 -17.547 -27.109 1 43.12 40 MET B O 1
ATOM 3393 N N . GLN B 1 41 ? 20.953 -17.078 -28.797 1 42.81 41 GLN B N 1
ATOM 3394 C CA . GLN B 1 41 ? 21.672 -17.656 -29.938 1 42.81 41 GLN B CA 1
ATOM 3395 C C . GLN B 1 41 ? 22.828 -18.516 -29.469 1 42.81 41 GLN B C 1
ATOM 3397 O O . GLN B 1 41 ? 23.406 -18.266 -28.406 1 42.81 41 GLN B O 1
ATOM 3402 N N . PRO B 1 42 ? 24.094 -18.859 -30.609 1 39.34 42 PRO B N 1
ATOM 3403 C CA . PRO B 1 42 ? 24.406 -20.031 -31.406 1 39.34 42 PRO B CA 1
ATOM 3404 C C . PRO B 1 42 ? 25.266 -21.062 -30.656 1 39.34 42 PRO B C 1
ATOM 3406 O O . PRO B 1 42 ? 26.234 -20.688 -30 1 39.34 42 PRO B O 1
ATOM 3409 N N . PRO B 1 43 ? 25.438 -22.297 -30.031 1 36.78 43 PRO B N 1
ATOM 3410 C CA . PRO B 1 43 ? 26.75 -22.938 -29.969 1 36.78 43 PRO B CA 1
ATOM 3411 C C . PRO B 1 43 ? 27.547 -22.781 -31.266 1 36.78 43 PRO B C 1
ATOM 3413 O O . PRO B 1 43 ? 27.047 -23.109 -32.344 1 36.78 43 PRO B O 1
ATOM 3416 N N . GLN B 1 44 ? 28.719 -22.328 -31.516 1 30.84 44 GLN B N 1
ATOM 3417 C CA . GLN B 1 44 ? 29.734 -22.375 -32.562 1 30.84 44 GLN B CA 1
ATOM 3418 C C . GLN B 1 44 ? 29.875 -23.781 -33.125 1 30.84 44 GLN B C 1
ATOM 3420 O O . GLN B 1 44 ? 29.594 -24.766 -32.438 1 30.84 44 GLN B O 1
ATOM 3425 N N . THR B 1 45 ? 30.875 -24.016 -34.344 1 30.42 45 THR B N 1
ATOM 3426 C CA . THR B 1 45 ? 31.406 -24.797 -35.438 1 30.42 45 THR B CA 1
ATOM 3427 C C . THR B 1 45 ? 32.156 -26.031 -34.938 1 30.42 45 THR B C 1
ATOM 3429 O O . THR B 1 45 ? 33.219 -25.922 -34.344 1 30.42 45 THR B O 1
ATOM 3432 N N . GLU B 1 46 ? 31.953 -27.203 -34.438 1 31.3 46 GLU B N 1
ATOM 3433 C CA . GLU B 1 46 ? 33 -28.172 -34.719 1 31.3 46 GLU B CA 1
ATOM 3434 C C . GLU B 1 46 ? 33.156 -28.438 -36.219 1 31.3 46 GLU B C 1
ATOM 3436 O O . GLU B 1 46 ? 32.219 -28.859 -36.875 1 31.3 46 GLU B O 1
ATOM 3441 N N . ASN B 1 47 ? 34.219 -27.953 -36.969 1 26.31 47 ASN B N 1
ATOM 3442 C CA . ASN B 1 47 ? 34.906 -28.25 -38.219 1 26.31 47 ASN B CA 1
ATOM 3443 C C . ASN B 1 47 ? 35.094 -29.75 -38.438 1 26.31 47 ASN B C 1
ATOM 3445 O O . ASN B 1 47 ? 36.188 -30.266 -38.312 1 26.31 47 ASN B O 1
ATOM 3449 N N . SER B 1 48 ? 34.531 -30.828 -38.125 1 26.69 48 SER B N 1
ATOM 3450 C CA . SER B 1 48 ? 35.031 -31.875 -39 1 26.69 48 SER B CA 1
ATOM 3451 C C . SER B 1 48 ? 34.656 -31.594 -40.438 1 26.69 48 SER B C 1
ATOM 3453 O O . SER B 1 48 ? 33.781 -30.812 -40.719 1 26.69 48 SER B O 1
ATOM 3455 N N . SER B 1 49 ? 35.062 -32.562 -41.625 1 26.97 49 SER B N 1
ATOM 3456 C CA . SER B 1 49 ? 35.344 -32.688 -43.062 1 26.97 49 SER B CA 1
ATOM 3457 C C . SER B 1 49 ? 34.125 -32.344 -43.906 1 26.97 49 SER B C 1
ATOM 3459 O O . SER B 1 49 ? 34.188 -31.578 -44.844 1 26.97 49 SER B O 1
ATOM 3461 N N . GLY B 1 50 ? 33.312 -33.5 -44.375 1 26.42 50 GLY B N 1
ATOM 3462 C CA . GLY B 1 50 ? 32.906 -33.719 -45.75 1 26.42 50 GLY B CA 1
ATOM 3463 C C . GLY B 1 50 ? 31.828 -32.75 -46.219 1 26.42 50 GLY B C 1
ATOM 3464 O O . GLY B 1 50 ? 31.234 -32.031 -45.406 1 26.42 50 GLY B O 1
ATOM 3465 N N . ARG B 1 51 ? 31.328 -32.719 -47.656 1 26.48 51 ARG B N 1
ATOM 3466 C CA . ARG B 1 51 ? 30.766 -31.797 -48.656 1 26.48 51 ARG B CA 1
ATOM 3467 C C . ARG B 1 51 ? 29.344 -31.391 -48.281 1 26.48 51 ARG B C 1
ATOM 3469 O O . ARG B 1 51 ? 28.516 -31.188 -49.156 1 26.48 51 ARG B O 1
ATOM 3476 N N . ARG B 1 52 ? 28.719 -31.844 -47.156 1 25.72 52 ARG B N 1
ATOM 3477 C CA . ARG B 1 52 ? 27.312 -31.984 -47.531 1 25.72 52 ARG B CA 1
ATOM 3478 C C . ARG B 1 52 ? 26.781 -30.672 -48.125 1 25.72 52 ARG B C 1
ATOM 3480 O O . ARG B 1 52 ? 27.172 -29.594 -47.656 1 25.72 52 ARG B O 1
ATOM 3487 N N . LYS B 1 53 ? 26.062 -30.641 -49.281 1 25.64 53 LYS B N 1
ATOM 3488 C CA . LYS B 1 53 ? 25.375 -29.656 -50.125 1 25.64 53 LYS B CA 1
ATOM 3489 C C . LYS B 1 53 ? 24.609 -28.641 -49.281 1 25.64 53 LYS B C 1
ATOM 3491 O O . LYS B 1 53 ? 24.234 -28.953 -48.125 1 25.64 53 LYS B O 1
ATOM 3496 N N . SER B 1 54 ? 24.484 -27.406 -49.844 1 22.62 54 SER B N 1
ATOM 3497 C CA . SER B 1 54 ? 24.031 -26.078 -49.438 1 22.62 54 SER B CA 1
ATOM 3498 C C . SER B 1 54 ? 22.578 -26.109 -49 1 22.62 54 SER B C 1
ATOM 3500 O O . SER B 1 54 ? 21.672 -26.297 -49.812 1 22.62 54 SER B O 1
ATOM 3502 N N . PRO B 1 55 ? 22.219 -26.812 -47.969 1 23.56 55 PRO B N 1
ATOM 3503 C CA . PRO B 1 55 ? 20.781 -26.938 -47.781 1 23.56 55 PRO B CA 1
ATOM 3504 C C . PRO B 1 55 ? 20.031 -25.641 -48.031 1 23.56 55 PRO B C 1
ATOM 3506 O O . PRO B 1 55 ? 20.484 -24.562 -47.625 1 23.56 55 PRO B O 1
ATOM 3509 N N . THR B 1 56 ? 19.281 -25.453 -49.094 1 21.78 56 THR B N 1
ATOM 3510 C CA . THR B 1 56 ? 18.406 -24.422 -49.625 1 21.78 56 THR B CA 1
ATOM 3511 C C . THR B 1 56 ? 17.578 -23.781 -48.531 1 21.78 56 THR B C 1
ATOM 3513 O O . THR B 1 56 ? 17.312 -24.406 -47.5 1 21.78 56 THR B O 1
ATOM 3516 N N . THR B 1 57 ? 17.078 -22.516 -48.812 1 23.23 57 THR B N 1
ATOM 3517 C CA . THR B 1 57 ? 16.5 -21.359 -48.156 1 23.23 57 THR B CA 1
ATOM 3518 C C . THR B 1 57 ? 15.172 -21.734 -47.5 1 23.23 57 THR B C 1
ATOM 3520 O O . THR B 1 57 ? 14.141 -21.812 -48.156 1 23.23 57 THR B O 1
ATOM 3523 N N . SER B 1 58 ? 15.023 -22.828 -47 1 23.84 58 SER B N 1
ATOM 3524 C CA . SER B 1 58 ? 13.617 -23.047 -46.656 1 23.84 58 SER B CA 1
ATOM 3525 C C . SER B 1 58 ? 13.016 -21.797 -46 1 23.84 58 SER B C 1
ATOM 3527 O O . SER B 1 58 ? 13.633 -21.188 -45.125 1 23.84 58 SER B O 1
ATOM 3529 N N . SER B 1 59 ? 12.141 -21.141 -46.812 1 22.89 59 SER B N 1
ATOM 3530 C CA . SER B 1 59 ? 11.258 -20 -46.531 1 22.89 59 SER B CA 1
ATOM 3531 C C . SER B 1 59 ? 10.617 -20.141 -45.156 1 22.89 59 SER B C 1
ATOM 3533 O O . SER B 1 59 ? 9.883 -21.109 -44.906 1 22.89 59 SER B O 1
ATOM 3535 N N . THR B 1 60 ? 11.312 -19.875 -44.281 1 24.23 60 THR B N 1
ATOM 3536 C CA . THR B 1 60 ? 10.828 -19.781 -42.906 1 24.23 60 THR B CA 1
ATOM 3537 C C . THR B 1 60 ? 9.461 -19.094 -42.844 1 24.23 60 THR B C 1
ATOM 3539 O O . THR B 1 60 ? 9.312 -17.969 -43.312 1 24.23 60 THR B O 1
ATOM 3542 N N . PRO B 1 61 ? 8.422 -19.906 -43.031 1 23.61 61 PRO B N 1
ATOM 3543 C CA . PRO B 1 61 ? 7.129 -19.234 -43.125 1 23.61 61 PRO B CA 1
ATOM 3544 C C . PRO B 1 61 ? 7.066 -17.938 -42.312 1 23.61 61 PRO B C 1
ATOM 3546 O O . PRO B 1 61 ? 7.594 -17.875 -41.219 1 23.61 61 PRO B O 1
ATOM 3549 N N . SER B 1 62 ? 6.977 -16.859 -43.094 1 22.45 62 SER B N 1
ATOM 3550 C CA . SER B 1 62 ? 6.891 -15.445 -42.75 1 22.45 62 SER B CA 1
ATOM 3551 C C . SER B 1 62 ? 5.973 -15.211 -41.562 1 22.45 62 SER B C 1
ATOM 3553 O O . SER B 1 62 ? 6.383 -14.617 -40.562 1 22.45 62 SER B O 1
ATOM 3555 N N . SER B 1 63 ? 4.637 -14.93 -42.031 1 23.02 63 SER B N 1
ATOM 3556 C CA . SER B 1 63 ? 3.678 -13.93 -41.562 1 23.02 63 SER B CA 1
ATOM 3557 C C . SER B 1 63 ? 2.898 -14.445 -40.344 1 23.02 63 SER B C 1
ATOM 3559 O O . SER B 1 63 ? 2.164 -15.43 -40.438 1 23.02 63 SER B O 1
ATOM 3561 N N . LEU B 1 64 ? 3.475 -14.523 -39.375 1 26.38 64 LEU B N 1
ATOM 3562 C CA . LEU B 1 64 ? 2.707 -14.609 -38.125 1 26.38 64 LEU B CA 1
ATOM 3563 C C . LEU B 1 64 ? 1.449 -13.75 -38.188 1 26.38 64 LEU B C 1
ATOM 3565 O O . LEU B 1 64 ? 1.415 -12.641 -37.656 1 26.38 64 LEU B O 1
ATOM 3569 N N . GLY B 1 65 ? 0.645 -13.641 -39.281 1 24.48 65 GLY B N 1
ATOM 3570 C CA . GLY B 1 65 ? -0.454 -12.891 -39.875 1 24.48 65 GLY B CA 1
ATOM 3571 C C . GLY B 1 65 ? -1.723 -12.938 -39.062 1 24.48 65 GLY B C 1
ATOM 3572 O O . GLY B 1 65 ? -2.594 -12.078 -39.188 1 24.48 65 GLY B O 1
ATOM 3573 N N . TRP B 1 66 ? -2.107 -14.031 -38.625 1 25.52 66 TRP B N 1
ATOM 3574 C CA . TRP B 1 66 ? -3.496 -14.016 -38.188 1 25.52 66 TRP B CA 1
ATOM 3575 C C . TRP B 1 66 ? -3.635 -13.258 -36.875 1 25.52 66 TRP B C 1
ATOM 3577 O O . TRP B 1 66 ? -4.727 -13.188 -36.281 1 25.52 66 TRP B O 1
ATOM 3587 N N . MET B 1 67 ? -2.525 -13.156 -36.156 1 29.45 67 MET B N 1
ATOM 3588 C CA . MET B 1 67 ? -2.596 -12.148 -35.094 1 29.45 67 MET B CA 1
ATOM 3589 C C . MET B 1 67 ? -3.061 -10.805 -35.656 1 29.45 67 MET B C 1
ATOM 3591 O O . MET B 1 67 ? -2.676 -9.75 -35.156 1 29.45 67 MET B O 1
ATOM 3595 N N . GLY B 1 68 ? -3.426 -10.656 -36.75 1 28.03 68 GLY B N 1
ATOM 3596 C CA . GLY B 1 68 ? -3.805 -9.516 -37.562 1 28.03 68 GLY B CA 1
ATOM 3597 C C . GLY B 1 68 ? -5.008 -8.766 -37 1 28.03 68 GLY B C 1
ATOM 3598 O O . GLY B 1 68 ? -5.449 -7.781 -37.594 1 28.03 68 GLY B O 1
ATOM 3599 N N . SER B 1 69 ? -5.938 -9.484 -36.531 1 30.25 69 SER B N 1
ATOM 3600 C CA . SER B 1 69 ? -6.996 -8.539 -36.219 1 30.25 69 SER B CA 1
ATOM 3601 C C . SER B 1 69 ? -6.598 -7.66 -35.031 1 30.25 69 SER B C 1
ATOM 3603 O O . SER B 1 69 ? -6.145 -8.156 -34 1 30.25 69 SER B O 1
ATOM 3605 N N . SER B 1 70 ? -6.168 -6.406 -35.062 1 31.83 70 SER B N 1
ATOM 3606 C CA . SER B 1 70 ? -5.738 -5.141 -34.5 1 31.83 70 SER B CA 1
ATOM 3607 C C . SER B 1 70 ? -6.562 -4.797 -33.25 1 31.83 70 SER B C 1
ATOM 3609 O O . SER B 1 70 ? -6.656 -3.627 -32.875 1 31.83 70 SER B O 1
ATOM 3611 N N . ASP B 1 71 ? -7.418 -5.598 -32.844 1 32.34 71 ASP B N 1
ATOM 3612 C CA . ASP B 1 71 ? -8.086 -4.879 -31.781 1 32.34 71 ASP B CA 1
ATOM 3613 C C . ASP B 1 71 ? -7.176 -4.738 -30.562 1 32.34 71 ASP B C 1
ATOM 3615 O O . ASP B 1 71 ? -6.648 -5.734 -30.062 1 32.34 71 ASP B O 1
ATOM 3619 N N . PRO B 1 72 ? -6.531 -3.658 -30.266 1 36.16 72 PRO B N 1
ATOM 3620 C CA . PRO B 1 72 ? -5.578 -3.385 -29.188 1 36.16 72 PRO B CA 1
ATOM 3621 C C . PRO B 1 72 ? -6.066 -3.881 -27.828 1 36.16 72 PRO B C 1
ATOM 3623 O O . PRO B 1 72 ? -7.25 -3.754 -27.5 1 36.16 72 PRO B O 1
ATOM 3626 N N . LEU B 1 73 ? -5.625 -5.168 -27.328 1 40.16 73 LEU B N 1
ATOM 3627 C CA . LEU B 1 73 ? -5.871 -5.402 -25.906 1 40.16 73 LEU B CA 1
ATOM 3628 C C . LEU B 1 73 ? -5.992 -4.082 -25.156 1 40.16 73 LEU B C 1
ATOM 3630 O O . LEU B 1 73 ? -5.387 -3.082 -25.547 1 40.16 73 LEU B O 1
ATOM 3634 N N . PRO B 1 74 ? -7.066 -3.871 -24.469 1 43.5 74 PRO B N 1
ATOM 3635 C CA . PRO B 1 74 ? -7.031 -2.658 -23.641 1 43.5 74 PRO B CA 1
ATOM 3636 C C . PRO B 1 74 ? -5.664 -2.414 -23.016 1 43.5 74 PRO B C 1
ATOM 3638 O O . PRO B 1 74 ? -5 -3.361 -22.578 1 43.5 74 PRO B O 1
ATOM 3641 N N . GLN B 1 75 ? -4.852 -1.622 -23.594 1 48.69 75 GLN B N 1
ATOM 3642 C CA . GLN B 1 75 ? -3.502 -1.282 -23.156 1 48.69 75 GLN B CA 1
ATOM 3643 C C . GLN B 1 75 ? -3.498 -0.856 -21.688 1 48.69 75 GLN B C 1
ATOM 3645 O O . GLN B 1 75 ? -4.219 0.066 -21.297 1 48.69 75 GLN B O 1
ATOM 3650 N N . ALA B 1 76 ? -3.07 -1.866 -20.828 1 52.31 76 ALA B N 1
ATOM 3651 C CA . ALA B 1 76 ? -2.885 -1.411 -19.453 1 52.31 76 ALA B CA 1
ATOM 3652 C C . ALA B 1 76 ? -2.318 0.006 -19.422 1 52.31 76 ALA B C 1
ATOM 3654 O O . ALA B 1 76 ? -1.472 0.364 -20.234 1 52.31 76 ALA B O 1
ATOM 3655 N N . PRO B 1 77 ? -3.076 0.859 -18.641 1 6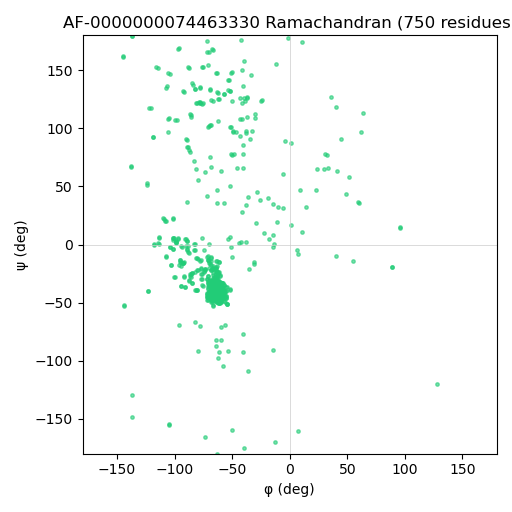0.25 77 PRO B N 1
ATOM 3656 C CA . PRO B 1 77 ? -2.592 2.238 -18.547 1 60.25 77 PRO B CA 1
ATOM 3657 C C . PRO B 1 77 ? -1.128 2.322 -18.125 1 60.25 77 PRO B C 1
ATOM 3659 O O . PRO B 1 77 ? -0.616 1.403 -17.469 1 60.25 77 PRO B O 1
ATOM 3662 N N . GLU B 1 78 ? -0.507 3.203 -18.703 1 76.62 78 GLU B N 1
ATOM 3663 C CA . GLU B 1 78 ? 0.879 3.486 -18.344 1 76.62 78 GLU B CA 1
ATOM 3664 C C . GLU B 1 78 ? 1.029 3.697 -16.828 1 76.62 78 GLU B C 1
ATOM 3666 O O . GLU B 1 78 ? 0.151 4.277 -16.188 1 76.62 78 GLU B O 1
ATOM 3671 N N . LEU B 1 79 ? 2.014 3.029 -16.312 1 81.5 79 LEU B N 1
ATOM 3672 C CA . LEU B 1 79 ? 2.287 3.186 -14.898 1 81.5 79 LEU B CA 1
ATOM 3673 C C . LEU B 1 79 ? 2.668 4.625 -14.57 1 81.5 79 LEU B C 1
ATOM 3675 O O . LEU B 1 79 ? 3.475 5.234 -15.273 1 81.5 79 LEU B O 1
ATOM 3679 N N . ASN B 1 80 ? 1.97 5.242 -13.641 1 88.62 80 ASN B N 1
ATOM 3680 C CA . ASN B 1 80 ? 2.453 6.477 -13.031 1 88.62 80 ASN B CA 1
ATOM 3681 C C . ASN B 1 80 ? 3.314 6.195 -11.805 1 88.62 80 ASN B C 1
ATOM 3683 O O . ASN B 1 80 ? 2.809 6.156 -10.68 1 88.62 80 ASN B O 1
ATOM 3687 N N . LEU B 1 81 ? 4.598 6.059 -12.055 1 91.44 81 LEU B N 1
ATOM 3688 C CA . LEU B 1 81 ? 5.52 5.566 -11.039 1 91.44 81 LEU B CA 1
ATOM 3689 C C . LEU B 1 81 ? 5.625 6.555 -9.875 1 91.44 81 LEU B C 1
ATOM 3691 O O . LEU B 1 81 ? 5.789 6.148 -8.727 1 91.44 81 LEU B O 1
ATOM 3695 N N . SER B 1 82 ? 5.438 7.812 -10.18 1 92.81 82 SER B N 1
ATOM 3696 C CA . SER B 1 82 ? 5.516 8.828 -9.125 1 92.81 82 SER B CA 1
ATOM 3697 C C . SER B 1 82 ? 4.363 8.688 -8.141 1 92.81 82 SER B C 1
ATOM 3699 O O . SER B 1 82 ? 4.574 8.672 -6.926 1 92.81 82 SER B O 1
ATOM 3701 N N . ASN B 1 83 ? 3.154 8.594 -8.695 1 95.31 83 ASN B N 1
ATOM 3702 C CA . ASN B 1 83 ? 1.99 8.422 -7.836 1 95.31 83 ASN B CA 1
ATOM 3703 C C . ASN B 1 83 ? 2.049 7.109 -7.066 1 95.31 83 ASN B C 1
ATOM 3705 O O . ASN B 1 83 ? 1.641 7.043 -5.906 1 95.31 83 ASN B O 1
ATOM 3709 N N . MET B 1 84 ? 2.527 6.09 -7.719 1 96.31 84 MET B N 1
ATOM 3710 C CA . MET B 1 84 ? 2.602 4.785 -7.066 1 96.31 84 MET B CA 1
ATOM 3711 C C . MET B 1 84 ? 3.641 4.793 -5.949 1 96.31 84 MET B C 1
ATOM 3713 O O . MET B 1 84 ? 3.439 4.172 -4.906 1 96.31 84 MET B O 1
ATOM 3717 N N . GLU B 1 85 ? 4.715 5.473 -6.176 1 96.81 85 GLU B N 1
ATOM 3718 C CA . GLU B 1 85 ? 5.723 5.633 -5.133 1 96.81 85 GLU B CA 1
ATOM 3719 C C . GLU B 1 85 ? 5.145 6.332 -3.904 1 96.81 85 GLU B C 1
ATOM 3721 O O . GLU B 1 85 ? 5.379 5.902 -2.773 1 96.81 85 GLU B O 1
ATOM 3726 N N . LEU B 1 86 ? 4.41 7.352 -4.145 1 97.75 86 LEU B N 1
ATOM 3727 C CA . LEU B 1 86 ? 3.822 8.117 -3.051 1 97.75 86 LEU B CA 1
ATOM 3728 C C . LEU B 1 86 ? 2.781 7.293 -2.305 1 97.75 86 LEU B C 1
ATOM 3730 O O . LEU B 1 86 ? 2.682 7.371 -1.078 1 97.75 86 LEU B O 1
ATOM 3734 N N . LEU B 1 87 ? 1.999 6.562 -3.064 1 97.94 87 LEU B N 1
ATOM 3735 C CA . LEU B 1 87 ? 1.011 5.703 -2.42 1 97.94 87 LEU B CA 1
ATOM 3736 C C . LEU B 1 87 ? 1.689 4.637 -1.568 1 97.94 87 LEU B C 1
ATOM 3738 O O . LEU B 1 87 ? 1.236 4.34 -0.461 1 97.94 87 LEU B O 1
ATOM 3742 N N . LEU B 1 88 ? 2.748 4.031 -2.105 1 97.56 88 LEU B N 1
ATOM 3743 C CA . LEU B 1 88 ? 3.502 3.037 -1.349 1 97.56 88 LEU B CA 1
ATOM 3744 C C . LEU B 1 88 ? 4.09 3.652 -0.081 1 97.56 88 LEU B C 1
ATOM 3746 O O . LEU B 1 88 ? 4.078 3.025 0.98 1 97.56 88 LEU B O 1
ATOM 3750 N N . GLN B 1 89 ? 4.641 4.844 -0.22 1 97.5 89 GLN B N 1
ATOM 3751 C CA . GLN B 1 89 ? 5.16 5.566 0.936 1 97.5 89 GLN B CA 1
ATOM 3752 C C . GLN B 1 89 ? 4.07 5.785 1.982 1 97.5 89 GLN B C 1
ATOM 3754 O O . GLN B 1 89 ? 4.316 5.637 3.182 1 97.5 89 GLN B O 1
ATOM 3759 N N . TRP B 1 90 ? 2.895 6.137 1.529 1 98.12 90 TRP B N 1
ATOM 3760 C CA . TRP B 1 90 ? 1.78 6.355 2.447 1 98.12 90 TRP B CA 1
ATOM 3761 C C . TRP B 1 90 ? 1.448 5.078 3.213 1 98.12 90 TRP B C 1
ATOM 3763 O O . TRP B 1 90 ? 1.396 5.086 4.445 1 98.12 90 TRP B O 1
ATOM 3773 N N . CYS B 1 91 ? 1.287 3.971 2.482 1 97.19 91 CYS B N 1
ATOM 3774 C CA . CYS B 1 91 ? 0.801 2.721 3.057 1 97.19 91 CYS B CA 1
ATOM 3775 C C . CYS B 1 91 ? 1.872 2.062 3.918 1 97.19 91 CYS B C 1
ATOM 3777 O O . CYS B 1 91 ? 1.559 1.271 4.809 1 97.19 91 CYS B O 1
ATOM 3779 N N . SER B 1 92 ? 3.109 2.414 3.697 1 95.88 92 SER B N 1
ATOM 3780 C CA . SER B 1 92 ? 4.18 1.73 4.418 1 95.88 92 SER B CA 1
ATOM 3781 C C . SER B 1 92 ? 4.664 2.561 5.602 1 95.88 92 SER B C 1
ATOM 3783 O O . SER B 1 92 ? 5.141 2.012 6.598 1 95.88 92 SER B O 1
ATOM 3785 N N . SER B 1 93 ? 4.523 3.92 5.488 1 96.12 93 SER B N 1
ATOM 3786 C CA . SER B 1 93 ? 5.234 4.688 6.504 1 96.12 93 SER B CA 1
ATOM 3787 C C . SER B 1 93 ? 4.445 5.922 6.922 1 96.12 93 SER B C 1
ATOM 3789 O O . SER B 1 93 ? 4.148 6.109 8.102 1 96.12 93 SER B O 1
ATOM 3791 N N . THR B 1 94 ? 4.004 6.773 6.02 1 97.5 94 THR B N 1
ATOM 3792 C CA . THR B 1 94 ? 3.453 8.094 6.312 1 97.5 94 THR B CA 1
ATOM 3793 C C . THR B 1 94 ? 2.17 7.973 7.133 1 97.5 94 THR B C 1
ATOM 3795 O O . THR B 1 94 ? 1.92 8.781 8.023 1 97.5 94 THR B O 1
ATOM 3798 N N . TYR B 1 95 ? 1.367 6.98 6.852 1 97.06 95 TYR B N 1
ATOM 3799 C CA . TYR B 1 95 ? 0.083 6.836 7.527 1 97.06 95 TYR B CA 1
ATOM 3800 C C . TYR B 1 95 ? 0.266 6.793 9.039 1 97.06 95 TYR B C 1
ATOM 3802 O O . TYR B 1 95 ? -0.506 7.41 9.781 1 97.06 95 TYR B O 1
ATOM 3810 N N . ALA B 1 96 ? 1.292 6.117 9.508 1 95.12 96 ALA B N 1
ATOM 3811 C CA . ALA B 1 96 ? 1.509 5.887 10.938 1 95.12 96 ALA B CA 1
ATOM 3812 C C . ALA B 1 96 ? 1.937 7.168 11.641 1 95.12 96 ALA B C 1
ATOM 3814 O O . ALA B 1 96 ? 1.649 7.359 12.828 1 95.12 96 ALA B O 1
ATOM 3815 N N . THR B 1 97 ? 2.586 7.996 10.898 1 94.5 97 THR B N 1
ATOM 3816 C CA . THR B 1 97 ? 3.047 9.258 11.469 1 94.5 97 THR B CA 1
ATOM 3817 C C . THR B 1 97 ? 1.91 10.273 11.508 1 94.5 97 THR B C 1
ATOM 3819 O O . THR B 1 97 ? 1.947 11.219 12.305 1 94.5 97 THR B O 1
ATOM 3822 N N . MET B 1 98 ? 0.942 10.023 10.672 1 94.38 98 MET B N 1
ATOM 3823 C CA . MET B 1 98 ? -0.174 10.961 10.609 1 94.38 98 MET B CA 1
ATOM 3824 C C . MET B 1 98 ? -1.289 10.547 11.562 1 94.38 98 MET B C 1
ATOM 3826 O O . MET B 1 98 ? -2.029 11.398 12.062 1 94.38 98 MET B O 1
ATOM 3830 N N . ALA B 1 99 ? -1.278 9.25 11.758 1 90.12 99 ALA B N 1
ATOM 3831 C CA . ALA B 1 99 ? -2.277 8.742 12.695 1 90.12 99 ALA B CA 1
ATOM 3832 C C . ALA B 1 99 ? -1.857 8.992 14.141 1 90.12 99 ALA B C 1
ATOM 3834 O O . ALA B 1 99 ? -0.696 8.789 14.5 1 90.12 99 ALA B O 1
ATOM 3835 N N . HIS B 1 100 ? -2.555 9.648 14.969 1 77.31 100 HIS B N 1
ATOM 3836 C CA . HIS B 1 100 ? -2.195 10.031 16.328 1 77.31 100 HIS B CA 1
ATOM 3837 C C . HIS B 1 100 ? -2.268 8.828 17.266 1 77.31 100 HIS B C 1
ATOM 3839 O O . HIS B 1 100 ? -1.665 8.844 18.344 1 77.31 100 HIS B O 1
ATOM 3845 N N . ASP B 1 101 ? -3.006 7.918 16.906 1 81.69 101 ASP B N 1
ATOM 3846 C CA . ASP B 1 101 ? -3.199 6.738 17.75 1 81.69 101 ASP B CA 1
ATOM 3847 C C . ASP B 1 101 ? -3.361 5.48 16.891 1 81.69 101 ASP B C 1
ATOM 3849 O O . ASP B 1 101 ? -3.682 5.566 15.703 1 81.69 101 ASP B O 1
ATOM 3853 N N . GLN B 1 102 ? -3.17 4.359 17.578 1 83.06 102 GLN B N 1
ATOM 3854 C CA . GLN B 1 102 ? -3.248 3.064 16.906 1 83.06 102 GLN B CA 1
ATOM 3855 C C . GLN B 1 102 ? -4.652 2.805 16.375 1 83.06 102 GLN B C 1
ATOM 3857 O O . GLN B 1 102 ? -4.816 2.162 15.328 1 83.06 102 GLN B O 1
ATOM 3862 N N . GLN B 1 103 ? -5.582 3.379 17.031 1 83.88 103 GLN B N 1
ATOM 3863 C CA . GLN B 1 103 ? -6.973 3.15 16.656 1 83.88 103 GLN B CA 1
ATOM 3864 C C . GLN B 1 103 ? -7.281 3.77 15.297 1 83.88 103 GLN B C 1
ATOM 3866 O O . GLN B 1 103 ? -8.18 3.312 14.586 1 83.88 103 GLN B O 1
ATOM 3871 N N . PHE B 1 104 ? -6.434 4.781 14.883 1 89.06 104 PHE B N 1
ATOM 3872 C CA . PHE B 1 104 ? -6.703 5.496 13.641 1 89.06 104 PHE B CA 1
ATOM 3873 C C . PHE B 1 104 ? -5.809 4.984 12.523 1 89.06 104 PHE B C 1
ATOM 3875 O O . PHE B 1 104 ? -5.973 5.371 11.359 1 89.06 104 PHE B O 1
ATOM 3882 N N . GLU B 1 105 ? -4.941 4.105 12.805 1 92.19 105 GLU B N 1
ATOM 3883 C CA . GLU B 1 105 ? -3.945 3.676 11.82 1 92.19 105 GLU B CA 1
ATOM 3884 C C . GLU B 1 105 ? -4.602 2.975 10.641 1 92.19 105 GLU B C 1
ATOM 3886 O O . GLU B 1 105 ? -4.238 3.215 9.484 1 92.19 105 GLU B O 1
ATOM 3891 N N . ASP B 1 106 ? -5.57 2.15 10.906 1 92.88 106 ASP B N 1
ATOM 3892 C CA . ASP B 1 106 ? -6.246 1.451 9.82 1 92.88 106 ASP B CA 1
ATOM 3893 C C . ASP B 1 106 ? -7.012 2.43 8.93 1 92.88 106 ASP B C 1
ATOM 3895 O O . ASP B 1 106 ? -7.082 2.244 7.715 1 92.88 106 ASP B O 1
ATOM 3899 N N . LEU B 1 107 ? -7.59 3.398 9.547 1 93.44 107 LEU B N 1
ATOM 3900 C CA . LEU B 1 107 ? -8.305 4.426 8.797 1 93.44 107 LEU B CA 1
ATOM 3901 C C . LEU B 1 107 ? -7.367 5.145 7.832 1 93.44 107 LEU B C 1
ATOM 3903 O O . LEU B 1 107 ? -7.664 5.262 6.641 1 93.44 107 LEU B O 1
ATOM 3907 N N . TYR B 1 108 ? -6.215 5.582 8.359 1 96.25 108 TYR B N 1
ATOM 3908 C CA . TYR B 1 108 ? -5.27 6.332 7.543 1 96.25 108 TYR B CA 1
ATOM 3909 C C . TYR B 1 108 ? -4.617 5.434 6.496 1 96.25 108 TYR B C 1
ATOM 3911 O O . TYR B 1 108 ? -4.402 5.855 5.355 1 96.25 108 TYR B O 1
ATOM 3919 N N . ARG B 1 109 ? -4.398 4.246 6.809 1 96.38 109 ARG B N 1
ATOM 3920 C CA . ARG B 1 109 ? -3.592 3.373 5.965 1 96.38 109 ARG B CA 1
ATOM 3921 C C . ARG B 1 109 ? -4.426 2.791 4.828 1 96.38 109 ARG B C 1
ATOM 3923 O O . ARG B 1 109 ? -3.947 2.682 3.695 1 96.38 109 ARG B O 1
ATOM 3930 N N . TRP B 1 110 ? -5.695 2.428 5.133 1 94.56 110 TRP B N 1
ATOM 3931 C CA . TRP B 1 110 ? -6.43 1.649 4.137 1 94.56 110 TRP B CA 1
ATOM 3932 C C . TRP B 1 110 ? -7.727 2.35 3.746 1 94.56 110 TRP B C 1
ATOM 3934 O O . TRP B 1 110 ? -8.07 2.42 2.562 1 94.56 110 TRP B O 1
ATOM 3944 N N . VAL B 1 111 ? -8.422 2.924 4.645 1 94.38 111 VAL B N 1
ATOM 3945 C CA . VAL B 1 111 ? -9.727 3.51 4.367 1 94.38 111 VAL B CA 1
ATOM 3946 C C . VAL B 1 111 ? -9.555 4.781 3.539 1 94.38 111 VAL B C 1
ATOM 3948 O O . VAL B 1 111 ? -10.273 4.992 2.557 1 94.38 111 VAL B O 1
ATOM 3951 N N . LEU B 1 112 ? -8.578 5.664 3.926 1 96.56 112 LEU B N 1
ATOM 3952 C CA . LEU B 1 112 ? -8.352 6.93 3.232 1 96.56 112 LEU B CA 1
ATOM 3953 C C . LEU B 1 112 ? -7.984 6.691 1.771 1 96.56 112 LEU B C 1
ATOM 3955 O O . LEU B 1 112 ? -8.625 7.242 0.87 1 96.56 112 LEU B O 1
ATOM 3959 N N . PRO B 1 113 ? -7.027 5.793 1.526 1 97.44 113 PRO B N 1
ATOM 3960 C CA . PRO B 1 113 ? -6.699 5.566 0.118 1 97.44 113 PRO B CA 1
ATOM 3961 C C . PRO B 1 113 ? -7.852 4.938 -0.662 1 97.44 113 PRO B C 1
ATOM 3963 O O . PRO B 1 113 ? -8.062 5.266 -1.832 1 97.44 113 PRO B O 1
ATOM 3966 N N . LYS B 1 114 ? -8.57 4.078 -0.035 1 95.81 114 LYS B N 1
ATOM 3967 C CA . LYS B 1 114 ? -9.703 3.451 -0.709 1 95.81 114 LYS B CA 1
ATOM 3968 C C . LYS B 1 114 ? -10.781 4.48 -1.055 1 95.81 114 LYS B C 1
ATOM 3970 O O . LYS B 1 114 ? -11.32 4.469 -2.16 1 95.81 114 LYS B O 1
ATOM 3975 N N . GLU B 1 115 ? -11.109 5.367 -0.085 1 95.25 115 GLU B N 1
ATOM 3976 C CA . GLU B 1 115 ? -12.039 6.469 -0.349 1 95.25 115 GLU B CA 1
ATOM 3977 C C . GLU B 1 115 ? -11.516 7.375 -1.46 1 95.25 115 GLU B C 1
ATOM 3979 O O . GLU B 1 115 ? -12.297 7.922 -2.238 1 95.25 115 GLU B O 1
ATOM 3984 N N . GLY B 1 116 ? -10.25 7.516 -1.458 1 96.75 116 GLY B N 1
ATOM 3985 C CA . GLY B 1 116 ? -9.617 8.359 -2.453 1 96.75 116 GLY B CA 1
ATOM 3986 C C . GLY B 1 116 ? -9.758 7.836 -3.867 1 96.75 116 GLY B C 1
ATOM 3987 O O . GLY B 1 116 ? -9.695 8.602 -4.832 1 96.75 116 GLY B O 1
ATOM 3988 N N . LEU B 1 117 ? -9.883 6.531 -4.027 1 95.56 117 LEU B N 1
ATOM 3989 C CA . LEU B 1 117 ? -10.078 5.965 -5.359 1 95.56 117 LEU B CA 1
ATOM 3990 C C . LEU B 1 117 ? -11.391 6.453 -5.969 1 95.56 117 LEU B C 1
ATOM 3992 O O . LEU B 1 117 ? -11.484 6.637 -7.184 1 95.56 117 LEU B O 1
ATOM 3996 N N . GLU B 1 118 ? -12.359 6.703 -5.152 1 94.69 118 GLU B N 1
ATOM 3997 C CA . GLU B 1 118 ? -13.656 7.207 -5.605 1 94.69 118 GLU B CA 1
ATOM 3998 C C . GLU B 1 118 ? -13.688 8.734 -5.602 1 94.69 118 GLU B C 1
ATOM 4000 O O . GLU B 1 118 ? -14.359 9.352 -6.434 1 94.69 118 GLU B O 1
ATOM 4005 N N . TYR B 1 119 ? -13.039 9.312 -4.633 1 95.81 119 TYR B N 1
ATOM 4006 C CA . TYR B 1 119 ? -12.945 10.766 -4.504 1 95.81 119 TYR B CA 1
ATOM 4007 C C . TYR B 1 119 ? -11.5 11.227 -4.578 1 95.81 119 TYR B C 1
ATOM 4009 O O . TYR B 1 119 ? -10.852 11.438 -3.549 1 95.81 119 TYR B O 1
ATOM 4017 N N . PRO B 1 120 ? -11.031 11.578 -5.758 1 96.25 120 PRO B N 1
ATOM 4018 C CA . PRO B 1 120 ? -9.602 11.766 -6.016 1 96.25 120 PRO B CA 1
ATOM 4019 C C . PRO B 1 120 ? -9.008 12.914 -5.211 1 96.25 120 PRO B C 1
ATOM 4021 O O . PRO B 1 120 ? -7.785 12.969 -5.023 1 96.25 120 PRO B O 1
ATOM 4024 N N . PHE B 1 121 ? -9.812 13.891 -4.719 1 94.75 121 PHE B N 1
ATOM 4025 C CA . PHE B 1 121 ? -9.227 14.953 -3.91 1 94.75 121 PHE B CA 1
ATOM 4026 C C . PHE B 1 121 ? -8.656 14.391 -2.613 1 94.75 121 PHE B C 1
ATOM 4028 O O . PHE B 1 121 ? -7.668 14.906 -2.088 1 94.75 121 PHE B O 1
ATOM 4035 N N . VAL B 1 122 ? -9.258 13.281 -2.1 1 97.62 122 VAL B N 1
ATOM 4036 C CA . VAL B 1 122 ? -8.711 12.625 -0.915 1 97.62 122 VAL B CA 1
ATOM 4037 C C . VAL B 1 122 ? -7.355 12.008 -1.243 1 97.62 122 VAL B C 1
ATOM 4039 O O . VAL B 1 122 ? -6.402 12.141 -0.47 1 97.62 122 VAL B O 1
ATOM 4042 N N . LEU B 1 123 ? -7.281 11.367 -2.395 1 97.56 123 LEU B N 1
ATOM 4043 C CA . LEU B 1 123 ? -6.043 10.719 -2.814 1 97.56 123 LEU B CA 1
ATOM 4044 C C . LEU B 1 123 ? -4.938 11.75 -3.033 1 97.56 123 LEU B C 1
ATOM 4046 O O . LEU B 1 123 ? -3.807 11.555 -2.58 1 97.56 123 LEU B O 1
ATOM 4050 N N . HIS B 1 124 ? -5.266 12.82 -3.68 1 96.25 124 HIS B N 1
ATOM 4051 C CA . HIS B 1 124 ? -4.297 13.891 -3.867 1 96.25 124 HIS B CA 1
ATOM 4052 C C . HIS B 1 124 ? -3.826 14.453 -2.527 1 96.25 124 HIS B C 1
ATOM 4054 O O . HIS B 1 124 ? -2.648 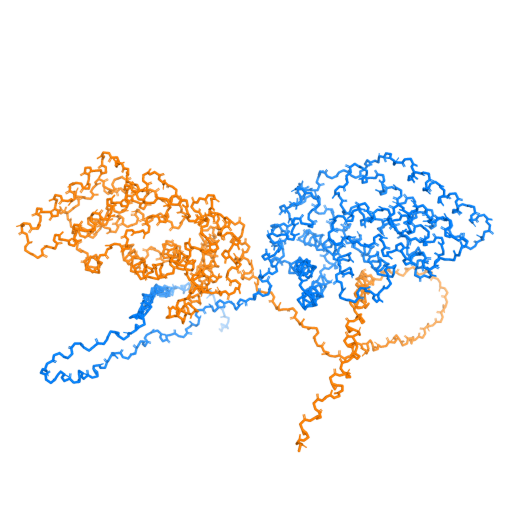14.781 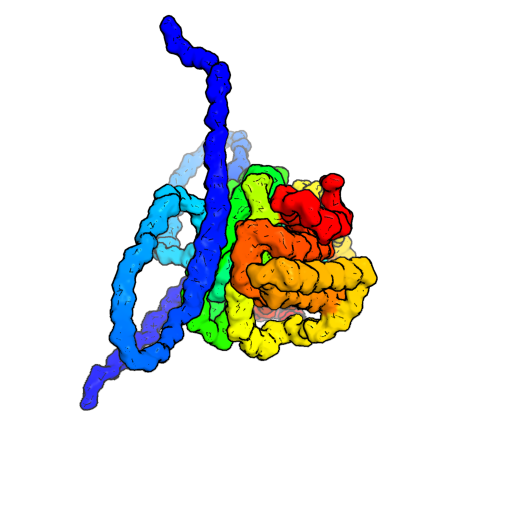-2.367 1 96.25 124 HIS B O 1
ATOM 4060 N N . GLY B 1 125 ? -4.762 14.586 -1.587 1 96.75 125 GLY B N 1
ATOM 4061 C CA . GLY B 1 125 ? -4.387 15.07 -0.269 1 96.75 125 GLY B CA 1
ATOM 4062 C C . GLY B 1 125 ? -3.369 14.188 0.427 1 96.75 125 GLY B C 1
ATOM 4063 O O . GLY B 1 125 ? -2.363 14.672 0.946 1 96.75 125 GLY B O 1
ATOM 4064 N N . LEU B 1 126 ? -3.67 12.867 0.404 1 98 126 LEU B N 1
ATOM 4065 C CA . LEU B 1 126 ? -2.748 11.977 1.101 1 98 126 LEU B CA 1
ATOM 4066 C C . LEU B 1 126 ? -1.428 11.859 0.346 1 98 126 LEU B C 1
ATOM 4068 O O . LEU B 1 126 ? -0.369 11.703 0.959 1 98 126 LEU B O 1
ATOM 4072 N N . LEU B 1 127 ? -1.443 11.922 -1.019 1 98 127 LEU B N 1
ATOM 4073 C CA . LEU B 1 127 ? -0.205 11.883 -1.787 1 98 127 LEU B CA 1
ATOM 4074 C C . LEU B 1 127 ? 0.644 13.117 -1.518 1 98 127 LEU B C 1
ATOM 4076 O O . LEU B 1 127 ? 1.874 13.047 -1.514 1 98 127 LEU B O 1
ATOM 4080 N N . ALA B 1 128 ? -0.035 14.25 -1.279 1 96.56 128 ALA B N 1
ATOM 4081 C CA . ALA B 1 128 ? 0.687 15.469 -0.914 1 96.56 128 ALA B CA 1
ATOM 4082 C C . ALA B 1 128 ? 1.443 15.281 0.399 1 96.56 128 ALA B C 1
ATOM 4084 O O . ALA B 1 128 ? 2.619 15.641 0.501 1 96.56 128 ALA B O 1
ATOM 4085 N N . LEU B 1 129 ? 0.792 14.703 1.355 1 98.12 129 LEU B N 1
ATOM 4086 C CA . LEU B 1 129 ? 1.425 14.469 2.65 1 98.12 129 LEU B CA 1
ATOM 4087 C C . LEU B 1 129 ? 2.57 13.469 2.523 1 98.12 129 LEU B C 1
ATOM 4089 O O . LEU B 1 129 ? 3.607 13.625 3.174 1 98.12 129 LEU B O 1
ATOM 4093 N N . SER B 1 130 ? 2.334 12.484 1.666 1 98.12 130 SER B N 1
ATOM 4094 C CA . SER B 1 130 ? 3.387 11.516 1.409 1 98.12 130 SER B CA 1
ATOM 4095 C C . SER B 1 130 ? 4.621 12.18 0.812 1 98.12 130 SER B C 1
ATOM 4097 O O . SER B 1 130 ? 5.75 11.875 1.206 1 98.12 130 SER B O 1
ATOM 4099 N N . ALA B 1 131 ? 4.379 12.992 -0.137 1 97.44 131 ALA B N 1
ATOM 4100 C CA . ALA B 1 131 ? 5.484 13.703 -0.784 1 97.44 131 ALA B CA 1
ATOM 4101 C C . ALA B 1 131 ? 6.227 14.586 0.21 1 97.44 131 ALA B C 1
ATOM 4103 O O . ALA B 1 131 ? 7.457 14.656 0.192 1 97.44 131 ALA B O 1
ATOM 4104 N N . LEU B 1 132 ? 5.539 15.242 1.097 1 97.25 132 LEU B N 1
ATOM 4105 C CA . LEU B 1 132 ? 6.172 16.078 2.107 1 97.25 132 LEU B CA 1
ATOM 4106 C C . LEU B 1 132 ? 7.008 15.242 3.066 1 97.25 132 LEU B C 1
ATOM 4108 O O . LEU B 1 132 ? 8.102 15.648 3.469 1 97.25 132 LEU B O 1
ATOM 4112 N N . HIS B 1 133 ? 6.453 14.156 3.459 1 97.94 133 HIS B N 1
ATOM 4113 C CA . HIS B 1 133 ? 7.176 13.258 4.355 1 97.94 133 HIS B CA 1
ATOM 4114 C C . HIS B 1 133 ? 8.484 12.789 3.727 1 97.94 133 HIS B C 1
ATOM 4116 O O . HIS B 1 133 ? 9.508 12.719 4.406 1 97.94 133 HIS B O 1
ATOM 4122 N N . ILE B 1 134 ? 8.445 12.43 2.443 1 97.31 134 ILE B N 1
ATOM 4123 C CA . ILE B 1 134 ? 9.656 12.031 1.728 1 97.31 134 ILE B CA 1
ATOM 4124 C C . ILE B 1 134 ? 10.625 13.219 1.659 1 97.31 134 ILE B C 1
ATOM 4126 O O . ILE B 1 134 ? 11.828 13.055 1.874 1 97.31 134 ILE B O 1
ATOM 4130 N N . ALA B 1 135 ? 10.141 14.391 1.37 1 94.81 135 ALA B N 1
ATOM 4131 C CA . ALA B 1 135 ? 10.969 15.586 1.256 1 94.81 135 ALA B CA 1
ATOM 4132 C C . ALA B 1 135 ? 11.742 15.844 2.545 1 94.81 135 ALA B C 1
ATOM 4134 O O . ALA B 1 135 ? 12.922 16.203 2.51 1 94.81 135 ALA B O 1
ATOM 4135 N N . ARG B 1 136 ? 11.133 15.664 3.637 1 93.25 136 ARG B N 1
ATOM 4136 C CA . ARG B 1 136 ? 11.719 15.938 4.945 1 93.25 136 ARG B CA 1
ATOM 4137 C C . ARG B 1 136 ? 12.938 15.055 5.195 1 93.25 136 ARG B C 1
ATOM 4139 O O . ARG B 1 136 ? 13.914 15.5 5.801 1 93.25 136 ARG B O 1
ATOM 4146 N N . THR B 1 137 ? 12.883 13.828 4.707 1 91.75 137 THR B N 1
ATOM 4147 C CA . THR B 1 137 ? 13.938 12.875 5.012 1 91.75 137 THR B CA 1
ATOM 4148 C C . THR B 1 137 ? 14.898 12.742 3.832 1 91.75 137 THR B C 1
ATOM 4150 O O . THR B 1 137 ? 15.805 11.898 3.854 1 91.75 137 THR B O 1
ATOM 4153 N N . SER B 1 138 ? 14.742 13.5 2.838 1 91.88 138 SER B N 1
ATOM 4154 C CA . SER B 1 138 ? 15.531 13.375 1.617 1 91.88 138 SER B CA 1
ATOM 4155 C C . SER B 1 138 ? 16.703 14.352 1.609 1 91.88 138 SER B C 1
ATOM 4157 O O . SER B 1 138 ? 16.781 15.242 2.455 1 91.88 138 SER B O 1
ATOM 4159 N N . ASP B 1 139 ? 17.609 14.141 0.655 1 88.75 139 ASP B N 1
ATOM 4160 C CA . ASP B 1 139 ? 18.672 15.109 0.396 1 88.75 139 ASP B CA 1
ATOM 4161 C C . ASP B 1 139 ? 18.109 16.406 -0.169 1 88.75 139 ASP B C 1
ATOM 4163 O O . ASP B 1 139 ? 16.953 16.453 -0.61 1 88.75 139 ASP B O 1
ATOM 4167 N N . PRO B 1 140 ? 18.906 17.422 -0.218 1 85.88 140 PRO B N 1
ATOM 4168 C CA . PRO B 1 140 ? 18.391 18.75 -0.58 1 85.88 140 PRO B CA 1
ATOM 4169 C C . PRO B 1 140 ? 17.781 18.781 -1.979 1 85.88 140 PRO B C 1
ATOM 4171 O O . PRO B 1 140 ? 16.75 19.438 -2.189 1 85.88 140 PRO B O 1
ATOM 4174 N N . VAL B 1 141 ? 18.375 18.109 -2.889 1 86.88 141 VAL B N 1
ATOM 4175 C CA . VAL B 1 141 ? 17.859 18.125 -4.258 1 86.88 141 VAL B CA 1
ATOM 4176 C C . VAL B 1 141 ? 16.516 17.406 -4.312 1 86.88 141 VAL B C 1
ATOM 4178 O O . VAL B 1 141 ? 15.555 17.938 -4.887 1 86.88 141 VAL B O 1
ATOM 4181 N N . SER B 1 142 ? 16.438 16.328 -3.748 1 90.94 142 SER B N 1
ATOM 4182 C CA . SER B 1 142 ? 15.188 15.562 -3.709 1 90.94 142 SER B CA 1
ATOM 4183 C C . SER B 1 142 ? 14.125 16.281 -2.875 1 90.94 142 SER B C 1
ATOM 4185 O O . SER B 1 142 ? 12.938 16.188 -3.174 1 90.94 142 SER B O 1
ATOM 4187 N N . ARG B 1 143 ? 14.602 17 -1.902 1 92.5 143 ARG B N 1
ATOM 4188 C CA . ARG B 1 143 ? 13.688 17.719 -1.028 1 92.5 143 ARG B CA 1
ATOM 4189 C C . ARG B 1 143 ? 12.875 18.75 -1.815 1 92.5 143 ARG B C 1
ATOM 4191 O O . ARG B 1 143 ? 11.656 18.828 -1.665 1 92.5 143 ARG B O 1
ATOM 4198 N N . THR B 1 144 ? 13.492 19.484 -2.639 1 89.69 144 THR B N 1
ATOM 4199 C CA . THR B 1 144 ? 12.812 20.5 -3.438 1 89.69 144 THR B CA 1
ATOM 4200 C C . THR B 1 144 ? 11.852 19.859 -4.434 1 89.69 144 THR B C 1
ATOM 4202 O O . THR B 1 144 ? 10.742 20.359 -4.645 1 89.69 144 THR B O 1
ATOM 4205 N N . ARG B 1 145 ? 12.281 18.797 -5.012 1 90.94 145 ARG B N 1
ATOM 4206 C CA . ARG B 1 145 ? 11.445 18.094 -5.98 1 90.94 145 ARG B CA 1
ATOM 4207 C C . ARG B 1 145 ? 10.172 17.562 -5.328 1 90.94 145 ARG B C 1
ATOM 4209 O O . ARG B 1 145 ? 9.062 17.812 -5.82 1 90.94 145 ARG B O 1
ATOM 4216 N N . TYR B 1 146 ? 10.32 16.891 -4.227 1 94.25 146 TYR B N 1
ATOM 4217 C CA . TYR B 1 146 ? 9.164 16.297 -3.559 1 94.25 146 TYR B CA 1
ATOM 4218 C C . TYR B 1 146 ? 8.266 17.375 -2.961 1 94.25 146 TYR B C 1
ATOM 4220 O O . TYR B 1 146 ? 7.047 17.219 -2.9 1 94.25 146 TYR B O 1
ATOM 4228 N N . PHE B 1 147 ? 8.852 18.484 -2.51 1 91.31 147 PHE B N 1
ATOM 4229 C CA . PHE B 1 147 ? 8.047 19.594 -2.043 1 91.31 147 PHE B CA 1
ATOM 4230 C C . PHE B 1 147 ? 7.164 20.141 -3.164 1 91.31 147 PHE B C 1
ATOM 4232 O O . PHE B 1 147 ? 5.973 20.391 -2.959 1 91.31 147 PHE B O 1
ATOM 4239 N N . SER B 1 148 ? 7.734 20.266 -4.344 1 88.62 148 SER B N 1
ATOM 4240 C CA . SER B 1 148 ? 6.977 20.719 -5.504 1 88.62 148 SER B CA 1
ATOM 4241 C C . SER B 1 148 ? 5.855 19.75 -5.855 1 88.62 148 SER B C 1
ATOM 4243 O O . SER B 1 148 ? 4.746 20.172 -6.184 1 88.62 148 SER B O 1
ATOM 4245 N N . ILE B 1 149 ? 6.141 18.484 -5.758 1 91.31 149 ILE B N 1
ATOM 4246 C CA . ILE B 1 149 ? 5.148 17.453 -6.023 1 91.31 149 ILE B CA 1
ATOM 4247 C C . ILE B 1 149 ? 4.008 17.562 -5.016 1 91.31 149 ILE B C 1
ATOM 4249 O O . ILE B 1 149 ? 2.834 17.438 -5.383 1 91.31 149 ILE B O 1
ATOM 4253 N N . ALA B 1 150 ? 4.375 17.797 -3.775 1 93.5 150 ALA B N 1
ATOM 4254 C CA . ALA B 1 150 ? 3.369 17.938 -2.725 1 93.5 150 ALA B CA 1
ATOM 4255 C C . ALA B 1 150 ? 2.432 19.109 -3.02 1 93.5 150 ALA B C 1
ATOM 4257 O O . ALA B 1 150 ? 1.212 18.969 -2.898 1 93.5 150 ALA B O 1
ATOM 4258 N N . LEU B 1 151 ? 2.996 20.203 -3.404 1 88.5 151 LEU B N 1
ATOM 4259 C CA . LEU B 1 151 ? 2.199 21.391 -3.693 1 88.5 151 LEU B CA 1
ATOM 4260 C C . LEU B 1 151 ? 1.281 21.156 -4.887 1 88.5 151 LEU B C 1
ATOM 4262 O O . LEU B 1 151 ? 0.141 21.625 -4.902 1 88.5 151 LEU B O 1
ATOM 4266 N N . GLU B 1 152 ? 1.749 20.469 -5.832 1 88 152 GLU B N 1
ATOM 4267 C CA . GLU B 1 152 ? 0.932 20.156 -7 1 88 152 GLU B CA 1
ATOM 4268 C C . GLU B 1 152 ? -0.256 19.266 -6.621 1 88 152 GLU B C 1
ATOM 4270 O O . GLU B 1 152 ? -1.379 19.5 -7.07 1 88 152 GLU B O 1
ATOM 4275 N N . HIS B 1 153 ? -0 18.25 -5.898 1 92.44 153 HIS B N 1
ATOM 4276 C CA . HIS B 1 153 ? -1.083 17.391 -5.434 1 92.44 153 HIS B CA 1
ATOM 4277 C C . HIS B 1 153 ? -2.088 18.172 -4.598 1 92.44 153 HIS B C 1
ATOM 4279 O O . HIS B 1 153 ? -3.299 17.969 -4.727 1 92.44 153 HIS B O 1
ATOM 4285 N N . GLN B 1 154 ? -1.578 19.016 -3.746 1 89.81 154 GLN B N 1
ATOM 4286 C CA . GLN B 1 154 ? -2.473 19.844 -2.939 1 89.81 154 GLN B CA 1
ATOM 4287 C C . GLN B 1 154 ? -3.344 20.734 -3.818 1 89.81 154 GLN B C 1
ATOM 4289 O O . GLN B 1 154 ? -4.547 20.859 -3.584 1 89.81 154 GLN B O 1
ATOM 4294 N N . ASN B 1 155 ? -2.756 21.344 -4.816 1 84.5 155 ASN B N 1
ATOM 4295 C CA . ASN B 1 155 ? -3.5 22.203 -5.73 1 84.5 155 ASN B CA 1
ATOM 4296 C C . ASN B 1 155 ? -4.582 21.422 -6.477 1 84.5 155 ASN B C 1
ATOM 4298 O O . ASN B 1 155 ? -5.707 21.906 -6.625 1 84.5 155 ASN B O 1
ATOM 4302 N N . ARG B 1 156 ? -4.242 20.266 -6.898 1 88.88 156 ARG B N 1
ATOM 4303 C CA . ARG B 1 156 ? -5.211 19.438 -7.605 1 88.88 156 ARG B CA 1
ATOM 4304 C C . ARG B 1 156 ? -6.32 18.969 -6.672 1 88.88 156 ARG B C 1
ATOM 4306 O O . ARG B 1 156 ? -7.484 18.891 -7.07 1 88.88 156 ARG B O 1
ATOM 4313 N N . ALA B 1 157 ? -5.922 18.641 -5.492 1 91.75 157 ALA B N 1
ATOM 4314 C CA . ALA B 1 157 ? -6.914 18.234 -4.5 1 91.75 157 ALA B CA 1
ATOM 4315 C C . ALA B 1 157 ? -7.941 19.344 -4.277 1 91.75 157 ALA B C 1
ATOM 4317 O O . ALA B 1 157 ? -9.148 19.078 -4.289 1 91.75 157 ALA B O 1
ATOM 4318 N N . LEU B 1 158 ? -7.457 20.516 -4.133 1 86.75 158 LEU B N 1
ATOM 4319 C CA . LEU B 1 158 ? -8.336 21.656 -3.859 1 86.75 158 LEU B CA 1
ATOM 4320 C C . LEU B 1 158 ? -9.227 21.953 -5.062 1 86.75 158 LEU B C 1
ATOM 4322 O O . LEU B 1 158 ? -10.406 22.281 -4.898 1 86.75 158 LEU B O 1
ATOM 4326 N N . ALA B 1 159 ? -8.688 21.844 -6.277 1 83.25 159 ALA B N 1
ATOM 4327 C CA . ALA B 1 159 ? -9.445 22.078 -7.504 1 83.25 159 ALA B CA 1
ATOM 4328 C C . ALA B 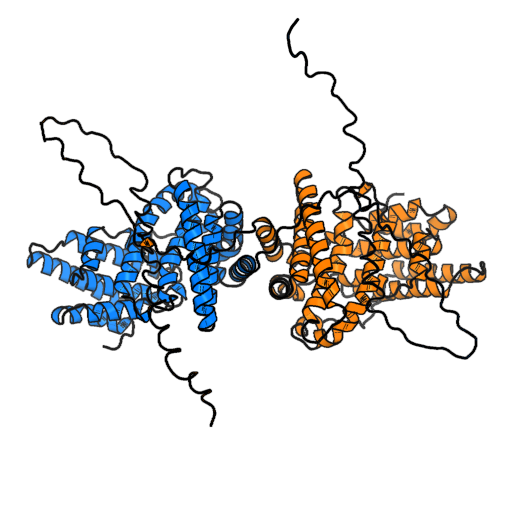1 159 ? -10.609 21.094 -7.625 1 83.25 159 ALA B C 1
ATOM 4330 O O . ALA B 1 159 ? -11.688 21.453 -8.109 1 83.25 159 ALA B O 1
ATOM 4331 N N . LEU B 1 160 ? -10.398 19.906 -7.141 1 88.56 160 LEU B N 1
ATOM 4332 C CA . LEU B 1 160 ? -11.43 18.891 -7.215 1 88.56 160 LEU B CA 1
ATOM 4333 C C . LEU B 1 160 ? -12.398 19 -6.043 1 88.56 160 LEU B C 1
ATOM 4335 O O . LEU B 1 160 ? -13.562 18.609 -6.152 1 88.56 160 LEU B O 1
ATOM 4339 N N . PHE B 1 161 ? -11.977 19.547 -5 1 90.19 161 PHE B N 1
ATOM 4340 C CA . PHE B 1 161 ? -12.727 19.625 -3.75 1 90.19 161 PHE B CA 1
ATOM 4341 C C . PHE B 1 161 ? -13.742 20.75 -3.791 1 90.19 161 PHE B C 1
ATOM 4343 O O . PHE B 1 161 ? -14.883 20.594 -3.352 1 90.19 161 PHE B O 1
ATOM 4350 N N . ARG B 1 162 ? -13.383 21.797 -4.344 1 84.44 162 ARG B N 1
ATOM 4351 C CA . ARG B 1 162 ? -14.164 23.031 -4.32 1 84.44 162 ARG B CA 1
ATOM 4352 C C . ARG B 1 162 ? -15.539 22.812 -4.938 1 84.44 162 ARG B C 1
ATOM 4354 O O . ARG B 1 162 ? -16.547 23.219 -4.359 1 84.44 162 ARG B O 1
ATOM 4361 N N . PRO B 1 163 ? -15.648 22.141 -6.066 1 85.44 163 PRO B N 1
ATOM 4362 C CA . PRO B 1 163 ? -16.953 22 -6.707 1 85.44 163 PRO B CA 1
ATOM 4363 C C . PRO B 1 163 ? -17.906 21.109 -5.914 1 85.44 163 PRO B C 1
ATOM 4365 O O . PRO B 1 163 ? -19.125 21.141 -6.141 1 85.44 163 PRO B O 1
ATOM 4368 N N . VAL B 1 164 ? -17.438 20.375 -4.984 1 88.5 164 VAL B N 1
ATOM 4369 C CA . VAL B 1 164 ? -18.281 19.406 -4.273 1 88.5 164 VAL B CA 1
ATOM 4370 C C . VAL B 1 164 ? -18.812 20.047 -2.99 1 88.5 164 VAL B C 1
ATOM 4372 O O . VAL B 1 164 ? -19.797 19.578 -2.426 1 88.5 164 VAL B O 1
ATOM 4375 N N . LEU B 1 165 ? -18.328 21.109 -2.512 1 86.75 165 LEU B N 1
ATOM 4376 C CA . LEU B 1 165 ? -18.578 21.688 -1.196 1 86.75 165 LEU B CA 1
ATOM 4377 C C . LEU B 1 165 ? -20.016 22.203 -1.09 1 86.75 165 LEU B C 1
ATOM 4379 O O . LEU B 1 165 ? -20.656 22.047 -0.052 1 86.75 165 LEU B O 1
ATOM 4383 N N . PRO B 1 166 ? -20.562 22.75 -2.205 1 83.31 166 PRO B N 1
ATOM 4384 C CA . PRO B 1 166 ? -21.922 23.281 -2.096 1 83.31 166 PRO B CA 1
ATOM 4385 C C . PRO B 1 166 ? -22.969 22.172 -1.962 1 83.31 166 PRO B C 1
ATOM 4387 O O . PRO B 1 166 ? -24.094 22.422 -1.546 1 83.31 166 PRO B O 1
ATOM 4390 N N . SER B 1 167 ? -22.641 20.938 -2.205 1 88.69 167 SER B N 1
ATOM 4391 C CA . SER B 1 167 ? -23.609 19.844 -2.211 1 88.69 167 SER B CA 1
ATOM 4392 C C . SER B 1 167 ? -23.203 18.734 -1.246 1 88.69 167 SER B C 1
ATOM 4394 O O . SER B 1 167 ? -23.172 17.562 -1.618 1 88.69 167 SER B O 1
ATOM 4396 N N . ILE B 1 168 ? -22.953 19.172 -0.016 1 90.44 168 ILE B N 1
ATOM 4397 C CA . ILE B 1 168 ? -22.625 18.156 0.975 1 90.44 168 ILE B CA 1
ATOM 4398 C C . ILE B 1 168 ? -23.844 17.297 1.269 1 90.44 168 ILE B C 1
ATOM 4400 O O . ILE B 1 168 ? -24.938 17.828 1.506 1 90.44 168 ILE B O 1
ATOM 4404 N N . SER B 1 169 ? -23.734 16.094 1.119 1 92.25 169 SER B N 1
ATOM 4405 C CA . SER B 1 169 ? -24.797 15.125 1.314 1 92.25 169 SER B CA 1
ATOM 4406 C C . SER B 1 169 ? -24.297 13.898 2.07 1 92.25 169 SER B C 1
ATOM 4408 O O . SER B 1 169 ? -23.125 13.812 2.422 1 92.25 169 SER B O 1
ATOM 4410 N N . ARG B 1 170 ? -25.172 13.008 2.299 1 92 170 ARG B N 1
ATOM 4411 C CA . ARG B 1 170 ? -24.844 11.766 2.996 1 92 170 ARG B CA 1
ATOM 4412 C C . ARG B 1 170 ? -23.797 10.969 2.227 1 92 170 ARG B C 1
ATOM 4414 O O . ARG B 1 170 ? -22.922 10.344 2.826 1 92 170 ARG B O 1
ATOM 4421 N N . GLU B 1 171 ? -23.797 11.039 0.963 1 91.75 171 GLU B N 1
ATOM 4422 C CA . GLU B 1 171 ? -22.953 10.219 0.087 1 91.75 171 GLU B CA 1
ATOM 4423 C C . GLU B 1 171 ? -21.516 10.711 0.089 1 91.75 171 GLU B C 1
ATOM 4425 O O . GLU B 1 171 ? -20.578 9.906 0.008 1 91.75 171 GLU B O 1
ATOM 4430 N N . ASN B 1 172 ? -21.359 12 0.192 1 94.31 172 ASN B N 1
ATOM 4431 C CA . ASN B 1 172 ? -20.016 12.523 0.03 1 94.31 172 ASN B CA 1
ATOM 4432 C C . ASN B 1 172 ? -19.484 13.117 1.331 1 94.31 172 ASN B C 1
ATOM 4434 O O . ASN B 1 172 ? -18.391 13.688 1.358 1 94.31 172 ASN B O 1
ATOM 4438 N N . SER B 1 173 ? -20.188 13 2.438 1 95.56 173 SER B N 1
ATOM 4439 C CA . SER B 1 173 ? -19.781 13.602 3.707 1 95.56 173 SER B CA 1
ATOM 4440 C C . SER B 1 173 ? -18.531 12.945 4.254 1 95.56 173 SER B C 1
ATOM 4442 O O . SER B 1 173 ? -17.672 13.625 4.82 1 95.56 173 SER B O 1
ATOM 4444 N N . HIS B 1 174 ? -18.391 11.648 4.066 1 95.38 174 HIS B N 1
ATOM 4445 C CA . HIS B 1 174 ? -17.219 10.938 4.594 1 95.38 174 HIS B CA 1
ATOM 4446 C C . HIS B 1 174 ? -15.945 11.383 3.9 1 95.38 174 HIS B C 1
ATOM 4448 O O . HIS B 1 174 ? -15 11.836 4.555 1 95.38 174 HIS B O 1
ATOM 4454 N N . PRO B 1 175 ? -15.93 11.344 2.553 1 96.25 175 PRO B N 1
ATOM 4455 C CA . PRO B 1 175 ? -14.703 11.797 1.904 1 96.25 175 PRO B CA 1
ATOM 4456 C C . PRO B 1 175 ? -14.43 13.281 2.135 1 96.25 175 PRO B C 1
ATOM 4458 O O . PRO B 1 175 ? -13.273 13.695 2.227 1 96.25 175 PRO B O 1
ATOM 4461 N N . ILE B 1 176 ? -15.43 14.078 2.24 1 94.56 176 ILE B N 1
ATOM 4462 C CA . ILE B 1 176 ? -15.258 15.5 2.502 1 94.56 176 ILE B CA 1
ATOM 4463 C C . ILE B 1 176 ? -14.625 15.703 3.877 1 94.56 176 ILE B C 1
ATOM 4465 O O . ILE B 1 176 ? -13.672 16.469 4.023 1 94.56 176 ILE B O 1
ATOM 4469 N N . PHE B 1 177 ? -15.164 15.023 4.816 1 95.38 177 PHE B N 1
ATOM 4470 C CA . PHE B 1 177 ? -14.641 15.094 6.172 1 95.38 177 PHE B CA 1
ATOM 4471 C C . PHE B 1 177 ? -13.18 14.648 6.211 1 95.38 177 PHE B C 1
ATOM 4473 O O . PHE B 1 177 ? -12.344 15.289 6.844 1 95.38 177 PHE B O 1
ATOM 4480 N N . LEU B 1 178 ? -12.859 13.586 5.527 1 95.94 178 LEU B N 1
ATOM 4481 C CA . LEU B 1 178 ? -11.508 13.031 5.504 1 95.94 178 LEU B CA 1
ATOM 4482 C C . LEU B 1 178 ? -10.539 14.008 4.852 1 95.94 178 LEU B C 1
ATOM 4484 O O . LEU B 1 178 ? -9.445 14.242 5.371 1 95.94 178 LEU B O 1
ATOM 4488 N N . PHE B 1 179 ? -10.969 14.547 3.738 1 96.19 179 PHE B N 1
ATOM 4489 C CA . PHE B 1 179 ? -10.07 15.469 3.059 1 96.19 179 PHE B CA 1
ATOM 4490 C C . PHE B 1 179 ? -9.883 16.75 3.875 1 96.19 179 PHE B C 1
ATOM 4492 O O . PHE B 1 179 ? -8.773 17.297 3.939 1 96.19 179 PHE B O 1
ATOM 4499 N N . ALA B 1 180 ? -10.914 17.203 4.488 1 93.19 180 ALA B N 1
ATOM 4500 C CA . ALA B 1 180 ? -10.797 18.375 5.348 1 93.19 180 ALA B CA 1
ATOM 4501 C C . ALA B 1 180 ? -9.797 18.125 6.473 1 93.19 180 ALA B C 1
ATOM 4503 O O . ALA B 1 180 ? -9.008 19.016 6.824 1 93.19 180 ALA B O 1
ATOM 4504 N N . SER B 1 181 ? -9.836 16.969 7.027 1 93.44 181 SER B N 1
ATOM 4505 C CA . SER B 1 181 ? -8.883 16.609 8.07 1 93.44 181 SER B CA 1
ATOM 4506 C C . SER B 1 181 ? -7.453 16.594 7.539 1 93.44 181 SER B C 1
ATOM 4508 O O . SER B 1 181 ? -6.527 17.062 8.211 1 93.44 181 SER B O 1
ATOM 4510 N N . LEU B 1 182 ? -7.262 16.047 6.355 1 95.44 182 LEU B N 1
ATOM 4511 C CA . LEU B 1 182 ? -5.945 16.047 5.73 1 95.44 182 LEU B CA 1
ATOM 4512 C C . LEU B 1 182 ? -5.457 17.469 5.473 1 95.44 182 LEU B C 1
ATOM 4514 O O . LEU B 1 182 ? -4.27 17.75 5.617 1 95.44 182 LEU B O 1
ATOM 4518 N N . LEU B 1 183 ? -6.379 18.281 5.117 1 93.12 183 LEU B N 1
ATOM 4519 C CA . LEU B 1 183 ? -6.039 19.672 4.824 1 93.12 183 LEU B CA 1
ATOM 4520 C C . LEU B 1 183 ? -5.539 20.375 6.074 1 93.12 183 LEU B C 1
ATOM 4522 O O . LEU B 1 183 ? -4.645 21.219 5.996 1 93.12 183 LEU B O 1
ATOM 4526 N N . LEU B 1 184 ? -6.156 20.078 7.172 1 93.06 184 LEU B N 1
ATOM 4527 C CA . LEU B 1 184 ? -5.68 20.641 8.43 1 93.06 184 LEU B CA 1
ATOM 4528 C C . LEU B 1 184 ? -4.227 20.25 8.688 1 93.06 184 LEU B C 1
ATOM 4530 O O . LEU B 1 184 ? -3.412 21.094 9.07 1 93.06 184 LEU B O 1
ATOM 4534 N N . GLN B 1 185 ? -3.924 19.031 8.438 1 95.19 185 GLN B N 1
ATOM 4535 C CA . GLN B 1 185 ? -2.564 18.547 8.648 1 95.19 185 GLN B CA 1
ATOM 4536 C C . GLN B 1 185 ? -1.598 19.156 7.637 1 95.19 185 GLN B C 1
ATOM 4538 O O . GLN B 1 185 ? -0.471 19.516 7.98 1 95.19 185 GLN B O 1
ATOM 4543 N N . LEU B 1 186 ? -2.098 19.25 6.441 1 93.88 186 LEU B N 1
ATOM 4544 C CA . LEU B 1 186 ? -1.272 19.828 5.387 1 93.88 186 LEU B CA 1
ATOM 4545 C C . LEU B 1 186 ? -0.937 21.281 5.703 1 93.88 186 LEU B C 1
ATOM 4547 O O . LEU B 1 186 ? 0.167 21.75 5.406 1 9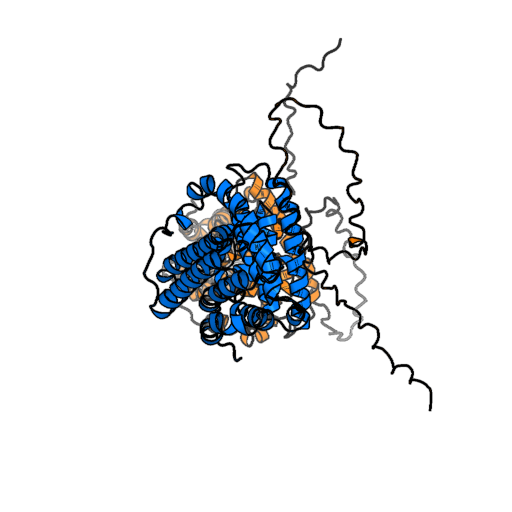3.88 186 LEU B O 1
ATOM 4551 N N . ALA B 1 187 ? -1.85 21.984 6.285 1 90.56 187 ALA B N 1
ATOM 4552 C CA . ALA B 1 187 ? -1.657 23.391 6.625 1 90.56 187 ALA B CA 1
ATOM 4553 C C . ALA B 1 187 ? -0.457 23.578 7.547 1 90.56 187 ALA B C 1
ATOM 4555 O O . ALA B 1 187 ? 0.249 24.578 7.469 1 90.56 187 ALA B O 1
ATOM 4556 N N . PHE B 1 188 ? -0.2 22.641 8.398 1 93.88 188 PHE B N 1
ATOM 4557 C CA . PHE B 1 188 ? 0.897 22.75 9.352 1 93.88 188 PHE B CA 1
ATOM 4558 C C . PHE B 1 188 ? 2.145 22.047 8.82 1 93.88 188 PHE B C 1
ATOM 4560 O O . PHE B 1 188 ? 3.256 22.328 9.281 1 93.88 188 PHE B O 1
ATOM 4567 N N . ALA B 1 189 ? 1.962 21.188 7.84 1 94.88 189 ALA B N 1
ATOM 4568 C CA . ALA B 1 189 ? 3.094 20.406 7.344 1 94.88 189 ALA B CA 1
ATOM 4569 C C . ALA B 1 189 ? 3.848 21.156 6.258 1 94.88 189 ALA B C 1
ATOM 4571 O O . ALA B 1 189 ? 5.066 21.031 6.133 1 94.88 189 ALA B O 1
ATOM 4572 N N . ILE B 1 190 ? 3.203 21.969 5.504 1 91.25 190 ILE B N 1
ATOM 4573 C CA . ILE B 1 190 ? 3.773 22.562 4.297 1 91.25 190 ILE B CA 1
ATOM 4574 C C . ILE B 1 190 ? 4.816 23.609 4.684 1 91.25 190 ILE B C 1
ATOM 4576 O O . ILE B 1 190 ? 5.949 23.578 4.195 1 91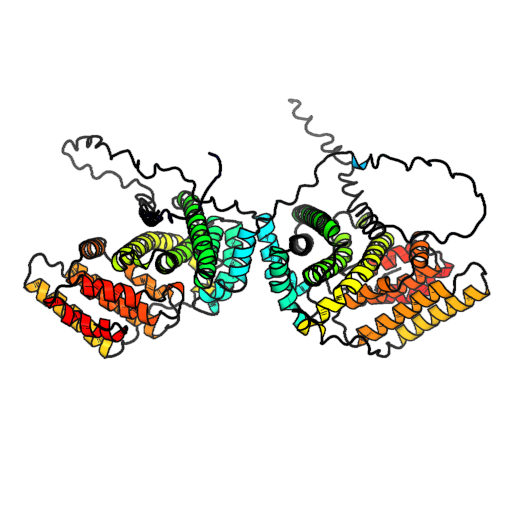.25 190 ILE B O 1
ATOM 4580 N N . PRO B 1 191 ? 4.539 24.5 5.602 1 88.94 191 PRO B N 1
ATOM 4581 C CA . PRO B 1 191 ? 5.496 25.578 5.848 1 88.94 191 PRO B CA 1
ATOM 4582 C C . PRO B 1 191 ? 6.844 25.078 6.352 1 88.94 191 PRO B C 1
ATOM 4584 O O . PRO B 1 191 ? 7.891 25.453 5.816 1 88.94 191 PRO B O 1
ATOM 4587 N N . PRO B 1 192 ? 6.859 24.219 7.344 1 89.94 192 PRO B N 1
ATOM 4588 C CA . PRO B 1 192 ? 8.172 23.781 7.812 1 89.94 192 PRO B CA 1
ATOM 4589 C C . PRO B 1 192 ? 8.93 22.969 6.762 1 89.94 192 PRO B C 1
ATOM 4591 O O . PRO B 1 192 ? 10.156 22.844 6.84 1 89.94 192 PRO B O 1
ATOM 4594 N N . CYS B 1 193 ? 8.297 22.375 5.77 1 89.75 193 CYS B N 1
ATOM 4595 C CA . CYS B 1 193 ? 8.938 21.562 4.754 1 89.75 193 CYS B CA 1
ATOM 4596 C C . CYS B 1 193 ? 9.383 22.406 3.566 1 89.75 193 CYS B C 1
ATOM 4598 O O . CYS B 1 193 ? 10.086 21.922 2.676 1 89.75 193 CYS B O 1
ATOM 4600 N N . SER B 1 194 ? 9.055 23.625 3.623 1 86.06 194 SER B N 1
ATOM 4601 C CA . SER B 1 194 ? 9.414 24.5 2.518 1 86.06 194 SER B CA 1
ATOM 4602 C C . SER B 1 194 ? 10.922 24.719 2.457 1 86.06 194 SER B C 1
ATOM 4604 O O . SER B 1 194 ? 11.555 25.016 3.475 1 86.06 194 SER B O 1
ATOM 4606 N N . PRO B 1 195 ? 11.445 24.594 1.269 1 82.56 195 PRO B N 1
ATOM 4607 C CA . PRO B 1 195 ? 12.867 24.906 1.119 1 82.56 195 PRO B CA 1
ATOM 4608 C C . PRO B 1 195 ? 13.18 26.375 1.408 1 82.56 195 PRO B C 1
ATOM 4610 O O . PRO B 1 195 ? 14.336 26.734 1.65 1 82.56 195 PRO B O 1
ATOM 4613 N N . LEU B 1 196 ? 12.18 27.234 1.461 1 80.19 196 LEU B N 1
ATOM 4614 C CA . LEU B 1 196 ? 12.344 28.672 1.691 1 80.19 196 LEU B CA 1
ATOM 4615 C C . LEU B 1 196 ? 11.875 29.062 3.09 1 80.19 196 LEU B C 1
ATOM 4617 O O . LEU B 1 196 ? 11.57 30.219 3.35 1 80.19 196 LEU B O 1
ATOM 4621 N N . MET B 1 197 ? 11.812 28.125 3.939 1 81.31 197 MET B N 1
ATOM 4622 C CA . MET B 1 197 ? 11.273 28.328 5.281 1 81.31 197 MET B CA 1
ATOM 4623 C C . MET B 1 197 ? 12 29.469 5.992 1 81.31 197 MET B C 1
ATOM 4625 O O . MET B 1 197 ? 11.375 30.25 6.711 1 81.31 197 MET B O 1
ATOM 4629 N N . ALA B 1 198 ? 13.242 29.609 5.797 1 79.75 198 ALA B N 1
ATOM 4630 C CA . ALA B 1 198 ? 14.062 30.594 6.477 1 79.75 198 ALA B CA 1
ATOM 4631 C C . ALA B 1 198 ? 13.664 32 6.07 1 79.75 198 ALA B C 1
ATOM 4633 O O . ALA B 1 198 ? 13.867 32.969 6.824 1 79.75 198 ALA B O 1
ATOM 4634 N N . ASN B 1 199 ? 13.008 32.125 4.973 1 79.94 199 ASN B N 1
ATOM 4635 C CA . ASN B 1 199 ? 12.641 33.438 4.445 1 79.94 199 ASN B CA 1
ATOM 4636 C C . ASN B 1 199 ? 11.234 33.844 4.879 1 79.94 199 ASN B C 1
ATOM 4638 O O . ASN B 1 199 ? 10.797 34.969 4.629 1 79.94 199 ASN B O 1
ATOM 4642 N N . HIS B 1 200 ? 10.609 33 5.586 1 82.56 200 HIS B N 1
ATOM 4643 C CA . HIS B 1 200 ? 9.227 33.281 5.961 1 82.56 200 HIS B CA 1
ATOM 4644 C C . HIS B 1 200 ? 9.117 33.688 7.422 1 82.56 200 HIS B C 1
ATOM 4646 O O . HIS B 1 200 ? 9.961 33.312 8.242 1 82.56 200 HIS B O 1
ATOM 4652 N N . ASP B 1 201 ? 8.141 34.562 7.609 1 88.62 201 ASP B N 1
ATOM 4653 C CA . ASP B 1 201 ? 7.754 34.844 8.984 1 88.62 201 ASP B CA 1
ATOM 4654 C C . ASP B 1 201 ? 6.82 33.75 9.531 1 88.62 201 ASP B C 1
ATOM 4656 O O . ASP B 1 201 ? 5.703 33.594 9.047 1 88.62 201 ASP B O 1
ATOM 4660 N N . SER B 1 202 ? 7.23 33.156 10.562 1 92.94 202 SER B N 1
ATOM 4661 C CA . SER B 1 202 ? 6.504 32 11.078 1 92.94 202 SER B CA 1
ATOM 4662 C C . SER B 1 202 ? 5.152 32.406 11.656 1 92.94 202 SER B C 1
ATOM 4664 O O . SER B 1 202 ? 4.199 31.625 11.625 1 92.94 202 SER B O 1
ATOM 4666 N N . VAL B 1 203 ? 5.031 33.594 12.188 1 94.69 203 VAL B N 1
ATOM 4667 C CA . VAL B 1 203 ? 3.744 34.062 12.688 1 94.69 203 VAL B CA 1
ATOM 4668 C C . VAL B 1 203 ? 2.77 34.219 11.523 1 94.69 203 VAL B C 1
ATOM 4670 O O . VAL B 1 203 ? 1.604 33.844 11.617 1 94.69 203 VAL B O 1
ATOM 4673 N N . GLN B 1 204 ? 3.268 34.781 10.445 1 88.31 204 GLN B N 1
ATOM 4674 C CA . GLN B 1 204 ? 2.42 34.938 9.266 1 88.31 204 GLN B CA 1
ATOM 4675 C C . GLN B 1 204 ? 1.988 33.594 8.703 1 88.31 204 GLN B C 1
ATOM 4677 O O . GLN B 1 204 ? 0.842 33.438 8.281 1 88.31 204 GLN B O 1
ATOM 4682 N N . ASP B 1 205 ? 2.941 32.656 8.672 1 88.94 205 ASP B N 1
ATOM 4683 C CA . ASP B 1 205 ? 2.607 31.297 8.227 1 88.94 205 ASP B CA 1
ATOM 4684 C C . ASP B 1 205 ? 1.514 30.688 9.109 1 88.94 205 ASP B C 1
ATOM 4686 O O . ASP B 1 205 ? 0.603 30.031 8.602 1 88.94 205 ASP B O 1
ATOM 4690 N N . LEU B 1 206 ? 1.656 30.906 10.344 1 93.44 206 LEU B N 1
ATOM 4691 C CA . LEU B 1 206 ? 0.697 30.344 11.289 1 93.44 206 LEU B CA 1
ATOM 4692 C C . LEU B 1 206 ? -0.677 30.984 11.109 1 93.44 206 LEU B C 1
ATOM 4694 O O . LEU B 1 206 ? -1.701 30.297 11.227 1 93.44 206 LEU B O 1
ATOM 4698 N N . ILE B 1 207 ? -0.702 32.281 10.898 1 90.5 207 ILE B N 1
ATOM 4699 C CA . ILE B 1 207 ? -1.961 32.969 10.664 1 90.5 207 ILE B CA 1
ATOM 4700 C C . ILE B 1 207 ? -2.666 32.375 9.445 1 90.5 207 ILE B C 1
ATOM 4702 O O . ILE B 1 207 ? -3.887 32.188 9.453 1 90.5 207 ILE B O 1
ATOM 4706 N N . GLN B 1 208 ? -1.911 32.062 8.461 1 84.94 208 GLN B N 1
ATOM 4707 C CA . GLN B 1 208 ? -2.484 31.422 7.281 1 84.94 208 GLN B CA 1
ATOM 4708 C C . GLN B 1 208 ? -3.066 30.047 7.621 1 84.94 208 GLN B C 1
ATOM 4710 O O . GLN B 1 208 ? -4.156 29.703 7.164 1 84.94 208 GLN B O 1
ATOM 4715 N N . ALA B 1 209 ? -2.359 29.312 8.375 1 89.62 209 ALA B N 1
ATOM 4716 C CA . ALA B 1 209 ? -2.857 28.016 8.82 1 89.62 209 ALA B CA 1
ATOM 4717 C C . ALA B 1 209 ? -4.145 28.172 9.625 1 89.62 209 ALA B C 1
ATOM 4719 O O . ALA B 1 209 ? -5.094 27.406 9.445 1 89.62 209 ALA B O 1
ATOM 4720 N N . PHE B 1 210 ? -4.176 29.188 10.484 1 91.62 210 PHE B N 1
ATOM 4721 C CA . PHE B 1 210 ? -5.355 29.438 11.305 1 91.62 210 PHE B CA 1
ATOM 4722 C C . PHE B 1 210 ? -6.555 29.797 10.43 1 91.62 210 PHE B C 1
ATOM 4724 O O . PHE B 1 210 ? -7.672 29.328 10.688 1 91.62 210 PHE B O 1
ATOM 4731 N N . THR B 1 211 ? -6.262 30.594 9.484 1 85.12 211 THR B N 1
ATOM 4732 C CA . THR B 1 211 ? -7.328 31 8.578 1 85.12 211 THR B CA 1
ATOM 4733 C C . THR B 1 211 ? -7.93 29.797 7.867 1 85.12 211 THR B C 1
ATOM 4735 O O . THR B 1 211 ? -9.148 29.688 7.75 1 85.12 211 THR B O 1
ATOM 4738 N N . LEU B 1 212 ? -7.129 28.906 7.445 1 83.12 212 LEU B N 1
ATOM 4739 C CA . LEU B 1 212 ? -7.59 27.672 6.809 1 83.12 212 LEU B CA 1
ATOM 4740 C C . LEU B 1 212 ? -8.391 26.828 7.789 1 83.12 212 LEU B C 1
ATOM 4742 O O . LEU B 1 212 ? -9.438 26.281 7.438 1 83.12 212 LEU B O 1
ATOM 4746 N N . CYS B 1 213 ? -7.891 26.734 8.922 1 87.56 213 CYS B N 1
ATOM 4747 C CA . CYS B 1 213 ? -8.547 25.938 9.953 1 87.56 213 CYS B CA 1
ATOM 4748 C C . CYS B 1 213 ? -9.953 26.469 10.234 1 87.56 213 CYS B C 1
ATOM 4750 O O . CYS B 1 213 ? -10.898 25.688 10.375 1 87.56 213 CYS B O 1
ATOM 4752 N N . ARG B 1 214 ? -10.102 27.672 10.352 1 84.25 214 ARG B N 1
ATOM 4753 C CA . ARG B 1 214 ? -11.391 28.281 10.641 1 84.25 214 ARG B CA 1
ATOM 4754 C C . ARG B 1 214 ? -12.398 27.984 9.531 1 84.25 214 ARG B C 1
ATOM 4756 O O . ARG B 1 214 ? -13.562 27.672 9.812 1 84.25 214 ARG B O 1
ATOM 4763 N N . GLY B 1 215 ? -11.969 28.062 8.281 1 79 215 GLY B N 1
ATOM 4764 C CA . GLY B 1 215 ? -12.82 27.703 7.164 1 79 215 GLY B CA 1
ATOM 4765 C C . GLY B 1 215 ? -13.242 26.25 7.168 1 79 215 GLY B C 1
ATOM 4766 O O . GLY B 1 215 ? -14.383 25.922 6.824 1 79 215 GLY B O 1
ATOM 4767 N N . LEU B 1 216 ? -12.359 25.422 7.617 1 86.5 216 LEU B N 1
ATOM 4768 C CA . LEU B 1 216 ? -12.602 23.984 7.598 1 86.5 216 LEU B CA 1
ATOM 4769 C C . LEU B 1 216 ? -13.547 23.578 8.734 1 86.5 216 LEU B C 1
ATOM 4771 O O . LEU B 1 216 ? -14.164 22.516 8.68 1 86.5 216 LEU B O 1
ATOM 4775 N N . ARG B 1 217 ? -13.625 24.453 9.75 1 86.56 217 ARG B N 1
ATOM 4776 C CA . ARG B 1 217 ? -14.508 24.172 10.875 1 86.56 217 ARG B CA 1
ATOM 4777 C C . ARG B 1 217 ? -15.945 23.969 10.414 1 86.56 217 ARG B C 1
ATOM 4779 O O . ARG B 1 217 ? -16.609 23.031 10.836 1 86.56 217 ARG B O 1
ATOM 4786 N N . GLU B 1 218 ? -16.359 24.844 9.539 1 84.06 218 GLU B N 1
ATOM 4787 C CA . GLU B 1 218 ? -17.734 24.766 9.039 1 84.06 218 GLU B CA 1
ATOM 4788 C C . GLU B 1 218 ? -17.953 23.5 8.211 1 84.06 218 GLU B C 1
ATOM 4790 O O . GLU B 1 218 ? -19.016 22.875 8.281 1 84.06 218 GLU B O 1
ATOM 4795 N N . ILE B 1 219 ? -17 23.219 7.418 1 87.94 219 ILE B N 1
ATOM 4796 C CA . ILE B 1 219 ? -17.078 22.047 6.559 1 87.94 219 ILE B CA 1
ATOM 4797 C C . ILE B 1 219 ? -17.109 20.781 7.414 1 87.94 219 ILE B C 1
ATOM 4799 O O . ILE B 1 219 ? -17.922 19.875 7.168 1 87.94 219 ILE B O 1
ATOM 4803 N N . LEU B 1 220 ? -16.281 20.703 8.383 1 91 220 LEU B N 1
ATOM 4804 C CA . LEU B 1 220 ? -16.25 19.578 9.297 1 91 220 LEU B CA 1
ATOM 4805 C C . LEU B 1 220 ? -17.562 19.438 10.062 1 91 220 LEU B C 1
ATOM 4807 O O . LEU B 1 220 ? -18.078 18.344 10.227 1 91 220 LEU B O 1
ATOM 4811 N N . GLY B 1 221 ? -18.047 20.625 10.453 1 89.44 221 GLY B N 1
ATOM 4812 C CA . GLY B 1 221 ? -19.328 20.625 11.148 1 89.44 221 GLY B CA 1
ATOM 4813 C C . GLY B 1 221 ? -20.484 20.125 10.289 1 89.44 221 GLY B C 1
ATOM 4814 O O . GLY B 1 221 ? -21.328 19.359 10.75 1 89.44 221 GLY B O 1
ATOM 4815 N N . ALA B 1 222 ? -20.469 20.531 9.039 1 87.69 222 ALA B N 1
ATOM 4816 C CA . ALA B 1 222 ? -21.547 20.172 8.109 1 87.69 222 ALA B CA 1
ATOM 4817 C C . ALA B 1 222 ? -21.516 18.688 7.777 1 87.69 222 ALA B C 1
ATOM 4819 O O . ALA B 1 222 ? -22.562 18.078 7.559 1 87.69 222 ALA B O 1
ATOM 4820 N N . SER B 1 223 ? -20.375 18.125 7.758 1 91.12 223 SER B N 1
ATOM 4821 C CA . SER B 1 223 ? -20.25 16.719 7.371 1 91.12 223 SER B CA 1
ATOM 4822 C C . SER B 1 223 ? -20.328 15.805 8.586 1 91.12 223 SER B C 1
ATOM 4824 O O . SER B 1 223 ? -20.656 14.625 8.453 1 91.12 223 SER B O 1
ATOM 4826 N N . TRP B 1 224 ? -20.188 16.297 9.758 1 90.44 224 TRP B N 1
ATOM 4827 C CA . TRP B 1 224 ? -20 15.508 10.977 1 90.44 224 TRP B CA 1
ATOM 4828 C C . TRP B 1 224 ? -21.266 14.703 11.297 1 90.44 224 TRP B C 1
ATOM 4830 O O . TRP B 1 224 ? -21.172 13.562 11.758 1 90.44 224 TRP B O 1
ATOM 4840 N N . ASN B 1 225 ? -22.328 15.258 11.07 1 88 225 ASN B N 1
ATOM 4841 C CA . ASN B 1 225 ? -23.578 14.578 11.43 1 88 225 ASN B CA 1
ATOM 4842 C C . ASN B 1 225 ? -23.719 13.25 10.695 1 88 225 ASN B C 1
ATOM 4844 O O . ASN B 1 225 ? -24.234 12.273 11.25 1 88 225 ASN B O 1
ATOM 4848 N N . TRP B 1 226 ? -23.25 13.211 9.516 1 91.25 226 TRP B N 1
ATOM 4849 C CA . TRP B 1 226 ? -23.328 11.984 8.727 1 91.25 226 TRP B CA 1
ATOM 4850 C C . TRP B 1 226 ? -22.156 11.055 9.055 1 91.25 226 TRP B C 1
ATOM 4852 O O . TRP B 1 226 ? -22.312 9.828 9.047 1 91.25 226 TRP B O 1
ATOM 4862 N N . VAL B 1 227 ? -21.031 11.602 9.367 1 91.75 227 VAL B N 1
ATOM 4863 C CA . VAL B 1 227 ? -19.828 10.828 9.625 1 91.75 227 VAL B CA 1
ATOM 4864 C C . VAL B 1 227 ? -19.969 10.086 10.953 1 91.75 227 VAL B C 1
ATOM 4866 O O . VAL B 1 227 ? -19.562 8.922 11.062 1 91.75 227 VAL B O 1
ATOM 4869 N N . ARG B 1 228 ? -20.578 10.695 11.93 1 88.75 228 ARG B N 1
ATOM 4870 C CA . ARG B 1 228 ? -20.703 10.117 13.258 1 88.75 228 ARG B CA 1
ATOM 4871 C C . ARG B 1 228 ? -21.656 8.922 13.258 1 88.75 228 ARG B C 1
ATOM 4873 O O . ARG B 1 228 ? -21.625 8.102 14.18 1 88.75 228 ARG B O 1
ATOM 4880 N N . GLU B 1 229 ? -22.422 8.781 12.258 1 88.69 229 GLU B N 1
ATOM 4881 C CA . GLU B 1 229 ? -23.391 7.688 12.156 1 88.69 229 GLU B CA 1
ATOM 4882 C C . GLU B 1 229 ? -23.047 6.742 11.016 1 88.69 229 GLU B C 1
ATOM 4884 O O . GLU B 1 229 ? -23.734 5.746 10.781 1 88.69 229 GLU B O 1
ATOM 4889 N N . GLY B 1 230 ? -22.016 7.023 10.391 1 88.75 230 GLY B N 1
ATOM 4890 C CA . GLY B 1 230 ? -21.703 6.27 9.188 1 88.75 230 GLY B CA 1
ATOM 4891 C C . GLY B 1 230 ? -20.594 5.266 9.391 1 88.75 230 GLY B C 1
ATOM 4892 O O . GLY B 1 230 ? -20.406 4.742 10.492 1 88.75 230 GLY B O 1
ATOM 4893 N N . LYS B 1 231 ? -19.922 4.941 8.352 1 86.12 231 LYS B N 1
ATOM 4894 C CA . LYS B 1 231 ? -18.969 3.844 8.297 1 86.12 231 LYS B CA 1
ATOM 4895 C C . LYS B 1 231 ? -17.734 4.145 9.156 1 86.12 231 LYS B C 1
ATOM 4897 O O . LYS B 1 231 ? -17.016 3.23 9.555 1 86.12 231 LYS B O 1
ATOM 4902 N N . LEU B 1 232 ? -17.562 5.438 9.492 1 87.38 232 LEU B N 1
ATOM 4903 C CA . LEU B 1 232 ? -16.391 5.812 10.281 1 87.38 232 LEU B CA 1
ATOM 4904 C C . LEU B 1 232 ? -16.766 6.012 11.75 1 87.38 232 LEU B C 1
ATOM 4906 O O . LEU B 1 232 ? -15.93 6.383 12.57 1 87.38 232 LEU B O 1
ATOM 4910 N N . ALA B 1 233 ? -17.938 5.738 12.102 1 85.19 233 ALA B N 1
ATOM 4911 C CA . ALA B 1 233 ? -18.469 6.008 13.438 1 85.19 233 ALA B CA 1
ATOM 4912 C C . ALA B 1 233 ? -17.656 5.297 14.508 1 85.19 233 ALA B C 1
ATOM 4914 O O . ALA B 1 233 ? -17.375 5.871 15.57 1 85.19 233 ALA B O 1
ATOM 4915 N N . ASP B 1 234 ? -17.266 4.121 14.234 1 82.38 234 ASP B N 1
ATOM 4916 C CA . ASP B 1 234 ? -16.578 3.295 15.219 1 82.38 234 ASP B CA 1
ATOM 4917 C C . ASP B 1 234 ? -15.227 3.904 15.594 1 82.38 234 ASP B C 1
ATOM 4919 O O . ASP B 1 234 ? -14.766 3.762 16.734 1 82.38 234 ASP B O 1
ATOM 4923 N N . VAL B 1 235 ? -14.672 4.574 14.711 1 81.75 235 VAL B N 1
ATOM 4924 C CA . VAL B 1 235 ? -13.352 5.145 14.938 1 81.75 235 VAL B CA 1
ATOM 4925 C C . VAL B 1 235 ? -13.469 6.383 15.828 1 81.75 235 VAL B C 1
ATOM 4927 O O . VAL B 1 235 ? -12.602 6.645 16.656 1 81.75 235 VAL B O 1
ATOM 4930 N N . PHE B 1 236 ? -14.602 7.074 15.75 1 79.44 236 PHE B N 1
ATOM 4931 C CA . PHE B 1 236 ? -14.719 8.359 16.422 1 79.44 236 PHE B CA 1
ATOM 4932 C C . PHE B 1 236 ? -15.539 8.234 17.703 1 79.44 236 PHE B C 1
ATOM 4934 O O . PHE B 1 236 ? -15.547 9.141 18.531 1 79.44 236 PHE B O 1
ATOM 4941 N N . THR B 1 237 ? -16.281 7.211 17.859 1 70.31 237 THR B N 1
ATOM 4942 C CA . THR B 1 237 ? -17.141 7.031 19.031 1 70.31 237 THR B CA 1
ATOM 4943 C C . THR B 1 237 ? -16.297 6.965 20.312 1 70.31 237 THR B C 1
ATOM 4945 O O . THR B 1 237 ? -16.766 7.32 21.391 1 70.31 237 THR B O 1
ATOM 4948 N N . GLN B 1 238 ? -15.164 6.785 20.188 1 65.75 238 GLN B N 1
ATOM 4949 C CA . GLN B 1 238 ? -14.344 6.609 21.375 1 65.75 238 GLN B CA 1
ATOM 4950 C C . GLN B 1 238 ? -13.672 7.918 21.781 1 65.75 238 GLN B C 1
ATOM 4952 O O . GLN B 1 238 ? -13.039 7.996 22.844 1 65.75 238 GLN B O 1
ATOM 4957 N N . VAL B 1 239 ? -14 8.867 21.109 1 68.44 239 VAL B N 1
ATOM 4958 C CA . VAL B 1 239 ? -13.32 10.133 21.391 1 68.44 239 VAL B CA 1
ATOM 4959 C C . VAL B 1 239 ? -14.195 11 22.297 1 68.44 239 VAL B C 1
ATOM 4961 O O . VAL B 1 239 ? -15.328 11.328 21.953 1 68.44 239 VAL B O 1
ATOM 4964 N N . ASP B 1 240 ? -13.789 11.109 23.578 1 75.31 240 ASP B N 1
ATOM 4965 C CA . ASP B 1 240 ? -14.492 11.984 24.516 1 75.31 240 ASP B CA 1
ATOM 4966 C C . ASP B 1 240 ? -13.68 13.25 24.781 1 75.31 240 ASP B C 1
ATOM 4968 O O . ASP B 1 240 ? -12.727 13.227 25.562 1 75.31 240 ASP B O 1
ATOM 4972 N N . ASP B 1 241 ? -14.188 14.352 24.234 1 80.19 241 ASP B N 1
ATOM 4973 C CA . ASP B 1 241 ? -13.484 15.617 24.406 1 80.19 241 ASP B CA 1
ATOM 4974 C C . ASP B 1 241 ? -14.25 16.562 25.344 1 80.19 241 ASP B C 1
ATOM 4976 O O . ASP B 1 241 ? -14.047 17.766 25.328 1 80.19 241 ASP B O 1
ATOM 4980 N N . THR B 1 242 ? -15.086 15.977 26.141 1 82.75 242 THR B N 1
ATOM 4981 C CA . THR B 1 242 ? -15.906 16.812 27.016 1 82.75 242 THR B CA 1
ATOM 4982 C C . THR B 1 242 ? -15.25 16.953 28.391 1 82.75 242 THR B C 1
ATOM 4984 O O . THR B 1 242 ? -15.562 17.875 29.125 1 82.75 242 THR B O 1
ATOM 4987 N N . LYS B 1 243 ? -14.32 16.125 28.625 1 86.69 243 LYS B N 1
ATOM 4988 C CA . LYS B 1 243 ? -13.719 16.141 29.953 1 86.69 243 LYS B CA 1
ATOM 4989 C C . LYS B 1 243 ? -12.508 17.062 30 1 86.69 243 LYS B C 1
ATOM 4991 O O . LYS B 1 243 ? -11.648 17.016 29.109 1 86.69 243 LYS B O 1
ATOM 4996 N N . HIS B 1 244 ? -12.5 17.891 31 1 91.25 244 HIS B N 1
ATOM 4997 C CA . HIS B 1 244 ? -11.398 18.812 31.25 1 91.25 244 HIS B CA 1
ATOM 4998 C C . HIS B 1 244 ? -10.57 18.359 32.469 1 91.25 244 HIS B C 1
ATOM 5000 O O . HIS B 1 244 ? -11.117 17.906 33.469 1 91.25 244 HIS B O 1
ATOM 5006 N N . TRP B 1 245 ? -9.312 18.391 32.344 1 92.12 245 TRP B N 1
ATOM 5007 C CA . TRP B 1 245 ? -8.406 18.016 33.406 1 92.12 245 TRP B CA 1
ATOM 5008 C C . TRP B 1 245 ? -7.586 19.219 33.875 1 92.12 245 TRP B C 1
ATOM 5010 O O . TRP B 1 245 ? -7.328 20.141 33.094 1 92.12 245 TRP B O 1
ATOM 5020 N N . PRO B 1 246 ? -7.203 19.172 35.094 1 93.75 246 PRO B N 1
ATOM 5021 C CA . PRO B 1 246 ? -6.43 20.297 35.594 1 93.75 246 PRO B CA 1
ATOM 5022 C C . PRO B 1 246 ? -5.09 20.484 34.906 1 93.75 246 PRO B C 1
ATOM 5024 O O . PRO B 1 246 ? -4.434 19.5 34.562 1 93.75 246 PRO B O 1
ATOM 5027 N N . LEU B 1 247 ? -4.703 21.734 34.812 1 96.06 247 LEU B N 1
ATOM 5028 C CA . LEU B 1 247 ? -3.428 22.078 34.188 1 96.06 247 LEU B CA 1
ATOM 5029 C C . LEU B 1 247 ? -2.301 22.047 35.219 1 96.06 247 LEU B C 1
ATOM 5031 O O . LEU B 1 247 ? -2.543 22.188 36.406 1 96.06 247 LEU B O 1
ATOM 5035 N N . PRO B 1 248 ? -1.082 21.75 34.688 1 95.06 248 PRO B N 1
ATOM 5036 C CA . PRO B 1 248 ? 0.05 22 35.594 1 95.06 248 PRO B CA 1
ATOM 5037 C C . PRO B 1 248 ? 0.029 23.391 36.219 1 95.06 248 PRO B C 1
ATOM 5039 O O . PRO B 1 248 ? -0.363 24.359 35.531 1 95.06 248 PRO B O 1
ATOM 5042 N N . GLU B 1 249 ? 0.512 23.5 37.375 1 95.88 249 GLU B N 1
ATOM 5043 C CA . GLU B 1 249 ? 0.438 24.734 38.156 1 95.88 249 GLU B CA 1
ATOM 5044 C C . GLU B 1 249 ? 1.08 25.906 37.406 1 95.88 249 GLU B C 1
ATOM 5046 O O . GLU B 1 249 ? 0.553 27.016 37.406 1 95.88 249 GLU B O 1
ATOM 5051 N N . THR B 1 250 ? 2.199 25.75 36.844 1 95.5 250 THR B N 1
ATOM 5052 C CA . THR B 1 250 ? 2.93 26.797 36.156 1 95.5 250 THR B CA 1
ATOM 5053 C C . THR B 1 250 ? 2.119 27.328 34.969 1 95.5 250 THR B C 1
ATOM 5055 O O . THR B 1 250 ? 2.092 28.547 34.719 1 95.5 250 THR B O 1
ATOM 5058 N N . VAL B 1 251 ? 1.461 26.438 34.281 1 96.44 251 VAL B N 1
ATOM 5059 C CA . VAL B 1 251 ? 0.653 26.828 33.125 1 96.44 251 VAL B CA 1
ATOM 5060 C C . VAL B 1 251 ? -0.596 27.562 33.594 1 96.44 251 VAL B C 1
ATOM 5062 O O . VAL B 1 251 ? -0.997 28.562 33 1 96.44 251 VAL B O 1
ATOM 5065 N N . GLU B 1 252 ? -1.197 27.094 34.625 1 96.44 252 GLU B N 1
ATOM 5066 C CA . GLU B 1 252 ? -2.379 27.719 35.188 1 96.44 252 GLU B CA 1
ATOM 5067 C C . GLU B 1 252 ? -2.08 29.156 35.625 1 96.44 252 GLU B C 1
ATOM 5069 O O . GLU B 1 252 ? -2.879 30.062 35.375 1 96.44 252 GLU B O 1
ATOM 5074 N N . VAL B 1 253 ? -0.97 29.328 36.281 1 96.38 253 VAL B N 1
ATOM 5075 C CA . VAL B 1 253 ? -0.559 30.656 36.719 1 96.38 253 VAL B CA 1
ATOM 5076 C C . VAL B 1 253 ? -0.329 31.562 35.531 1 96.38 253 VAL B C 1
ATOM 5078 O O . VAL B 1 253 ? -0.748 32.719 35.531 1 96.38 253 VAL B O 1
ATOM 5081 N N . ALA B 1 254 ? 0.341 31.062 34.531 1 96.19 254 ALA B N 1
ATOM 5082 C CA . ALA B 1 254 ? 0.628 31.844 33.344 1 96.19 254 ALA B CA 1
ATOM 5083 C C . ALA B 1 254 ? -0.661 32.281 32.656 1 96.19 254 ALA B C 1
ATOM 5085 O O . ALA B 1 254 ? -0.772 33.438 32.25 1 96.19 254 ALA B O 1
ATOM 5086 N N . LEU B 1 255 ? -1.633 31.438 32.562 1 96.88 255 LEU B N 1
ATOM 5087 C CA . LEU B 1 255 ? -2.898 31.766 31.906 1 96.88 255 LEU B CA 1
ATOM 5088 C C . LEU B 1 255 ? -3.699 32.75 32.75 1 96.88 255 LEU B C 1
ATOM 5090 O O . LEU B 1 255 ? -4.379 33.625 32.219 1 96.88 255 LEU B O 1
ATOM 5094 N N . SER B 1 256 ? -3.607 32.594 34.031 1 96.62 256 SER B N 1
ATOM 5095 C CA . SER B 1 256 ? -4.266 33.531 34.938 1 96.62 256 SER B CA 1
ATOM 5096 C C . SER B 1 256 ? -3.656 34.906 34.812 1 96.62 256 SER B C 1
ATOM 5098 O O . SER B 1 256 ? -4.375 35.938 34.844 1 96.62 256 SER B O 1
ATOM 5100 N N . GLN B 1 257 ? -2.381 34.969 34.75 1 96.38 257 GLN B N 1
ATOM 5101 C CA . GLN B 1 257 ? -1.691 36.25 34.531 1 96.38 257 GLN B CA 1
ATOM 5102 C C . GLN B 1 257 ? -2.102 36.906 33.219 1 96.38 257 GLN B C 1
ATOM 5104 O O . GLN B 1 257 ? -2.248 38.125 33.156 1 96.38 257 GLN B O 1
ATOM 5109 N N . LEU B 1 258 ? -2.24 36.094 32.219 1 97 258 LEU B N 1
ATOM 5110 C CA . LEU B 1 258 ? -2.686 36.594 30.922 1 97 258 LEU B CA 1
ATOM 5111 C C . LEU B 1 258 ? -4.078 37.188 31.031 1 97 258 LEU B C 1
ATOM 5113 O O . LEU B 1 258 ? -4.336 38.25 30.453 1 97 258 LEU B O 1
ATOM 5117 N N . LYS B 1 259 ? -4.961 36.5 31.719 1 97.44 259 LYS B N 1
ATOM 5118 C CA . LYS B 1 259 ? -6.316 37 31.922 1 97.44 259 LYS B CA 1
ATOM 5119 C C . LYS B 1 259 ? -6.305 38.344 32.688 1 97.44 259 LYS B C 1
ATOM 5121 O O . LYS B 1 259 ? -7.031 39.25 32.344 1 97.44 259 LYS B O 1
ATOM 5126 N N . SER B 1 260 ? -5.477 38.406 33.688 1 97.31 260 SER B N 1
ATOM 5127 C CA . SER B 1 260 ? -5.359 39.594 34.5 1 97.31 260 SER B CA 1
ATOM 5128 C C . SER B 1 260 ? -4.812 40.75 33.656 1 97.31 260 SER B C 1
ATOM 5130 O O . SER B 1 260 ? -5.273 41.906 33.812 1 97.31 260 SER B O 1
ATOM 5132 N N . LEU B 1 261 ? -3.824 40.5 32.906 1 97.06 261 LEU B N 1
ATOM 5133 C CA . LEU B 1 261 ? -3.25 41.5 32.031 1 97.06 261 LEU B CA 1
ATOM 5134 C C . LEU B 1 261 ? -4.301 42.062 31.062 1 97.06 261 LEU B C 1
ATOM 5136 O O . LEU B 1 261 ? -4.379 43.281 30.844 1 97.06 261 LEU B O 1
ATOM 5140 N N . ASN B 1 262 ? -5.098 41.156 30.469 1 97.81 262 ASN B N 1
ATOM 5141 C CA . ASN B 1 262 ? -6.164 41.562 29.547 1 97.81 262 ASN B CA 1
ATOM 5142 C C . ASN B 1 262 ? -7.168 42.5 30.234 1 97.81 262 ASN B C 1
ATOM 5144 O O . ASN B 1 262 ? -7.547 43.5 29.656 1 97.81 262 ASN B O 1
ATOM 5148 N N . GLU B 1 263 ? -7.527 42.125 31.453 1 96.88 263 GLU B N 1
ATOM 5149 C CA . GLU B 1 263 ? -8.492 42.938 32.219 1 96.88 263 GLU B CA 1
ATOM 5150 C C . GLU B 1 263 ? -7.906 44.281 32.594 1 96.88 263 GLU B C 1
ATOM 5152 O O . GLU B 1 263 ? -8.586 45.312 32.5 1 96.88 263 GLU B O 1
ATOM 5157 N N . THR B 1 264 ? -6.676 44.281 33.031 1 96.56 264 THR B N 1
ATOM 5158 C CA . THR B 1 264 ? -6.004 45.531 33.438 1 96.56 264 THR B CA 1
ATOM 5159 C C . THR B 1 264 ? -5.879 46.469 32.25 1 96.56 264 THR B C 1
ATOM 5161 O O . THR B 1 264 ? -6.156 47.656 32.375 1 96.56 264 THR B O 1
ATOM 5164 N N . ARG B 1 265 ? -5.516 45.938 31.156 1 95.69 265 ARG B N 1
ATOM 5165 C CA . ARG B 1 265 ? -5.371 46.781 29.953 1 95.69 265 ARG B CA 1
ATOM 5166 C C . ARG B 1 265 ? -6.727 47.281 29.469 1 95.69 265 ARG B C 1
ATOM 5168 O O . ARG B 1 265 ? -6.824 48.375 28.938 1 95.69 265 ARG B O 1
ATOM 5175 N N . GLY B 1 266 ? -7.723 46.438 29.594 1 94.5 266 GLY B N 1
ATOM 5176 C CA . GLY B 1 266 ? -9.07 46.875 29.266 1 94.5 266 GLY B CA 1
ATOM 5177 C C . GLY B 1 266 ? -9.523 48.062 30.062 1 94.5 266 GLY B C 1
ATOM 5178 O O . GLY B 1 266 ? -10.258 48.906 29.547 1 94.5 266 GLY B O 1
ATOM 5179 N N . GLY B 1 267 ? -9.094 48.156 31.266 1 93.25 267 GLY B N 1
ATOM 5180 C CA . GLY B 1 267 ? -9.422 49.281 32.125 1 93.25 267 GLY B CA 1
ATOM 5181 C C . GLY B 1 267 ? -8.617 50.531 31.797 1 93.25 267 GLY B C 1
ATOM 5182 O O . GLY B 1 267 ? -9.055 51.625 32.062 1 93.25 267 GLY B O 1
ATOM 5183 N N . GLN B 1 268 ? -7.48 50.406 31.234 1 93.38 268 GLN B N 1
ATOM 5184 C CA . GLN B 1 268 ? -6.543 51.5 31 1 93.38 268 GLN B CA 1
ATOM 5185 C C . GLN B 1 268 ? -6.719 52.094 29.609 1 93.38 268 GLN B C 1
ATOM 5187 O O . GLN B 1 268 ? -6.484 53.281 29.391 1 93.38 268 GLN B O 1
ATOM 5192 N N . PHE B 1 269 ? -7.031 51.188 28.688 1 92 269 PHE B N 1
ATOM 5193 C CA . PHE B 1 269 ? -7.102 51.625 27.297 1 92 269 PHE B CA 1
ATOM 5194 C C . PHE B 1 269 ? -8.484 51.344 26.719 1 92 269 PHE B C 1
ATOM 5196 O O . PHE B 1 269 ? -8.914 50.188 26.641 1 92 269 PHE B O 1
ATOM 5203 N N . GLY B 1 270 ? -9.211 52.281 26.328 1 88.69 270 GLY B N 1
ATOM 5204 C CA . GLY B 1 270 ? -10.57 52.188 25.812 1 88.69 270 GLY B CA 1
ATOM 5205 C C . GLY B 1 270 ? -10.672 51.406 24.531 1 88.69 270 GLY B C 1
ATOM 5206 O O . GLY B 1 270 ? -11.719 50.812 24.234 1 88.69 270 GLY B O 1
ATOM 5207 N N . ASP B 1 271 ? -9.633 51.344 23.703 1 91.25 271 ASP B N 1
ATOM 5208 C CA . ASP B 1 271 ? -9.664 50.656 22.406 1 91.25 271 ASP B CA 1
ATOM 5209 C C . ASP B 1 271 ? -9.281 49.188 22.547 1 91.25 271 ASP B C 1
ATOM 5211 O O . ASP B 1 271 ? -9.359 48.438 21.578 1 91.25 271 ASP B O 1
ATOM 5215 N N . HIS B 1 272 ? -8.977 48.844 23.766 1 93.31 272 HIS B N 1
ATOM 5216 C CA . HIS B 1 272 ? -8.625 47.438 24.047 1 93.31 272 HIS B CA 1
ATOM 5217 C C . HIS B 1 272 ? -9.859 46.562 24.047 1 93.31 272 HIS B C 1
ATOM 5219 O O . HIS B 1 272 ? -10.812 46.812 24.797 1 93.31 272 HIS B O 1
ATOM 5225 N N . ASP B 1 273 ? -9.914 45.531 23.203 1 94.06 273 ASP B N 1
ATOM 5226 C CA . ASP B 1 273 ? -11.062 44.625 23.094 1 94.06 273 ASP B CA 1
ATOM 5227 C C . ASP B 1 273 ? -10.945 43.469 24.062 1 94.06 273 ASP B C 1
ATOM 5229 O O . ASP B 1 273 ? -10.656 42.344 23.656 1 94.06 273 ASP B O 1
ATOM 5233 N N . VAL B 1 274 ? -11.352 43.656 25.281 1 96.69 274 VAL B N 1
ATOM 5234 C CA . VAL B 1 274 ? -11.219 42.688 26.375 1 96.69 274 VAL B CA 1
ATOM 5235 C C . VAL B 1 274 ? -11.93 41.406 26.016 1 96.69 274 VAL B C 1
ATOM 5237 O O . VAL B 1 274 ? -11.438 40.312 26.312 1 96.69 274 VAL B O 1
ATOM 5240 N N . ASP B 1 275 ? -13.047 41.531 25.359 1 96.44 275 ASP B N 1
ATOM 5241 C CA . ASP B 1 275 ? -13.859 40.344 25.047 1 96.44 275 ASP B CA 1
ATOM 5242 C C . ASP B 1 275 ? -13.164 39.469 24.016 1 96.44 275 ASP B C 1
ATOM 5244 O O . ASP B 1 275 ? -13.133 38.25 24.156 1 96.44 275 ASP B O 1
ATOM 5248 N N . CYS B 1 276 ? -12.633 40.062 23 1 96.75 276 CYS B N 1
ATOM 5249 C CA . CYS B 1 276 ? -11.961 39.344 21.938 1 96.75 276 CYS B CA 1
ATOM 5250 C C . CYS B 1 276 ? -10.758 38.562 22.469 1 96.75 276 CYS B C 1
ATOM 5252 O O . CYS B 1 276 ? -10.617 37.375 22.234 1 96.75 276 CYS B O 1
ATOM 5254 N N . TYR B 1 277 ? -9.906 39.219 23.234 1 98.06 277 TYR B N 1
ATOM 5255 C CA . TYR B 1 277 ? -8.727 38.594 23.812 1 98.06 277 TYR B CA 1
ATOM 5256 C C . TYR B 1 277 ? -9.125 37.562 24.859 1 98.06 277 TYR B C 1
ATOM 5258 O O . TYR B 1 277 ? -8.516 36.5 24.938 1 98.06 277 TYR B O 1
ATOM 5266 N N . GLY B 1 278 ? -10.141 37.938 25.625 1 97.75 278 GLY B N 1
ATOM 5267 C CA . GLY B 1 278 ? -10.625 37 26.625 1 97.75 278 GLY B CA 1
ATOM 5268 C C . GLY B 1 278 ? -11.117 35.688 26.062 1 97.75 278 GLY B C 1
ATOM 5269 O O . GLY B 1 278 ? -10.867 34.625 26.625 1 97.75 278 GLY B O 1
ATOM 5270 N N . ALA B 1 279 ? -11.82 35.781 24.984 1 97.19 279 ALA B N 1
ATOM 5271 C CA . ALA B 1 279 ? -12.305 34.562 24.312 1 97.19 279 ALA B CA 1
ATOM 5272 C C . ALA B 1 279 ? -11.141 33.719 23.828 1 97.19 279 ALA B C 1
ATOM 5274 O O . ALA B 1 279 ? -11.18 32.5 23.953 1 97.19 279 ALA B O 1
ATOM 5275 N N . ALA B 1 280 ? -10.125 34.312 23.203 1 98.06 280 ALA B N 1
ATOM 5276 C CA . ALA B 1 280 ? -8.945 33.594 22.734 1 98.06 280 ALA B CA 1
ATOM 5277 C C . ALA B 1 280 ? -8.242 32.875 23.875 1 98.06 280 ALA B C 1
ATOM 5279 O O . ALA B 1 280 ? -7.844 31.719 23.734 1 98.06 280 ALA B O 1
ATOM 5280 N N . ILE B 1 281 ? -8.094 33.562 25.031 1 98.25 281 ILE B N 1
ATOM 5281 C CA . ILE B 1 281 ? -7.438 32.969 26.203 1 98.25 281 ILE B CA 1
ATOM 5282 C C . ILE B 1 281 ? -8.266 31.812 26.734 1 98.25 281 ILE B C 1
ATOM 5284 O O . ILE B 1 281 ? -7.723 30.766 27.062 1 98.25 281 ILE B O 1
ATOM 5288 N N . SER B 1 282 ? -9.555 32.031 26.812 1 96.94 282 SER B N 1
ATOM 5289 C CA . SER B 1 282 ? -10.445 31 27.344 1 96.94 282 SER B CA 1
ATOM 5290 C C . SER B 1 282 ? -10.414 29.75 26.469 1 96.94 282 SER B C 1
ATOM 5292 O O . SER B 1 282 ? -10.383 28.625 27 1 96.94 282 SER B O 1
ATOM 5294 N N . HIS B 1 283 ? -10.469 29.938 25.172 1 95.88 283 HIS B N 1
ATOM 5295 C CA . HIS B 1 283 ? -10.414 28.797 24.25 1 95.88 283 HIS B CA 1
ATOM 5296 C C . HIS B 1 283 ? -9.086 28.062 24.375 1 95.88 283 HIS B C 1
ATOM 5298 O O . HIS B 1 283 ? -9.047 26.828 24.25 1 95.88 283 HIS B O 1
ATOM 5304 N N . LEU B 1 284 ? -8.039 28.781 24.5 1 97.5 284 LEU B N 1
ATOM 5305 C CA . LEU B 1 284 ? -6.723 28.188 24.656 1 97.5 284 LEU B CA 1
ATOM 5306 C C . LEU B 1 284 ? -6.668 27.328 25.906 1 97.5 284 LEU B C 1
ATOM 5308 O O . LEU B 1 284 ? -6.18 26.188 25.875 1 97.5 284 LEU B O 1
ATOM 5312 N N . LYS B 1 285 ? -7.152 27.891 27 1 96.88 285 LYS B N 1
ATOM 5313 C CA . LYS B 1 285 ? -7.188 27.156 28.266 1 96.88 285 LYS B CA 1
ATOM 5314 C C . LYS B 1 285 ? -8.008 25.875 28.141 1 96.88 285 LYS B C 1
ATOM 5316 O O . LYS B 1 285 ? -7.586 24.812 28.594 1 96.88 285 LYS B O 1
ATOM 5321 N N . ASP B 1 286 ? -9.164 26 27.531 1 94.38 286 ASP B N 1
ATOM 5322 C CA . ASP B 1 286 ? -10.047 24.859 27.344 1 94.38 286 ASP B CA 1
ATOM 5323 C C . ASP B 1 286 ? -9.328 23.734 26.594 1 94.38 286 ASP B C 1
ATOM 5325 O O . ASP B 1 286 ? -9.391 22.578 27 1 94.38 286 ASP B O 1
ATOM 5329 N N . MET B 1 287 ? -8.727 24.109 25.531 1 93.94 287 MET B N 1
ATOM 5330 C CA . MET B 1 287 ? -8.016 23.141 24.719 1 93.94 287 MET B CA 1
ATOM 5331 C C . MET B 1 287 ? -6.895 22.469 25.5 1 93.94 287 MET B C 1
ATOM 5333 O O . MET B 1 287 ? -6.734 21.25 25.453 1 93.94 287 MET B O 1
ATOM 5337 N N . MET B 1 288 ? -6.078 23.25 26.266 1 95.62 288 MET B N 1
ATOM 5338 C CA . MET B 1 288 ? -4.969 22.719 27.047 1 95.62 288 MET B CA 1
ATOM 5339 C C . MET B 1 288 ? -5.477 21.766 28.141 1 95.62 288 MET B C 1
ATOM 5341 O O . MET B 1 288 ? -4.824 20.766 28.453 1 95.62 288 MET B O 1
ATOM 5345 N N . GLU B 1 289 ? -6.613 22.062 28.656 1 95.25 289 GLU B N 1
ATOM 5346 C CA . GLU B 1 289 ? -7.203 21.188 29.672 1 95.25 289 GLU B CA 1
ATOM 5347 C C . GLU B 1 289 ? -7.652 19.859 29.078 1 95.25 289 GLU B C 1
ATOM 5349 O O . GLU B 1 289 ? -7.57 18.828 29.734 1 95.25 289 GLU B O 1
ATOM 5354 N N . ILE B 1 290 ? -8.109 19.891 27.891 1 91.25 290 ILE B N 1
ATOM 5355 C CA . ILE B 1 290 ? -8.633 18.703 27.234 1 91.25 290 ILE B CA 1
ATOM 5356 C C . ILE B 1 290 ? -7.492 17.766 26.875 1 91.25 290 ILE B C 1
ATOM 5358 O O . ILE B 1 290 ? -7.59 16.547 27.094 1 91.25 290 ILE B O 1
ATOM 5362 N N . TYR B 1 291 ? -6.32 18.25 26.344 1 89.12 291 TYR B N 1
ATOM 5363 C CA . TYR B 1 291 ? -5.316 17.328 25.828 1 89.12 291 TYR B CA 1
ATOM 5364 C C . TYR B 1 291 ? -4.43 16.797 26.938 1 89.12 291 TYR B C 1
ATOM 5366 O O . TYR B 1 291 ? -3.564 15.945 26.703 1 89.12 291 TYR B O 1
ATOM 5374 N N . GLN B 1 292 ? -4.719 17.266 28.297 1 89.81 292 GLN B N 1
ATOM 5375 C CA . GLN B 1 292 ? -3.926 16.766 29.422 1 89.81 292 GLN B CA 1
ATOM 5376 C C . GLN B 1 292 ? -4.035 15.242 29.531 1 89.81 292 GLN B C 1
ATOM 5378 O O . GLN B 1 292 ? -3.076 14.57 29.938 1 89.81 292 GLN B O 1
ATOM 5383 N N . ASP B 1 293 ? -5.18 14.719 29.172 1 85.94 293 ASP B N 1
ATOM 5384 C CA . ASP B 1 293 ? -5.395 13.281 29.281 1 85.94 293 ASP B CA 1
ATOM 5385 C C . ASP B 1 293 ? -5.199 12.586 27.938 1 85.94 293 ASP B C 1
ATOM 5387 O O . ASP B 1 293 ? -5.402 11.375 27.828 1 85.94 293 ASP B O 1
ATOM 5391 N N . LYS B 1 294 ? -4.848 13.328 26.984 1 85.06 294 LYS B N 1
ATOM 5392 C CA . LYS B 1 294 ? -4.691 12.797 25.641 1 85.06 294 LYS B CA 1
ATOM 5393 C C . LYS B 1 294 ? -3.439 13.352 24.969 1 85.06 294 LYS B C 1
ATOM 5395 O O . LYS B 1 294 ? -3.523 13.984 23.906 1 85.06 294 LYS B O 1
ATOM 5400 N N . PRO B 1 295 ? -2.324 12.984 25.484 1 80.94 295 PRO B N 1
ATOM 5401 C CA . PRO B 1 295 ? -1.094 13.656 25.047 1 80.94 295 PRO B CA 1
ATOM 5402 C C . PRO B 1 295 ? -0.69 13.281 23.625 1 80.94 295 PRO B C 1
ATOM 5404 O O . PRO B 1 295 ? 0.104 13.992 23 1 80.94 295 PRO B O 1
ATOM 5407 N N . ARG B 1 296 ? -1.327 12.273 23.016 1 84.38 296 ARG B N 1
ATOM 5408 C CA . ARG B 1 296 ? -0.912 11.852 21.688 1 84.38 296 ARG B CA 1
ATOM 5409 C C . ARG B 1 296 ? -1.891 12.344 20.625 1 84.38 296 ARG B C 1
ATOM 5411 O O . ARG B 1 296 ? -1.655 12.172 19.438 1 84.38 296 ARG B O 1
ATOM 5418 N N . ARG B 1 297 ? -2.953 13.016 21.078 1 88.88 297 ARG B N 1
ATOM 5419 C CA . ARG B 1 297 ? -3.979 13.492 20.156 1 88.88 297 ARG B CA 1
ATOM 5420 C C . ARG B 1 297 ? -3.613 14.859 19.594 1 88.88 297 ARG B C 1
ATOM 5422 O O . ARG B 1 297 ? -4.223 15.867 19.953 1 88.88 297 ARG B O 1
ATOM 5429 N N . VAL B 1 298 ? -2.76 14.867 18.625 1 90.88 298 VAL B N 1
ATOM 5430 C CA . VAL B 1 298 ? -2.154 16.062 18.062 1 90.88 298 VAL B CA 1
ATOM 5431 C C . VAL B 1 298 ? -3.225 16.906 17.359 1 90.88 298 VAL B C 1
ATOM 5433 O O . VAL B 1 298 ? -3.098 18.141 17.281 1 90.88 298 VAL B O 1
ATOM 5436 N N . GLU B 1 299 ? -4.301 16.312 16.922 1 87.75 299 GLU B N 1
ATOM 5437 C CA . GLU B 1 299 ? -5.355 17.047 16.234 1 87.75 299 GLU B CA 1
ATOM 5438 C C . GLU B 1 299 ? -5.988 18.094 17.141 1 87.75 299 GLU B C 1
ATOM 5440 O O . GLU B 1 299 ? -6.543 19.094 16.672 1 87.75 299 GLU B O 1
ATOM 5445 N N . LEU B 1 300 ? -5.883 17.891 18.422 1 89.12 300 LEU B N 1
ATOM 5446 C CA . LEU B 1 300 ? -6.422 18.844 19.391 1 89.12 300 LEU B CA 1
ATOM 5447 C C . LEU B 1 300 ? -5.68 20.172 19.312 1 89.12 300 LEU B C 1
ATOM 5449 O O . LEU B 1 300 ? -6.266 21.234 19.578 1 89.12 300 LEU B O 1
ATOM 5453 N N . ALA B 1 301 ? -4.434 20.109 18.953 1 90.94 301 ALA B N 1
ATOM 5454 C CA . ALA B 1 301 ? -3.65 21.344 18.797 1 90.94 301 ALA B CA 1
ATOM 5455 C C . ALA B 1 301 ? -4.227 22.234 17.703 1 90.94 301 ALA B C 1
ATOM 5457 O O . ALA B 1 301 ? -4.047 23.453 17.734 1 90.94 301 ALA B O 1
ATOM 5458 N N . LEU B 1 302 ? -4.922 21.594 16.828 1 92.06 302 LEU B N 1
ATOM 5459 C CA . LEU B 1 302 ? -5.438 22.328 15.68 1 92.06 302 LEU B CA 1
ATOM 5460 C C . LEU B 1 302 ? -6.805 22.922 15.984 1 92.06 302 LEU B C 1
ATOM 5462 O O . LEU B 1 302 ? -7.352 23.688 15.18 1 92.06 302 LEU B O 1
ATOM 5466 N N . ARG B 1 303 ? -7.301 22.781 17.156 1 90.56 303 ARG B N 1
ATOM 5467 C CA . ARG B 1 303 ? -8.664 23.188 17.5 1 90.56 303 ARG B CA 1
ATOM 5468 C C . ARG B 1 303 ? -8.711 24.656 17.906 1 90.56 303 ARG B C 1
ATOM 5470 O O . ARG B 1 303 ? -9.75 25.297 17.797 1 90.56 303 ARG B O 1
ATOM 5477 N N . TRP B 1 304 ? -7.629 25.156 18.406 1 95.88 304 TRP B N 1
ATOM 5478 C CA . TRP B 1 304 ? -7.629 26.516 18.938 1 95.88 304 TRP B CA 1
ATOM 5479 C C . TRP B 1 304 ? -8.109 27.5 17.875 1 95.88 304 TRP B C 1
ATOM 5481 O O . TRP B 1 304 ? -8.977 28.344 18.141 1 95.88 304 TRP B O 1
ATOM 5491 N N . PRO B 1 305 ? -7.637 27.422 16.656 1 93.81 305 PRO B N 1
ATOM 5492 C CA . PRO B 1 305 ? -8.062 28.391 15.641 1 93.81 305 PRO B CA 1
ATOM 5493 C C . PRO B 1 305 ? -9.555 28.297 15.336 1 93.81 305 PRO B C 1
ATOM 5495 O O . PRO B 1 305 ? -10.148 29.25 14.812 1 93.81 305 PRO B O 1
ATOM 5498 N N . PHE B 1 306 ? -10.172 27.188 15.68 1 90.75 306 PHE B N 1
ATOM 5499 C CA . PHE B 1 306 ? -11.602 27.047 15.422 1 90.75 306 PHE B CA 1
ATOM 5500 C C . PHE B 1 306 ? -12.406 28.062 16.219 1 90.75 306 PHE B C 1
ATOM 5502 O O . PHE B 1 306 ? -13.477 28.5 15.789 1 90.75 306 PHE B O 1
ATOM 5509 N N . GLY B 1 307 ? -11.898 28.422 17.391 1 90 307 GLY B N 1
ATOM 5510 C CA . GLY B 1 307 ? -12.641 29.281 18.312 1 90 307 GLY B CA 1
ATOM 5511 C C . GLY B 1 307 ? -12.211 30.734 18.234 1 90 307 GLY B C 1
ATOM 5512 O O . GLY B 1 307 ? -12.789 31.578 18.906 1 90 307 GLY B O 1
ATOM 5513 N N . LEU B 1 308 ? -11.289 31.062 17.375 1 94 308 LEU B N 1
ATOM 5514 C CA . LEU B 1 308 ? -10.766 32.406 17.297 1 94 308 LEU B CA 1
ATOM 5515 C C . LEU B 1 308 ? -11.656 33.312 16.438 1 94 308 LEU B C 1
ATOM 5517 O O . LEU B 1 308 ? -12.188 32.875 15.422 1 94 308 LEU B O 1
ATOM 5521 N N . GLU B 1 309 ? -11.859 34.5 16.906 1 92.5 309 GLU B N 1
ATOM 5522 C CA . GLU B 1 309 ? -12.594 35.5 16.125 1 92.5 309 GLU B CA 1
ATOM 5523 C C . GLU B 1 309 ? -11.734 36.062 14.992 1 92.5 309 GLU B C 1
ATOM 5525 O O . GLU B 1 309 ? -10.516 36.125 15.102 1 92.5 309 GLU B O 1
ATOM 5530 N N . SER B 1 310 ? -12.461 36.5 13.93 1 91.25 310 SER B N 1
ATOM 5531 C CA . SER B 1 310 ? -11.766 37.125 12.812 1 91.25 310 SER B CA 1
ATOM 5532 C C . SER B 1 310 ? -10.992 38.375 13.273 1 91.25 310 SER B C 1
ATOM 5534 O O . SER B 1 310 ? -9.906 38.656 12.758 1 91.25 310 SER B O 1
ATOM 5536 N N . LYS B 1 311 ? -11.547 39 14.203 1 95 311 LYS B N 1
ATOM 5537 C CA . LYS B 1 311 ? -10.898 40.188 14.734 1 95 311 LYS B CA 1
ATOM 5538 C C . LYS B 1 311 ? -9.555 39.844 15.367 1 95 311 LYS B C 1
ATOM 5540 O O . LYS B 1 311 ? -8.594 40.625 15.242 1 95 311 LYS B O 1
ATOM 5545 N N . TYR B 1 312 ? -9.492 38.781 16.078 1 96.69 312 TYR B N 1
ATOM 5546 C CA . TYR B 1 312 ? -8.234 38.406 16.688 1 96.69 312 TYR B CA 1
ATOM 5547 C C . TYR B 1 312 ? -7.156 38.156 15.641 1 96.69 312 TYR B C 1
ATOM 5549 O O . TYR B 1 312 ? -6 38.531 15.828 1 96.69 312 TYR B O 1
ATOM 5557 N N . LEU B 1 313 ? -7.484 37.5 14.547 1 94.56 313 LEU B N 1
ATOM 5558 C CA . LEU B 1 313 ? -6.531 37.219 13.477 1 94.56 313 LEU B CA 1
ATOM 5559 C C . LEU B 1 313 ? -6.043 38.531 12.844 1 94.56 313 LEU B C 1
ATOM 5561 O O . LEU B 1 313 ? -4.871 38.625 12.484 1 94.56 313 LEU B O 1
ATOM 5565 N N . LYS B 1 314 ? -6.977 39.438 12.688 1 94.56 314 LYS B N 1
ATOM 5566 C CA . LYS B 1 314 ? -6.59 40.75 12.18 1 94.56 314 LYS B CA 1
ATOM 5567 C C . LYS B 1 314 ? -5.582 41.438 13.109 1 94.56 314 LYS B C 1
ATOM 5569 O O . LYS B 1 314 ? -4.609 42.031 12.641 1 94.56 314 LYS B O 1
ATOM 5574 N N . LEU B 1 315 ? -5.824 41.281 14.383 1 97 315 LEU B N 1
ATOM 5575 C CA . LEU B 1 315 ? -4.918 41.875 15.375 1 97 315 LEU B CA 1
ATOM 5576 C C . LEU B 1 315 ? -3.543 41.219 15.297 1 97 315 LEU B C 1
ATOM 5578 O O . LEU B 1 315 ? -2.52 41.875 15.422 1 97 315 LEU B O 1
ATOM 5582 N N . LEU B 1 316 ? -3.504 39.906 15.086 1 96.69 316 LEU B N 1
ATOM 5583 C CA . LEU B 1 316 ? -2.24 39.219 14.93 1 96.69 316 LEU B CA 1
ATOM 5584 C C . LEU B 1 316 ? -1.492 39.688 13.695 1 96.69 316 LEU B C 1
ATOM 5586 O O . LEU B 1 316 ? -0.275 39.875 13.734 1 96.69 316 LEU B O 1
ATOM 5590 N N . LYS B 1 317 ? -2.217 39.875 12.625 1 93.56 317 LYS B N 1
ATOM 5591 C CA . LYS B 1 317 ? -1.622 40.344 11.375 1 93.56 317 LYS B CA 1
ATOM 5592 C C . LYS B 1 317 ? -1.001 41.75 11.555 1 93.56 317 LYS B C 1
ATOM 5594 O O . LYS B 1 317 ? 0 42.062 10.914 1 93.56 317 LYS B O 1
ATOM 5599 N N . GLU B 1 318 ? -1.579 42.438 12.43 1 95.44 318 GLU B N 1
ATOM 5600 C CA . GLU B 1 318 ? -1.107 43.812 12.695 1 95.44 318 GLU B CA 1
ATOM 5601 C C . GLU B 1 318 ? -0.044 43.812 13.789 1 95.44 318 GLU B C 1
ATOM 5603 O O . GLU B 1 318 ? 0.393 44.875 14.234 1 95.44 318 GLU B O 1
ATOM 5608 N N . ASN B 1 319 ? 0.36 42.688 14.258 1 96.31 319 ASN B N 1
ATOM 5609 C CA . ASN B 1 319 ? 1.36 42.562 15.305 1 96.31 319 ASN B CA 1
ATOM 5610 C C . ASN B 1 319 ? 0.927 43.25 16.594 1 96.31 319 ASN B C 1
ATOM 5612 O O . ASN B 1 319 ? 1.737 43.875 17.266 1 96.31 319 ASN B O 1
ATOM 5616 N N . ASP B 1 320 ? -0.374 43.156 16.828 1 96.94 320 ASP B N 1
ATOM 5617 C CA . ASP B 1 320 ? -0.847 43.656 18.109 1 96.94 320 ASP B CA 1
ATOM 5618 C C . ASP B 1 320 ? -0.138 42.969 19.266 1 96.94 320 ASP B C 1
ATOM 5620 O O . ASP B 1 320 ? -0.099 41.719 19.328 1 96.94 320 ASP B O 1
ATOM 5624 N N . PRO B 1 321 ? 0.392 43.75 20.203 1 97.06 321 PRO B N 1
ATOM 5625 C CA . PRO B 1 321 ? 1.218 43.156 21.25 1 97.06 321 PRO B CA 1
ATOM 5626 C C . PRO B 1 321 ? 0.437 42.156 22.125 1 97.06 321 PRO B C 1
ATOM 5628 O O . PRO B 1 321 ? 0.945 41.094 22.453 1 97.06 321 PRO B O 1
ATOM 5631 N N . MET B 1 322 ? -0.822 42.5 22.516 1 97.75 322 MET B N 1
ATOM 5632 C CA . MET B 1 322 ? -1.622 41.625 23.344 1 97.75 322 MET B CA 1
ATOM 5633 C C . MET B 1 322 ? -1.921 40.312 22.609 1 97.75 322 MET B C 1
ATOM 5635 O O . MET B 1 322 ? -1.848 39.219 23.203 1 97.75 322 MET B O 1
ATOM 5639 N N . ALA B 1 323 ? -2.273 40.406 21.344 1 98.19 323 ALA B N 1
ATOM 5640 C CA . ALA B 1 323 ? -2.545 39.219 20.531 1 98.19 323 ALA B CA 1
ATOM 5641 C C . ALA B 1 323 ? -1.312 38.344 20.422 1 98.19 323 ALA B C 1
ATOM 5643 O O . ALA B 1 323 ? -1.417 37.125 20.516 1 98.19 323 ALA B O 1
ATOM 5644 N N . LEU B 1 324 ? -0.178 38.938 20.266 1 98.5 324 LEU B N 1
ATOM 5645 C CA . LEU B 1 324 ? 1.072 38.188 20.156 1 98.5 324 LEU B CA 1
ATOM 5646 C C . LEU B 1 324 ? 1.412 37.5 21.469 1 98.5 324 LEU B C 1
ATOM 5648 O O . LEU B 1 324 ? 1.904 36.375 21.453 1 98.5 324 LEU B O 1
ATOM 5652 N N . VAL B 1 325 ? 1.22 38.188 22.547 1 98.5 325 VAL B N 1
ATOM 5653 C CA . VAL B 1 325 ? 1.495 37.594 23.844 1 98.5 325 VAL B CA 1
ATOM 5654 C C . VAL B 1 325 ? 0.63 36.344 24.047 1 98.5 325 VAL B C 1
ATOM 5656 O O . VAL B 1 325 ? 1.106 35.312 24.531 1 98.5 325 VAL B O 1
ATOM 5659 N N . ILE B 1 326 ? -0.665 36.438 23.688 1 98.56 326 ILE B N 1
ATOM 5660 C CA . ILE B 1 326 ? -1.562 35.281 23.781 1 98.56 326 ILE B CA 1
ATOM 5661 C C . ILE B 1 326 ? -1.065 34.156 22.875 1 98.56 326 ILE B C 1
ATOM 5663 O O . ILE B 1 326 ? -1.013 33 23.281 1 98.56 326 ILE B O 1
ATOM 5667 N N . LEU B 1 327 ? -0.664 34.5 21.656 1 98.62 327 LEU B N 1
ATOM 5668 C CA . LEU B 1 327 ? -0.145 33.531 20.703 1 98.62 327 LEU B CA 1
ATOM 5669 C C . LEU B 1 327 ? 1.096 32.844 21.266 1 98.62 327 LEU B C 1
ATOM 5671 O O . LEU B 1 327 ? 1.304 31.641 21.031 1 98.62 327 LEU B O 1
ATOM 5675 N N . ALA B 1 328 ? 1.938 33.594 21.906 1 98.5 328 ALA B N 1
ATOM 5676 C CA . ALA B 1 328 ? 3.137 33 22.516 1 98.5 328 ALA B CA 1
ATOM 5677 C C . ALA B 1 328 ? 2.779 31.812 23.406 1 98.5 328 ALA B C 1
ATOM 5679 O O . ALA B 1 328 ? 3.498 30.812 23.438 1 98.5 328 ALA B O 1
ATOM 5680 N N . HIS B 1 329 ? 1.717 31.906 24.109 1 98.25 329 HIS B N 1
ATOM 5681 C CA . HIS B 1 329 ? 1.322 30.828 25 1 98.25 329 HIS B CA 1
ATOM 5682 C C . HIS B 1 329 ? 0.833 29.609 24.219 1 98.25 329 HIS B C 1
ATOM 5684 O O . HIS B 1 329 ? 0.9 28.484 24.719 1 98.25 329 HIS B O 1
ATOM 5690 N N . TYR B 1 330 ? 0.305 29.797 23.016 1 98 330 TYR B N 1
ATOM 5691 C CA . TYR B 1 330 ? -0.03 28.688 22.141 1 98 330 TYR B CA 1
ATOM 5692 C C . TYR B 1 330 ? 1.218 27.906 21.734 1 98 330 TYR B C 1
ATOM 5694 O O . TYR B 1 330 ? 1.141 26.719 21.438 1 98 330 TYR B O 1
ATOM 5702 N N . CYS B 1 331 ? 2.355 28.562 21.797 1 97.94 331 CYS B N 1
ATOM 5703 C CA . CYS B 1 331 ? 3.611 27.891 21.484 1 97.94 331 CYS B CA 1
ATOM 5704 C C . CYS B 1 331 ? 3.861 26.734 22.469 1 97.94 331 CYS B C 1
ATOM 5706 O O . CYS B 1 331 ? 4.551 25.781 22.125 1 97.94 331 CYS B O 1
ATOM 5708 N N . LEU B 1 332 ? 3.316 26.781 23.656 1 97.19 332 LEU B N 1
ATOM 5709 C CA . LEU B 1 332 ? 3.43 25.688 24.609 1 97.19 332 LEU B CA 1
ATOM 5710 C C . LEU B 1 332 ? 2.756 24.422 24.062 1 97.19 332 LEU B C 1
ATOM 5712 O O . LEU B 1 332 ? 3.254 23.312 24.25 1 97.19 332 LEU B O 1
ATOM 5716 N N . VAL B 1 333 ? 1.617 24.641 23.391 1 96.88 333 VAL B N 1
ATOM 5717 C CA . VAL B 1 333 ? 0.88 23.531 22.781 1 96.88 333 VAL B CA 1
ATOM 5718 C C . VAL B 1 333 ? 1.686 22.938 21.625 1 96.88 333 VAL B C 1
ATOM 5720 O O . VAL B 1 333 ? 1.846 21.719 21.516 1 96.88 333 VAL B O 1
ATOM 5723 N N . LEU B 1 334 ? 2.178 23.844 20.766 1 97.12 334 LEU B N 1
ATOM 5724 C CA . LEU B 1 334 ? 3.004 23.406 19.656 1 97.12 334 LEU B CA 1
ATOM 5725 C C . LEU B 1 334 ? 4.219 22.625 20.141 1 97.12 334 LEU B C 1
ATOM 5727 O O . LEU B 1 334 ? 4.613 21.625 19.531 1 97.12 334 LEU B O 1
ATOM 5731 N N . HIS B 1 335 ? 4.766 23.109 21.203 1 96.69 335 HIS B N 1
ATOM 5732 C CA . HIS B 1 335 ? 5.941 22.469 21.781 1 96.69 335 HIS B CA 1
ATOM 5733 C C . HIS B 1 335 ? 5.605 21.078 22.328 1 96.69 335 HIS B C 1
ATOM 5735 O O . HIS B 1 335 ? 6.402 20.156 22.203 1 96.69 335 HIS B O 1
ATOM 5741 N N . HIS B 1 336 ? 4.484 21 22.938 1 95.06 336 HIS B N 1
ATOM 5742 C CA . HIS B 1 336 ? 4.039 19.719 23.484 1 95.06 336 HIS B CA 1
ATOM 5743 C C . HIS B 1 336 ? 3.949 18.656 22.391 1 95.06 336 HIS B C 1
ATOM 5745 O O . HIS B 1 336 ? 4.316 17.5 22.594 1 95.06 336 HIS B O 1
ATOM 5751 N N . PHE B 1 337 ? 3.5 19.031 21.219 1 94.88 337 PHE B N 1
ATOM 5752 C CA . PHE B 1 337 ? 3.252 18.078 20.141 1 94.88 337 PHE B CA 1
ATOM 5753 C C . PHE B 1 337 ? 4.387 18.109 19.125 1 94.88 337 PHE B C 1
ATOM 5755 O O . PHE B 1 337 ? 4.223 17.656 17.984 1 94.88 337 PHE B O 1
ATOM 5762 N N . ARG B 1 338 ? 5.559 18.562 19.484 1 94.62 338 ARG B N 1
ATOM 5763 C CA . ARG B 1 338 ? 6.684 18.797 18.578 1 94.62 338 ARG B CA 1
ATOM 5764 C C . ARG B 1 338 ? 7.23 17.484 18.031 1 94.62 338 ARG B C 1
ATOM 5766 O O . ARG B 1 338 ? 7.977 17.469 17.047 1 94.62 338 ARG B O 1
ATOM 5773 N N . HIS B 1 339 ? 6.84 16.328 18.562 1 92.75 339 HIS B N 1
ATOM 5774 C CA . HIS B 1 339 ? 7.402 15.031 18.172 1 92.75 339 HIS B CA 1
ATOM 5775 C C . HIS B 1 339 ? 6.773 14.531 16.875 1 92.75 339 HIS B C 1
ATOM 5777 O O . HIS B 1 339 ? 7.266 13.578 16.281 1 92.75 339 HIS B O 1
ATOM 5783 N N . HIS B 1 340 ? 5.75 15.125 16.438 1 94.25 340 HIS B N 1
ATOM 5784 C CA . HIS B 1 340 ? 5.23 14.883 15.102 1 94.25 340 HIS B CA 1
ATOM 5785 C C . HIS B 1 340 ? 5.992 15.703 14.062 1 94.25 340 HIS B C 1
ATOM 5787 O O . HIS B 1 340 ? 6.207 16.906 14.242 1 94.25 340 HIS B O 1
ATOM 5793 N N . TRP B 1 341 ? 6.352 15.047 12.984 1 95.12 341 TRP B N 1
ATOM 5794 C CA . TRP B 1 341 ? 7.27 15.695 12.055 1 95.12 341 TRP B CA 1
ATOM 5795 C C . TRP B 1 341 ? 6.645 16.953 11.469 1 95.12 341 TRP B C 1
ATOM 5797 O O . TRP B 1 341 ? 7.348 17.922 11.172 1 95.12 341 TRP B O 1
ATOM 5807 N N . TRP B 1 342 ? 5.355 16.969 11.305 1 94.88 342 TRP B N 1
ATOM 5808 C CA . TRP B 1 342 ? 4.695 18.094 10.664 1 94.88 342 TRP B CA 1
ATOM 5809 C C . TRP B 1 342 ? 4.438 19.219 11.664 1 94.88 342 TRP B C 1
ATOM 5811 O O . TRP B 1 342 ? 3.965 20.297 11.289 1 94.88 342 TRP B O 1
ATOM 5821 N N . MET B 1 343 ? 4.742 19.031 12.961 1 95.25 343 MET B N 1
ATOM 5822 C CA . MET B 1 343 ? 4.652 20.047 14.008 1 95.25 343 MET B CA 1
ATOM 5823 C C . MET B 1 343 ? 6.043 20.5 14.445 1 95.25 343 MET B C 1
ATOM 5825 O O . MET B 1 343 ? 6.184 21.516 15.141 1 95.25 343 MET B O 1
ATOM 5829 N N . GLU B 1 344 ? 6.965 19.812 14.023 1 94.25 344 GLU B N 1
ATOM 5830 C CA . GLU B 1 344 ? 8.328 20.016 14.484 1 94.25 344 GLU B CA 1
ATOM 5831 C C . GLU B 1 344 ? 8.828 21.422 14.125 1 94.25 344 GLU B C 1
ATOM 5833 O O . GLU B 1 344 ? 8.672 21.859 12.984 1 94.25 344 GLU B O 1
ATOM 5838 N N . GLY B 1 345 ? 9.375 22.109 15.125 1 94.12 345 GLY B N 1
ATOM 5839 C CA . GLY B 1 345 ? 10.039 23.391 14.898 1 94.12 345 GLY B CA 1
ATOM 5840 C C . GLY B 1 345 ? 9.102 24.578 14.984 1 94.12 345 GLY B C 1
ATOM 5841 O O . GLY B 1 345 ? 9.547 25.719 15.148 1 94.12 345 GLY B O 1
ATOM 5842 N N . TRP B 1 346 ? 7.82 24.391 14.867 1 96.38 346 TRP B N 1
ATOM 5843 C CA . TRP B 1 346 ? 6.852 25.484 14.906 1 96.38 346 TRP B CA 1
ATOM 5844 C C . TRP B 1 346 ? 7.02 26.312 16.172 1 96.38 346 TRP B C 1
ATOM 5846 O O . TRP B 1 346 ? 7.074 27.547 16.109 1 96.38 346 TRP B O 1
ATOM 5856 N N . SER B 1 347 ? 7.039 25.641 17.359 1 97.62 347 SER B N 1
ATOM 5857 C CA . SER B 1 347 ? 7.066 26.344 18.641 1 97.62 347 SER B CA 1
ATOM 5858 C C . SER B 1 347 ? 8.25 27.312 18.703 1 97.62 347 SER B C 1
ATOM 5860 O O . SER B 1 347 ? 8.078 28.484 19.062 1 97.62 347 SER B O 1
ATOM 5862 N N . LEU B 1 348 ? 9.43 26.906 18.281 1 96.75 348 LEU B N 1
ATOM 5863 C CA . LEU B 1 348 ? 10.641 27.719 18.359 1 96.75 348 LEU B CA 1
ATOM 5864 C C . LEU B 1 348 ? 10.586 28.875 17.359 1 96.75 348 LEU B C 1
ATOM 5866 O O . LEU B 1 348 ? 10.914 30.016 17.688 1 96.75 348 LEU B O 1
ATOM 5870 N N . ARG B 1 349 ? 10.203 28.578 16.188 1 96.5 349 ARG B N 1
ATOM 5871 C CA . ARG B 1 349 ? 10.188 29.594 15.133 1 96.5 349 ARG B CA 1
ATOM 5872 C C . ARG B 1 349 ? 9.148 30.672 15.43 1 96.5 349 ARG B C 1
ATOM 5874 O O . ARG B 1 349 ? 9.414 31.859 15.25 1 96.5 349 ARG B O 1
ATOM 5881 N N . VAL B 1 350 ? 7.992 30.234 15.82 1 97.56 350 VAL B N 1
ATOM 5882 C CA . VAL B 1 350 ? 6.934 31.188 16.125 1 97.56 350 VAL B CA 1
ATOM 5883 C C . VAL B 1 350 ? 7.32 32.031 17.344 1 97.56 350 VAL B C 1
ATOM 5885 O O . VAL B 1 350 ? 7.133 33.25 17.359 1 97.56 350 VAL B O 1
ATOM 5888 N N . ALA B 1 351 ? 7.867 31.391 18.391 1 97.94 351 ALA B N 1
ATOM 5889 C CA . ALA B 1 351 ? 8.312 32.125 19.578 1 97.94 351 ALA B CA 1
ATOM 5890 C C . ALA B 1 351 ? 9.367 33.156 19.219 1 97.94 351 ALA B C 1
ATOM 5892 O O . ALA B 1 351 ? 9.336 34.281 19.734 1 97.94 351 ALA B O 1
ATOM 5893 N N . ARG B 1 352 ? 10.289 32.781 18.406 1 97 352 ARG B N 1
ATOM 5894 C CA . ARG B 1 352 ? 11.328 33.719 17.969 1 97 352 ARG B CA 1
ATOM 5895 C C . ARG B 1 352 ? 10.719 34.906 17.234 1 97 352 ARG B C 1
ATOM 5897 O O . ARG B 1 352 ? 11.078 36.031 17.5 1 97 352 ARG B O 1
ATOM 5904 N N . SER B 1 353 ? 9.875 34.594 16.297 1 96.69 353 SER B N 1
ATOM 5905 C CA . SER B 1 353 ? 9.219 35.656 15.539 1 96.69 353 SER B CA 1
ATOM 5906 C C . SER B 1 353 ? 8.453 36.594 16.469 1 96.69 353 SER B C 1
ATOM 5908 O O . SER B 1 353 ? 8.516 37.812 16.297 1 96.69 353 SER B O 1
ATOM 5910 N N . ILE B 1 354 ? 7.707 36.031 17.438 1 97.94 354 ILE B N 1
ATOM 5911 C CA . ILE B 1 354 ? 6.961 36.844 18.406 1 97.94 354 ILE B CA 1
ATOM 5912 C C . ILE B 1 354 ? 7.926 37.719 19.188 1 97.94 354 ILE B C 1
ATOM 5914 O O . ILE B 1 354 ? 7.695 38.906 19.344 1 97.94 354 ILE B O 1
ATOM 5918 N N . TRP B 1 355 ? 8.992 37.125 19.672 1 97 355 TRP B N 1
ATOM 5919 C CA . TRP B 1 355 ? 9.992 37.875 20.438 1 97 355 TRP B CA 1
ATOM 5920 C C . TRP B 1 355 ? 10.547 39.031 19.641 1 97 355 TRP B C 1
ATOM 5922 O O . TRP B 1 355 ? 10.727 40.125 20.188 1 97 355 TRP B O 1
ATOM 5932 N N . ASP B 1 356 ? 10.766 38.812 18.422 1 95.56 356 ASP B N 1
ATOM 5933 C CA . ASP B 1 356 ? 11.359 39.844 17.562 1 95.56 356 ASP B CA 1
ATOM 5934 C C . ASP B 1 356 ? 10.367 40.969 17.297 1 95.56 356 ASP B C 1
ATOM 5936 O O . ASP B 1 356 ? 10.766 42.125 17.109 1 95.56 356 ASP B O 1
ATOM 5940 N N . HIS B 1 357 ? 9.086 40.656 17.25 1 95.75 357 HIS B N 1
ATOM 5941 C CA . HIS B 1 357 ? 8.07 41.656 16.922 1 95.75 357 HIS B CA 1
ATOM 5942 C C . HIS B 1 357 ? 7.637 42.438 18.172 1 95.75 357 HIS B C 1
ATOM 5944 O O . HIS B 1 357 ? 7.109 43.531 18.062 1 95.75 357 HIS B O 1
ATOM 5950 N N . LEU B 1 358 ? 7.785 41.844 19.359 1 96.5 358 LEU B N 1
ATOM 5951 C CA . LEU B 1 358 ? 7.309 42.469 20.594 1 96.5 358 LEU B CA 1
ATOM 5952 C C . LEU B 1 358 ? 8.273 43.562 21.062 1 96.5 358 LEU B C 1
ATOM 5954 O O . LEU B 1 358 ? 9.484 43.344 21.078 1 96.5 358 LEU B O 1
ATOM 5958 N N . HIS B 1 359 ? 7.746 44.688 21.438 1 94.25 359 HIS B N 1
ATOM 5959 C CA . HIS B 1 359 ? 8.539 45.719 22.062 1 94.25 359 HIS B CA 1
ATOM 5960 C C . HIS B 1 359 ? 8.977 45.312 23.469 1 94.25 359 HIS B C 1
ATOM 5962 O O . HIS B 1 359 ? 8.336 44.469 24.094 1 94.25 359 HIS B O 1
ATOM 5968 N N . GLU B 1 360 ? 9.883 46 24 1 93.44 360 GLU B N 1
ATOM 5969 C CA . GLU B 1 360 ? 10.586 45.656 25.234 1 93.44 360 GLU B CA 1
ATOM 5970 C C . GLU B 1 360 ? 9.625 45.594 26.406 1 93.44 360 GLU B C 1
ATOM 5972 O O . GLU B 1 360 ? 9.703 44.656 27.234 1 93.44 360 GLU B O 1
ATOM 5977 N N . PRO B 1 361 ? 8.664 46.438 26.484 1 94.62 361 PRO B N 1
ATOM 5978 C CA . PRO B 1 361 ? 7.789 46.406 27.672 1 94.62 361 PRO B CA 1
ATOM 5979 C C . PRO B 1 361 ? 6.918 45.125 27.719 1 94.62 361 PRO B C 1
ATOM 5981 O O . PRO B 1 361 ? 6.414 44.781 28.781 1 94.62 361 PRO B O 1
ATOM 5984 N N . TRP B 1 362 ? 6.742 44.531 26.609 1 96.44 362 TRP B N 1
ATOM 5985 C CA . TRP B 1 362 ? 5.848 43.375 26.531 1 96.44 362 TRP B CA 1
ATOM 5986 C C . TRP B 1 362 ? 6.617 42.062 26.734 1 96.44 362 TRP B C 1
ATOM 5988 O O . TRP B 1 362 ? 6.02 41.031 26.984 1 96.44 362 TRP B O 1
ATOM 5998 N N . ARG B 1 363 ? 7.891 42 26.641 1 95.81 363 ARG B N 1
ATOM 5999 C CA . ARG B 1 363 ? 8.734 40.812 26.625 1 95.81 363 ARG B CA 1
ATOM 6000 C C . ARG B 1 363 ? 8.648 40.062 27.953 1 95.81 363 ARG B C 1
ATOM 6002 O O . ARG B 1 363 ? 8.672 38.844 27.984 1 95.81 363 ARG B O 1
ATOM 6009 N N . PRO B 1 364 ? 8.508 40.75 29.109 1 95.12 364 PRO B N 1
ATOM 6010 C CA . PRO B 1 364 ? 8.375 40.031 30.375 1 95.12 364 PRO B CA 1
ATOM 6011 C C . PRO B 1 364 ? 7.152 39.125 30.406 1 95.12 364 PRO B C 1
ATOM 6013 O O . PRO B 1 364 ? 7.16 38.094 31.094 1 95.12 364 PRO B O 1
ATOM 6016 N N . TYR B 1 365 ? 6.125 39.438 29.641 1 95.75 365 TYR B N 1
ATOM 6017 C CA . TYR B 1 365 ? 4.887 38.688 29.672 1 95.75 365 TYR B CA 1
ATOM 6018 C C . TYR B 1 365 ? 5.023 37.406 28.859 1 95.75 365 TYR B C 1
ATOM 6020 O O . TYR B 1 365 ? 4.188 36.5 28.953 1 95.75 365 TYR B O 1
ATOM 6028 N N . VAL B 1 366 ? 6.121 37.281 28.031 1 96.75 366 VAL B N 1
ATOM 6029 C CA . VAL B 1 366 ? 6.301 36.062 27.234 1 96.75 366 VAL B CA 1
ATOM 6030 C C . VAL B 1 366 ? 7.59 35.344 27.625 1 96.75 366 VAL B C 1
ATOM 6032 O O . VAL B 1 366 ? 7.902 34.281 27.109 1 96.75 366 VAL B O 1
ATOM 6035 N N . SER B 1 367 ? 8.352 35.844 28.578 1 95.38 367 SER B N 1
ATOM 6036 C CA . SER B 1 367 ? 9.672 35.344 28.938 1 95.38 367 SER B CA 1
ATOM 6037 C C . SER B 1 367 ? 9.586 33.906 29.422 1 95.38 367 SER B C 1
ATOM 6039 O O . SER B 1 367 ? 10.414 33.062 29.062 1 95.38 367 SER B O 1
ATOM 6041 N N . TRP B 1 368 ? 8.617 33.625 30.25 1 96.06 368 TRP B N 1
ATOM 6042 C CA . TRP B 1 368 ? 8.469 32.25 30.766 1 96.06 368 TRP B CA 1
ATOM 6043 C C . TRP B 1 368 ? 8.188 31.281 29.641 1 96.06 368 TRP B C 1
ATOM 6045 O O . TRP B 1 368 ? 8.781 30.203 29.578 1 96.06 368 TRP B O 1
ATOM 6055 N N . VAL B 1 369 ? 7.258 31.625 28.719 1 96.5 369 VAL B N 1
ATOM 6056 C CA . VAL B 1 369 ? 6.855 30.75 27.625 1 96.5 369 VAL B CA 1
ATOM 6057 C C . VAL B 1 369 ? 8.039 30.516 26.688 1 96.5 369 VAL B C 1
ATOM 6059 O O . VAL B 1 369 ? 8.289 29.375 26.266 1 96.5 369 VAL B O 1
ATOM 6062 N N . VAL B 1 370 ? 8.727 31.609 26.344 1 96.62 370 VAL B N 1
ATOM 6063 C CA . VAL B 1 370 ? 9.867 31.531 25.438 1 96.62 370 VAL B CA 1
ATOM 6064 C C . VAL B 1 370 ? 10.938 30.625 26.031 1 96.62 370 VAL B C 1
ATOM 6066 O O . VAL B 1 370 ? 11.555 29.828 25.328 1 96.62 370 VAL B O 1
ATOM 6069 N N . ASN B 1 371 ? 11.148 30.656 27.312 1 96.19 371 ASN B N 1
ATOM 6070 C CA . ASN B 1 371 ? 12.102 29.781 28.016 1 96.19 371 ASN B CA 1
ATOM 6071 C C . ASN B 1 371 ? 11.625 28.344 28.031 1 96.19 371 ASN B C 1
ATOM 6073 O O . ASN B 1 371 ? 12.43 27.406 27.953 1 96.19 371 ASN B O 1
ATOM 6077 N N . GLU B 1 372 ? 10.336 28.156 28.281 1 96.25 372 GLU B N 1
ATOM 6078 C CA . GLU B 1 372 ? 9.758 26.828 28.375 1 96.25 372 GLU B CA 1
ATOM 6079 C C . GLU B 1 372 ? 9.891 26.078 27.062 1 96.25 372 GLU B C 1
ATOM 6081 O O . GLU B 1 372 ? 10.031 24.859 27.047 1 96.25 372 GLU B O 1
ATOM 6086 N N . VAL B 1 373 ? 9.836 26.812 25.891 1 97 373 VAL B N 1
ATOM 6087 C CA . VAL B 1 373 ? 9.906 26.156 24.594 1 97 373 VAL B CA 1
ATOM 6088 C C . VAL B 1 373 ? 11.367 26 24.172 1 97 373 VAL B C 1
ATOM 6090 O O . VAL B 1 373 ? 11.664 25.375 23.141 1 97 373 VAL B O 1
ATOM 6093 N N . GLY B 1 374 ? 12.305 26.594 24.938 1 95.62 374 GLY B N 1
ATOM 6094 C CA . GLY B 1 374 ? 13.727 26.375 24.734 1 95.62 374 GLY B CA 1
ATOM 6095 C C . GLY B 1 374 ? 14.367 27.453 23.875 1 95.62 374 GLY B C 1
ATOM 6096 O O . GLY B 1 374 ? 15.422 27.219 23.266 1 95.62 374 GLY B O 1
ATOM 6097 N N . LEU B 1 375 ? 13.688 28.531 23.703 1 94.81 375 LEU B N 1
ATOM 6098 C CA . LEU B 1 375 ? 14.273 29.641 22.953 1 94.81 375 LEU B CA 1
ATOM 6099 C C . LEU B 1 375 ? 15.25 30.438 23.812 1 94.81 375 LEU B C 1
ATOM 6101 O O . LEU B 1 375 ? 14.906 30.859 24.922 1 94.81 375 LEU B O 1
ATOM 6105 N N . GLU B 1 376 ? 16.484 30.516 23.328 1 91.62 376 GLU B N 1
ATOM 6106 C CA . GLU B 1 376 ? 17.484 31.312 24.031 1 91.62 376 GLU B CA 1
ATOM 6107 C C . GLU B 1 376 ? 17.438 32.781 23.594 1 91.62 376 GLU B C 1
ATOM 6109 O O . GLU B 1 376 ? 17.625 33.094 22.406 1 91.62 376 GLU B O 1
ATOM 6114 N N . VAL B 1 377 ? 17.047 33.656 24.438 1 86.06 377 VAL B N 1
ATOM 6115 C CA . VAL B 1 377 ? 16.984 35.062 24.125 1 86.06 377 VAL B CA 1
ATOM 6116 C C . VAL B 1 377 ? 17.797 35.875 25.156 1 86.06 377 VAL B C 1
ATOM 6118 O O . VAL B 1 377 ? 18 35.406 26.281 1 86.06 377 VAL B O 1
#

Sequence (754 aa):
MSPQDAKSQARVNDRPKLLRQTTWCDLYLRMITGLLDEWMQPPQTENSSGRRKSPTTSSTPSSLGWMGSSDPLPQAPELNLSNMELLLQWCSSTYATMAHDQQFEDLYRWVLPKEGLEYPFVLHGLLALSALHIARTSDPVSRTRYFSIALEHQNRALALFRPVLPSISRENSHPIFLFASLLLQLAFAIPPCSPLMANHDSVQDLIQAFTLCRGLREILGASWNWVREGKLADVFTQVDDTKHWPLPETVEVALSQLKSLNETRGGQFGDHDVDCYGAAISHLKDMMEIYQDKPRRVELALRWPFGLESKYLKLLKENDPMALVILAHYCLVLHHFRHHWWMEGWSLRVARSIWDHLHEPWRPYVSWVVNEVGLEVMSPQDAKSQARVNDRPKLLRQTTWCDLYLRMITGLLDEWMQPPQTENSSGRRKSPTTSSTPSSLGWMGSSDPLPQAPELNLSNMELLLQWCSSTYATMAHDQQFEDLYRWVLPKEGLEYPFVLHGLLALSALHIARTSDPVSRTRYFSIALEHQNRALALFRPVLPSISRENSHPIFLFASLLLQLAFAIPPCSPLMANHDSVQDLIQAFTLCRGLREILGASWNWVREGKLADVFTQVDDTKHWPLPETVEVALSQLKSLNETRGGQFGDHDVDCYGAAISHLKDMMEIYQDKPRRVELALRWPFGLESKYLKLLKENDPMALVILAHYCLVLHHFRHHWWMEGWSLRVARSIWDHLHEPWRPYVSWVVNEVGLEV

InterPro domains:
  IPR053157 Sterol Uptake Control Transcription Regulator [PTHR47784] (46-370)

Nearest PDB structures (foldseek):
  8e0m-assembly3_G  TM=5.782E-01  e=5.811E+00  synthetic construct
  8e0m-assembly3_G  TM=5.781E-01  e=7.298E+00  synthetic construct
  8e0m-assembly4_K  TM=5.414E-01  e=7.599E+00  synthetic construct

Secondary structure (DSSP, 8-state):
--------S------S---TTTTTTTTSHHHHSSTTSSSS--------SS---------------GGG--------PPP-HHHHHHHHHIIIIIHHHH-SSHHHHHIIIIIHHHHHHHSHHHHHHHHHHHHHHHHHHS-HHHHHHHHHHHHHHHHHHHHHHGGGGGG--TTTHHHHHHHHHHHHHHHHHHHHH-TTGGGS-HHHHHHHHHHHHHHHHHHHHHHHHHHTTSTTHHHHTT-------PPPHHHHHHHHHHHHHHHHHHHH-TT--HHHHHHHHHHHHHHHHHHTT-TT-GGGGGGHHHH--HHHHHHHHTT-HHHHHHHHHHHHHHHHTTTSTTTTTHHHHHHHHHHHHS-GGGGGGTHHHHHHTT---/----GGGSS-S-TT-S-S-TT-STTTTSHHHHSSTTSSSS-------------------------GGG--------PPP-HHHHHHHHHIIIIIHHHH-SSHHHHHIIIIIHHHHHHHSHHHHHHHHHHHHHHHHHHS-HHHHHHHHHHHHHHHHHHHHHHGGGGGG--TTTHHHHHHHHHHHHHHHHHHHHH-TTGGGS-HHHHHHHHHHHHHHHHHHHHHHHHHHTTSTTHHHHTT-------PPPHHHHHHHHHHHHHHHHHHHH-TT--HHHHHHHHHHHHHHHHHHTT-TT-GGGGGGHHHH--HHHHHHHHTT-HHHHHHHHHHHHHHHHTTTSTTTTTHHHHHHHHHHHHS-GGGGGGTHHHHHHTT---

Solvent-accessible surface area (backbone atoms only — not comparable to full-atom values): 42443 Å² total; per-residue (Å²): 135,87,81,90,68,87,90,56,91,70,84,68,91,83,54,92,54,87,44,64,71,28,77,49,64,38,43,66,19,51,59,58,24,69,49,58,43,80,61,72,65,87,82,89,77,86,77,75,86,74,85,78,64,78,77,70,79,68,74,62,83,73,75,78,50,82,76,58,74,75,72,72,67,74,69,57,75,75,82,49,60,67,62,49,50,25,50,51,42,24,60,72,51,44,22,61,71,70,26,56,44,79,81,40,28,59,46,48,40,49,49,45,53,57,50,8,69,78,40,55,32,33,34,23,40,53,36,15,52,21,22,41,57,49,19,69,77,44,56,75,70,54,18,51,51,25,37,50,47,14,52,29,23,41,52,51,13,48,64,57,42,58,79,50,62,87,65,71,40,79,87,50,15,52,58,48,38,52,33,49,53,46,48,53,52,46,49,48,31,49,56,73,59,37,91,59,41,87,79,51,57,44,55,60,52,46,51,52,32,33,54,51,36,38,59,41,44,56,53,42,58,70,20,39,72,48,32,63,73,37,95,54,18,78,70,53,69,74,64,76,81,82,59,74,42,86,63,59,66,71,58,48,50,52,53,50,50,50,53,48,52,43,53,54,43,34,73,75,34,87,86,47,59,43,67,62,55,47,47,45,52,51,44,45,50,51,48,56,16,36,40,65,84,34,79,53,49,58,69,55,70,61,46,49,40,56,68,50,53,72,65,54,55,52,34,45,76,66,61,31,62,69,48,41,48,56,51,41,54,51,27,56,54,37,44,69,43,30,84,36,79,52,36,40,63,49,23,50,46,32,40,51,45,46,57,70,70,45,54,76,89,55,45,75,79,36,46,66,50,37,50,74,62,65,49,88,126,142,76,87,75,59,81,78,66,69,71,97,48,72,88,57,80,45,84,52,58,64,42,82,18,74,48,45,53,22,57,51,62,16,68,44,59,56,63,66,70,87,77,90,86,82,83,80,78,86,82,80,78,76,80,81,73,81,72,75,64,86,76,74,84,50,82,78,54,73,74,72,72,66,75,69,56,74,74,82,49,58,67,61,49,49,26,49,50,42,24,60,72,50,47,21,62,70,69,26,59,44,79,82,40,30,59,47,48,40,49,49,45,52,56,50,9,69,80,40,54,32,33,34,24,40,52,35,14,52,22,22,41,57,50,18,68,77,42,57,73,71,53,18,52,52,25,38,52,49,14,50,28,22,41,52,52,13,50,66,58,41,59,78,49,62,80,65,73,40,80,86,50,14,53,58,49,39,53,35,50,54,46,47,54,52,44,48,49,30,48,56,75,59,37,92,59,40,87,78,51,56,44,54,62,53,47,50,51,33,33,54,51,36,37,60,42,44,56,53,42,58,70,21,38,72,49,31,64,73,38,96,55,17,79,70,53,68,73,65,76,82,82,58,73,43,85,64,59,67,71,58,48,50,52,53,50,50,50,53,49,50,43,53,54,44,35,72,73,34,87,86,47,60,42,65,64,56,47,48,46,51,50,44,46,51,52,49,57,16,35,40,66,84,35,80,54,52,55,69,56,70,61,47,48,41,55,69,49,54,72,66,53,54,53,35,44,76,67,61,32,62,71,48,41,46,56,51,43,55,50,27,55,54,38,43,70,44,30,86,37,80,51,37,39,63,50,26,48,47,31,39,50,46,45,58,71,67,45,55,75,89,54,45,75,79,37,46,65,51,37,50,72,62,65,50,87,125

Foldseek 3Di:
DDDPDDPDDPPDCPDDPCDVVVVDVPCLHCVVNCVCPVVDDDPDDPPDDDPPPPPDPPPPPPPPPVVPPPPPPPPDDDDPVLLVVLLCLQLPPQLVLLDLDPLCSCVRNPVQVVVCVVVVLSSLLSSLSSLLVCLVPDPVVSNQVSLVSSVVSNVVSCVSLVVCQVPDDLVCLVNQLNSLLSVLLCLLQNLVSDPCNVVDQLLVSVLVSLVSLQVSLVSNVVSVVSCCPDPNVVSCVPDDQPDFADDDPVLVVLLVVLLVVLVVVVVVDVVRDSPQLVQLSVLLNSLRRRCPVPLSPLVSLSCSSNRHDPVLSVCSVVLPLSSLLSVLSSLVSLLSNCPRPSSNPSSQSSNVSSCVSHDDVSCVSNVVSNVVSPHDD/DDCPPVVDDPCPPVPDPCDVVVVPVVCLHCVVNCVCPVVDDDPDDPDDDDDPDDPDDPPPPDPPPVVPPPPPPPPPDDDPVLLVVLLCLQLPPQLVLLDLDPLCSCVRNPVQVVVCVVVVLSSLLSSLSSLLVCLVPDDVVSNQVSLVSSVVSNVVSCVSLVVCQVPDDLVCLVNQLNSLLSVLLCLLQNLVSDPCNVVDQLLVSVLVSLVSLQVSLVSNVVSVVSCCVDPNVVSCVPDDQPDFADDPPVLVVLLVVLLVVLVVVVVVDVPRDSPQLVQLSVLLNSLRRRCPVPLSPLVSLSCSSNRHDPVLSVCSVVLPLSSLLSVLSSLVSLLSNCPRPSSPPSSQSSNVSSCVSHDDVSCVSNVVSNVVSPHDD

pLDDT: mean 80.45, std 24.38, range [21.78, 98.62]

Radius of gyration: 35.3 Å; Cα contacts (8 Å, |Δi|>4): 784; chains: 2; bounding box: 95×109×88 Å

Organism: Aspergillus tubingensis (strain CBS 134.48) (NCBI:txid767770)